Protein AF-G5IE31-F1 (afdb_monomer_lite)

Radius of gyration: 40.7 Å; chains: 1; bounding box: 89×58×139 Å

Sequence (697 aa):
MNGALIGNTTNFKGATKCYFLTGSGNTKYGTAVSEAELKTWSFAYKLNENTLDGGWKYNPDDYPSIGALTKPDWNLIGKETDEVYTGRKPSGDGISSPFKITNAVQLAWFAYAVNQGNTGYNAQIMNVIDLAGGDYAGTADQPLAWTPIGKTASTAYTGSCKSEGAQVIQIDNLSVNTAGEAGLFGFLAGSADISGIGIADASVTGDTAGAIAAQVTGNAVISKCYNRGNVSARGGADSYVGGIAGKVAGGGTIKDCYNMDSTITGSAAGHASYTGGIAGGVTEASAIVQSCYHANRTGGASGSVTSSGTAGSIVGMTASTVQSCYSDSSLAADTGAGVFLLKDSSNDELQKMTDTLNTVNGTEKMKADRVWYTTLSSEGTHGLPGWTAPVTVEVTLDPSAADAGNNVWGNAVVSGVPSGTLLRGIHQENSSSAKFSPTAVNTVKSNFSTYGTINAGKNLALSAGTGNQDISGVTGISLANPSTTVTDFSRLTLYNAAAYMDTAGRTILVDVSSGTTRYEIRAVIKPVTSKTVSLVFSLNPTIDLAPGMNRRSDSDDVSVSNENPYPIVGRISSVTTMDNKEAKLTPIAAALPGIDETKELDQAGVILGITGAKNTLETVIGSREYYYNPDSGGTWITYEMGSKDKFNFRYFMKYSPLYAGEEKTFGYEITYSASISTDDIAPGTVTVASESGGSGG

Secondary structure (DSSP, 8-state):
----SS-S-S------S-EEETTSS--SSSEEE-HHHHTSHHHHHHHTTT-SSSSEEP-TTSS-EESPPPPP-HHHHHHHHHHT-GGGSPBS-SSSS-EEE-SHHHHHHHHHHHHTT-TT--EEE-S-EE-S-GGGT--SSSPPBPPPBT-SGGG-B-SEEEESTT--EEEE--EEE-SSEESSEEEE-TT-EEESEEEES-EEEESEEESSEEEE-TT-EEES-EE-SEEEE-BSS-EEEESSEEEE-TT-EEES-EEES-EEE--BTTS-EEEESSEEEE-STT-EEES-EEE---TT---EEE-SSEEESSEEEESSEEESEEESS--GGGTTTTEEE---SSHHHHHHHHHHHTEETTEE--GGG---B---TTSTTTTS-BS---EEEEEEE-TTS-BTTTTB-EEEE--SPPTTPEEEEEEE-TT-SS--EE--HHHHHHTTTT--HHHHHHEEEEEETTTTEESTT--S--SSS--EE-S--SEEEEE--TT---SS-EEEEEEEEETTEEEEEEEEEPP----PPPEEES--------TTT-SEEE---EEEEE-SSS-EEEEEEEEEE-TTSS----B--SSSS---TTS-HHHH-EEEEEE--TT---TTTTT-EEE--GGGTS--EEEEE-TT-EEEEEEEEEE-S---SS-----EEEEEEEEE-SS---TT-EEEEE-------

pLDDT: mean 89.62, std 11.99, range [24.66, 98.88]

Structure (mmCIF, N/CA/C/O backbone):
data_AF-G5IE31-F1
#
_entry.id   AF-G5IE31-F1
#
loop_
_atom_site.group_PDB
_atom_site.id
_atom_site.type_symbol
_atom_site.label_atom_id
_atom_site.label_alt_id
_atom_site.label_comp_id
_atom_site.label_asym_id
_atom_site.label_entity_id
_atom_site.label_seq_id
_atom_site.pdbx_PDB_ins_code
_atom_site.Cartn_x
_atom_site.Cartn_y
_atom_site.Cartn_z
_atom_site.occupancy
_atom_site.B_iso_or_equiv
_atom_site.auth_seq_id
_atom_site.auth_comp_id
_atom_site.auth_asym_id
_atom_site.auth_atom_id
_atom_site.pdbx_PDB_model_num
ATOM 1 N N . MET A 1 1 ? 18.399 -9.951 -70.676 1.00 31.83 1 MET A N 1
ATOM 2 C CA . MET A 1 1 ? 19.256 -11.057 -70.199 1.00 31.83 1 MET A CA 1
ATOM 3 C C . MET A 1 1 ? 18.865 -11.329 -68.760 1.00 31.83 1 MET A C 1
ATOM 5 O O . MET A 1 1 ? 19.105 -10.470 -67.925 1.00 31.83 1 MET A O 1
ATOM 9 N N . ASN A 1 2 ? 18.213 -12.459 -68.484 1.00 35.28 2 ASN A N 1
ATOM 10 C CA . ASN A 1 2 ? 17.882 -12.865 -67.116 1.00 35.28 2 ASN A CA 1
ATOM 11 C C . ASN A 1 2 ? 19.129 -13.523 -66.521 1.00 35.28 2 ASN A C 1
ATOM 13 O O . ASN A 1 2 ? 19.365 -14.713 -66.722 1.00 35.28 2 ASN A O 1
ATOM 17 N N . GLY A 1 3 ? 19.986 -12.715 -65.898 1.00 39.97 3 GLY A N 1
ATOM 18 C CA . GLY A 1 3 ? 21.172 -13.198 -65.204 1.00 39.97 3 GLY A CA 1
ATOM 19 C C . GLY A 1 3 ? 20.753 -13.863 -63.902 1.00 39.97 3 GLY A C 1
ATOM 20 O O . GLY A 1 3 ? 20.360 -13.183 -62.958 1.00 39.97 3 GLY A O 1
ATOM 21 N N . ALA A 1 4 ? 20.819 -15.191 -63.853 1.00 48.16 4 ALA A N 1
ATOM 22 C CA . ALA A 1 4 ? 20.843 -15.874 -62.574 1.00 48.16 4 ALA A CA 1
ATOM 23 C C . ALA A 1 4 ? 22.135 -15.498 -61.832 1.00 48.16 4 ALA A C 1
ATOM 25 O O . ALA A 1 4 ? 23.180 -15.360 -62.466 1.00 48.16 4 ALA A O 1
ATOM 26 N N . LEU A 1 5 ? 22.068 -15.362 -60.500 1.00 53.31 5 LEU A N 1
ATOM 27 C CA . LEU A 1 5 ? 23.222 -15.108 -59.615 1.00 53.31 5 LEU A CA 1
ATOM 28 C C . LEU A 1 5 ? 24.363 -16.113 -59.841 1.00 53.31 5 LEU A C 1
ATOM 30 O O . LEU A 1 5 ? 25.511 -15.855 -59.500 1.00 53.31 5 LEU A O 1
ATOM 34 N N . ILE A 1 6 ? 24.024 -17.264 -60.419 1.00 52.75 6 ILE A N 1
ATOM 35 C CA . ILE A 1 6 ? 24.928 -18.336 -60.790 1.00 52.75 6 ILE A CA 1
ATOM 36 C C . ILE A 1 6 ? 24.601 -18.693 -62.245 1.00 52.75 6 ILE A C 1
ATOM 38 O O . ILE A 1 6 ? 23.467 -19.054 -62.566 1.00 52.75 6 ILE A O 1
ATOM 42 N N . GLY A 1 7 ? 25.581 -18.538 -63.140 1.00 49.59 7 GLY A N 1
ATOM 43 C CA . GLY A 1 7 ? 25.438 -18.837 -64.566 1.00 49.59 7 GLY A CA 1
ATOM 44 C C . GLY A 1 7 ? 24.967 -20.273 -64.831 1.00 49.59 7 GLY A C 1
ATOM 45 O O . GLY A 1 7 ? 25.153 -21.162 -64.004 1.00 49.59 7 GLY A O 1
ATOM 46 N N . ASN A 1 8 ? 24.357 -20.476 -66.002 1.00 47.50 8 ASN A N 1
ATOM 47 C CA . ASN A 1 8 ? 23.657 -21.676 -66.484 1.00 47.50 8 ASN A CA 1
ATOM 48 C C . ASN A 1 8 ? 24.529 -22.959 -66.513 1.00 47.50 8 ASN A C 1
ATOM 50 O O . ASN A 1 8 ? 24.839 -23.482 -67.580 1.00 47.50 8 ASN A O 1
ATOM 54 N N . THR A 1 9 ? 24.955 -23.462 -65.352 1.00 48.53 9 THR A N 1
ATOM 55 C CA . THR A 1 9 ? 25.746 -24.689 -65.205 1.00 48.53 9 THR A CA 1
ATOM 56 C C . THR A 1 9 ? 25.031 -25.656 -64.266 1.00 48.53 9 THR A C 1
ATOM 58 O O . THR A 1 9 ? 24.597 -25.316 -63.169 1.00 48.53 9 THR A O 1
ATOM 61 N N . THR A 1 10 ? 24.857 -26.885 -64.739 1.00 46.72 10 THR A N 1
ATOM 62 C CA . THR A 1 10 ? 23.965 -27.926 -64.209 1.00 46.72 10 THR A CA 1
ATOM 63 C C . THR A 1 10 ? 24.462 -28.630 -62.938 1.00 46.72 10 THR A C 1
ATOM 65 O O . THR A 1 10 ? 23.894 -29.652 -62.570 1.00 46.72 10 THR A O 1
ATOM 68 N N . ASN A 1 11 ? 25.479 -28.113 -62.235 1.00 50.66 11 ASN A N 1
ATOM 69 C CA . ASN A 1 11 ? 26.187 -28.868 -61.187 1.00 50.66 11 ASN A CA 1
ATOM 70 C C . ASN A 1 11 ? 26.556 -28.069 -59.918 1.00 50.66 11 ASN A C 1
ATOM 72 O O . ASN A 1 11 ? 27.632 -28.260 -59.360 1.00 50.66 11 ASN A O 1
ATOM 76 N N . PHE A 1 12 ? 25.667 -27.216 -59.398 1.00 55.12 12 PHE A N 1
ATOM 77 C CA . PHE A 1 12 ? 25.887 -26.565 -58.094 1.00 55.12 12 PHE A CA 1
ATOM 78 C C . PHE A 1 12 ? 24.883 -27.034 -57.033 1.00 55.12 12 PHE A C 1
ATOM 80 O O . PHE A 1 12 ? 23.851 -26.418 -56.795 1.00 55.12 12 PHE A O 1
ATOM 87 N N . LYS A 1 13 ? 25.212 -28.148 -56.368 1.00 49.91 13 LYS A N 1
ATOM 88 C CA . LYS A 1 13 ? 24.483 -28.687 -55.203 1.00 49.91 13 LYS A CA 1
ATOM 89 C C . LYS A 1 13 ? 24.958 -28.113 -53.849 1.00 49.91 13 LYS A C 1
ATOM 91 O O . LYS A 1 13 ? 24.582 -28.655 -52.818 1.00 49.91 13 LYS A O 1
ATOM 96 N N . GLY A 1 14 ? 25.780 -27.053 -53.836 1.00 56.34 14 GLY A N 1
ATOM 97 C CA . GLY A 1 14 ? 26.496 -26.605 -52.625 1.00 56.34 14 GLY A CA 1
ATOM 98 C C . GLY A 1 14 ? 26.416 -25.119 -52.253 1.00 56.34 14 GLY A C 1
ATOM 99 O O . GLY A 1 14 ? 26.963 -24.752 -51.221 1.00 56.34 14 GLY A O 1
ATOM 100 N N . ALA A 1 15 ? 25.768 -24.259 -53.046 1.00 58.22 15 ALA A N 1
ATOM 101 C CA . ALA A 1 15 ? 25.638 -22.841 -52.702 1.00 58.22 15 ALA A CA 1
ATOM 102 C C . ALA A 1 15 ? 24.462 -22.636 -51.731 1.00 58.22 15 ALA A C 1
ATOM 104 O O . ALA A 1 15 ? 23.305 -22.864 -52.087 1.00 58.22 15 ALA A O 1
ATOM 105 N N . THR A 1 16 ? 24.756 -22.231 -50.498 1.00 65.38 16 THR A N 1
ATOM 106 C CA . THR A 1 16 ? 23.769 -21.849 -49.481 1.00 65.38 16 THR A CA 1
ATOM 107 C C . THR A 1 16 ? 23.808 -20.330 -49.277 1.00 65.38 16 THR A C 1
ATOM 109 O O . THR A 1 16 ? 24.809 -19.686 -49.581 1.00 65.38 16 THR A O 1
ATOM 112 N N . LYS A 1 17 ? 22.706 -19.736 -48.791 1.00 72.69 17 LYS A N 1
ATOM 113 C CA . LYS A 1 17 ? 22.619 -18.299 -48.440 1.00 72.69 17 LYS A CA 1
ATOM 114 C C . LYS A 1 17 ? 22.890 -17.324 -49.607 1.00 72.69 17 LYS A C 1
ATOM 116 O O . LYS A 1 17 ? 23.451 -16.252 -49.413 1.00 72.69 17 LYS A O 1
ATOM 121 N N . CYS A 1 18 ? 22.453 -17.668 -50.820 1.00 78.88 18 CYS A N 1
ATOM 122 C CA . CYS A 1 18 ? 22.455 -16.749 -51.963 1.00 78.88 18 CYS A CA 1
ATOM 123 C C . CYS A 1 18 ? 21.159 -15.926 -52.001 1.00 78.88 18 CYS A C 1
ATOM 125 O O . CYS A 1 18 ? 20.069 -16.495 -51.926 1.00 78.88 18 CYS A O 1
ATOM 127 N N . TYR A 1 19 ? 21.267 -14.608 -52.174 1.00 84.50 19 TYR A N 1
ATOM 128 C CA . TYR A 1 19 ? 20.130 -13.681 -52.208 1.00 84.50 19 TYR A CA 1
ATOM 129 C C . TYR A 1 19 ? 20.127 -12.873 -53.505 1.00 84.50 19 TYR A C 1
ATOM 131 O O . TYR A 1 19 ? 21.194 -12.546 -54.020 1.00 84.50 19 TYR A O 1
ATOM 139 N N . PHE A 1 20 ? 18.949 -12.541 -54.032 1.00 83.12 20 PHE A N 1
ATOM 140 C CA . PHE A 1 20 ? 18.801 -11.678 -55.209 1.00 83.12 20 PHE A CA 1
ATOM 141 C C . PHE A 1 20 ? 17.716 -10.624 -55.003 1.00 83.12 20 PHE A C 1
ATOM 143 O O . PHE A 1 20 ? 16.759 -10.848 -54.267 1.00 83.12 20 PHE A O 1
ATOM 150 N N . LEU A 1 21 ? 17.834 -9.496 -55.705 1.00 85.31 21 LEU A N 1
ATOM 151 C CA . LEU A 1 21 ? 16.848 -8.420 -55.652 1.00 85.31 21 LEU A CA 1
ATOM 152 C C . LEU A 1 21 ? 15.498 -8.869 -56.236 1.00 85.31 21 LEU A C 1
ATOM 154 O O . LEU A 1 21 ? 15.437 -9.352 -57.373 1.00 85.31 21 LEU A O 1
ATOM 158 N N . THR A 1 22 ? 14.410 -8.686 -55.491 1.00 84.88 22 THR A N 1
ATOM 159 C CA . THR A 1 22 ? 13.044 -8.960 -55.961 1.00 84.88 22 THR A CA 1
ATOM 160 C C . THR A 1 22 ? 12.755 -8.207 -57.265 1.00 84.88 22 THR A C 1
ATOM 162 O O . THR A 1 22 ? 13.022 -7.017 -57.377 1.00 84.88 22 THR A O 1
ATOM 165 N N . GLY A 1 23 ? 12.216 -8.904 -58.271 1.00 79.06 23 GLY A N 1
ATOM 166 C CA . GLY A 1 23 ? 11.920 -8.319 -59.588 1.00 79.06 23 GLY A CA 1
ATOM 167 C C . GLY A 1 23 ? 13.073 -8.359 -60.602 1.00 79.06 23 GLY A C 1
ATOM 168 O O . GLY A 1 23 ? 12.860 -8.028 -61.763 1.00 79.06 23 GLY A O 1
ATOM 169 N N . SER A 1 24 ? 14.262 -8.850 -60.229 1.00 76.00 24 SER A N 1
ATOM 170 C CA . SER A 1 24 ? 15.434 -8.964 -61.126 1.00 76.00 24 SER A CA 1
ATOM 171 C C . SER A 1 24 ? 15.332 -10.042 -62.225 1.00 76.00 24 SER A C 1
ATOM 173 O O . SER A 1 24 ? 16.283 -10.261 -62.973 1.00 76.00 24 SER A O 1
ATOM 175 N N . GLY A 1 25 ? 14.204 -10.756 -62.338 1.00 68.75 25 GLY A N 1
ATOM 176 C CA . GLY A 1 25 ? 14.005 -11.831 -63.324 1.00 68.75 25 GLY A CA 1
ATOM 177 C C . GLY A 1 25 ? 14.782 -13.127 -63.039 1.00 68.75 25 GLY A C 1
ATOM 178 O O . GLY A 1 25 ? 14.676 -14.090 -63.804 1.00 68.75 25 GLY A O 1
ATOM 179 N N . ASN A 1 26 ? 15.541 -13.180 -61.941 1.00 64.19 26 ASN A N 1
ATOM 180 C CA . ASN A 1 26 ? 16.225 -14.374 -61.465 1.00 64.19 26 ASN A CA 1
ATOM 181 C C . ASN A 1 26 ? 15.255 -15.254 -60.652 1.00 64.19 26 ASN A C 1
ATOM 183 O O . ASN A 1 26 ? 14.619 -14.780 -59.719 1.00 64.19 26 ASN A O 1
ATOM 187 N N . THR A 1 27 ? 15.104 -16.527 -61.022 1.00 59.53 27 THR A N 1
ATOM 188 C CA . THR A 1 27 ? 14.147 -17.459 -60.382 1.00 59.53 27 THR A CA 1
ATOM 189 C C . THR A 1 27 ? 14.785 -18.770 -59.934 1.00 59.53 27 THR A C 1
ATOM 191 O O . THR A 1 27 ? 14.086 -19.670 -59.472 1.00 59.53 27 THR A O 1
ATOM 194 N N . LYS A 1 28 ? 16.109 -18.913 -60.072 1.00 64.00 28 LYS A N 1
ATOM 195 C CA . LYS A 1 28 ? 16.806 -20.171 -59.793 1.00 64.00 28 LYS A CA 1
ATOM 196 C C . LYS A 1 28 ? 17.952 -19.961 -58.796 1.00 64.00 28 LYS A C 1
ATOM 198 O O . LYS A 1 28 ? 18.834 -19.143 -59.030 1.00 64.00 28 LYS A O 1
ATOM 203 N N . TYR A 1 29 ? 17.939 -20.759 -57.723 1.00 67.25 29 TYR A N 1
ATOM 204 C CA . TYR A 1 29 ? 19.039 -20.964 -56.763 1.00 67.25 29 TYR A CA 1
ATOM 205 C C . TYR A 1 29 ? 19.398 -19.795 -55.816 1.00 67.25 29 TYR A C 1
ATOM 207 O O . TYR A 1 29 ? 20.563 -19.604 -55.482 1.00 67.25 29 TYR A O 1
ATOM 215 N N . GLY A 1 30 ? 18.405 -19.053 -55.317 1.00 73.56 30 GLY A N 1
ATOM 216 C CA . GLY A 1 30 ? 18.589 -18.067 -54.242 1.00 73.56 30 GLY A CA 1
ATOM 217 C C . GLY A 1 30 ? 17.262 -17.619 -53.625 1.00 73.56 30 GLY A C 1
ATOM 218 O O . GLY A 1 30 ? 16.197 -18.030 -54.085 1.00 73.56 30 GLY A O 1
ATOM 219 N N . THR A 1 31 ? 17.322 -16.773 -52.601 1.00 84.00 31 THR A N 1
ATOM 220 C CA . THR A 1 31 ? 16.149 -16.174 -51.946 1.00 84.00 31 THR A CA 1
ATOM 221 C C . THR A 1 31 ? 15.942 -14.747 -52.457 1.00 84.00 31 THR A C 1
ATOM 223 O O . THR A 1 31 ? 16.881 -13.951 -52.445 1.00 84.00 31 THR A O 1
ATOM 226 N N . ALA A 1 32 ? 14.730 -14.415 -52.911 1.00 84.69 32 ALA A N 1
ATOM 227 C CA . ALA A 1 32 ? 14.378 -13.051 -53.311 1.00 84.69 32 ALA A CA 1
ATOM 228 C C . ALA A 1 32 ? 14.293 -12.133 -52.080 1.00 84.69 32 ALA A C 1
ATOM 230 O O . ALA A 1 32 ? 13.682 -12.513 -51.083 1.00 84.69 32 ALA A O 1
ATOM 231 N N . VAL A 1 33 ? 14.888 -10.944 -52.157 1.00 88.38 33 VAL A N 1
ATOM 232 C CA . VAL A 1 33 ? 14.955 -9.954 -51.072 1.00 88.38 33 VAL A CA 1
ATOM 233 C C . VAL A 1 33 ? 14.697 -8.559 -51.645 1.00 88.38 33 VAL A C 1
ATOM 235 O O . VAL A 1 33 ? 15.137 -8.247 -52.753 1.00 88.38 33 VAL A O 1
ATOM 238 N N . SER A 1 34 ? 13.953 -7.716 -50.927 1.00 90.56 34 SER A N 1
ATOM 239 C CA . SER A 1 34 ? 13.707 -6.332 -51.360 1.00 90.56 34 SER A CA 1
ATOM 240 C C . SER A 1 34 ? 14.977 -5.477 -51.271 1.00 90.56 34 SER A C 1
ATOM 242 O O . SER A 1 34 ? 15.867 -5.770 -50.478 1.00 90.56 34 SER A O 1
ATOM 244 N N . GLU A 1 35 ? 15.062 -4.393 -52.046 1.00 91.25 35 GLU A N 1
ATOM 245 C CA . GLU A 1 35 ? 16.204 -3.469 -51.957 1.00 91.25 35 GLU A CA 1
ATOM 246 C C . GLU A 1 35 ? 16.362 -2.888 -50.546 1.00 91.25 35 GLU A C 1
ATOM 248 O O . GLU A 1 35 ? 17.473 -2.828 -50.027 1.00 91.25 35 GLU A O 1
ATOM 253 N N . ALA A 1 36 ? 15.248 -2.512 -49.913 1.00 91.69 36 ALA A N 1
ATOM 254 C CA . ALA A 1 36 ? 15.246 -1.973 -48.559 1.00 91.69 36 ALA A CA 1
ATOM 255 C C . ALA A 1 36 ? 15.790 -2.990 -47.544 1.00 91.69 36 ALA A C 1
ATOM 257 O O . ALA A 1 36 ? 16.628 -2.640 -46.722 1.00 91.69 36 ALA A O 1
ATOM 258 N N . GLU A 1 37 ? 15.385 -4.262 -47.644 1.00 92.75 37 GLU A N 1
ATOM 259 C CA . GLU A 1 37 ? 15.903 -5.332 -46.782 1.00 92.75 37 GLU A CA 1
ATOM 260 C C . GLU A 1 37 ? 17.392 -5.588 -47.021 1.00 92.75 37 GLU A C 1
ATOM 262 O O . GLU A 1 37 ? 18.145 -5.677 -46.052 1.00 92.75 37 GLU A O 1
ATOM 267 N N . LEU A 1 38 ? 17.841 -5.614 -48.282 1.00 91.69 38 LEU A N 1
ATOM 268 C CA . LEU A 1 38 ? 19.255 -5.802 -48.624 1.00 91.69 38 LEU A CA 1
ATOM 269 C C . LEU A 1 38 ? 20.167 -4.737 -47.998 1.00 91.69 38 LEU A C 1
ATOM 271 O O . LEU A 1 38 ? 21.334 -5.027 -47.762 1.00 91.69 38 LEU A O 1
ATOM 275 N N . LYS A 1 39 ? 19.650 -3.534 -47.729 1.00 93.69 39 LYS A N 1
ATOM 276 C CA . LYS A 1 39 ? 20.394 -2.406 -47.152 1.00 93.69 39 LYS A CA 1
ATOM 277 C C . LYS A 1 39 ? 20.361 -2.356 -45.621 1.00 93.69 39 LYS A C 1
ATOM 279 O O . LYS A 1 39 ? 20.948 -1.455 -45.043 1.00 93.69 39 LYS A O 1
ATOM 284 N N . THR A 1 40 ? 19.708 -3.302 -44.944 1.00 95.69 40 THR A N 1
ATOM 285 C CA . THR A 1 40 ? 19.640 -3.315 -43.470 1.00 95.69 40 THR A CA 1
ATOM 286 C C . THR A 1 40 ? 20.905 -3.876 -42.817 1.00 95.69 40 THR A C 1
ATOM 288 O O . THR A 1 40 ? 21.581 -4.754 -43.363 1.00 95.69 40 THR A O 1
ATOM 291 N N . TRP A 1 41 ? 21.190 -3.437 -41.590 1.00 96.81 41 TRP A N 1
ATOM 292 C CA . TRP A 1 41 ? 22.155 -4.079 -40.702 1.00 96.81 41 TRP A CA 1
ATOM 293 C C . TRP A 1 41 ? 21.767 -5.533 -40.446 1.00 96.81 41 TRP A C 1
ATOM 295 O O . TRP A 1 41 ? 22.617 -6.417 -40.553 1.00 96.81 41 TRP A O 1
ATOM 305 N N . SER A 1 42 ? 20.475 -5.799 -40.205 1.00 95.44 42 SER A N 1
ATOM 306 C CA . SER A 1 42 ? 19.967 -7.163 -40.000 1.00 95.44 42 SER A CA 1
ATOM 307 C C . SER A 1 42 ? 20.307 -8.091 -41.173 1.00 95.44 42 SER A C 1
ATOM 309 O O . SER A 1 42 ? 20.608 -9.270 -40.976 1.00 95.44 42 SER A O 1
ATOM 311 N N . PHE A 1 43 ? 20.310 -7.572 -42.405 1.00 94.38 43 PHE A N 1
ATOM 312 C CA . PHE A 1 43 ? 20.703 -8.347 -43.577 1.00 94.38 43 PHE A CA 1
ATOM 313 C C . PHE A 1 43 ? 22.220 -8.556 -43.666 1.00 94.38 43 PHE A C 1
ATOM 315 O O . PHE A 1 43 ? 22.651 -9.674 -43.950 1.00 94.38 43 PHE A O 1
ATOM 322 N N . ALA A 1 44 ? 23.042 -7.547 -43.355 1.00 95.12 44 ALA A N 1
ATOM 323 C CA . ALA A 1 44 ? 24.497 -7.720 -43.257 1.00 95.12 44 ALA A CA 1
ATOM 324 C C . ALA A 1 44 ? 24.881 -8.769 -42.194 1.00 95.12 44 ALA A C 1
ATOM 326 O O . ALA A 1 44 ? 25.716 -9.639 -42.443 1.00 95.12 44 ALA A O 1
ATOM 327 N N . TYR A 1 45 ? 24.209 -8.756 -41.043 1.00 95.75 45 TYR A N 1
ATOM 328 C CA . TYR A 1 45 ? 24.382 -9.758 -39.991 1.00 95.75 45 TYR A CA 1
ATOM 329 C C . TYR A 1 45 ? 23.997 -11.167 -40.462 1.00 95.75 45 TYR A C 1
ATOM 331 O O . TYR A 1 45 ? 24.739 -12.126 -40.253 1.00 95.75 45 TYR A O 1
ATOM 339 N N . LYS A 1 46 ? 22.891 -11.291 -41.204 1.00 93.12 46 LYS A N 1
ATOM 340 C CA . LYS A 1 46 ? 22.464 -12.551 -41.830 1.00 93.12 46 LYS A CA 1
ATOM 341 C C . LYS A 1 46 ? 23.458 -13.060 -42.881 1.00 93.12 46 LYS A C 1
ATOM 343 O O . LYS A 1 46 ? 23.674 -14.271 -42.973 1.00 93.12 46 LYS A O 1
ATOM 348 N N . LEU A 1 47 ? 24.070 -12.167 -43.669 1.00 92.31 47 LEU A N 1
ATOM 349 C CA . LEU A 1 47 ? 25.150 -12.517 -44.605 1.00 92.31 47 LEU A CA 1
ATOM 350 C C . LEU A 1 47 ? 26.385 -13.053 -43.873 1.00 92.31 47 LEU A C 1
ATOM 352 O O . LEU A 1 47 ? 27.053 -13.949 -44.382 1.00 92.31 47 LEU A O 1
ATOM 356 N N . ASN A 1 48 ? 26.637 -12.556 -42.664 1.00 93.00 48 ASN A N 1
ATOM 357 C CA . ASN A 1 48 ? 27.675 -13.042 -41.761 1.00 93.00 48 ASN A CA 1
ATOM 358 C C . ASN A 1 48 ? 27.244 -14.244 -40.918 1.00 93.00 48 ASN A C 1
ATOM 360 O O . ASN A 1 48 ? 27.862 -14.521 -39.903 1.00 93.00 48 ASN A O 1
ATOM 364 N N . GLU A 1 49 ? 26.189 -14.964 -41.295 1.00 91.44 49 GLU A N 1
ATOM 365 C CA . GLU A 1 49 ? 25.733 -16.145 -40.553 1.00 91.44 49 GLU A CA 1
ATOM 366 C C . GLU A 1 49 ? 25.321 -15.857 -39.100 1.00 91.44 49 GLU A C 1
ATOM 368 O O . GLU A 1 49 ? 25.431 -16.729 -38.242 1.00 91.44 49 GLU A O 1
ATOM 373 N N . ASN A 1 50 ? 24.802 -14.654 -38.842 1.00 93.25 50 ASN A N 1
ATOM 374 C CA . ASN A 1 50 ? 24.437 -14.174 -37.511 1.00 93.25 50 ASN A CA 1
ATOM 375 C C . ASN A 1 50 ? 25.645 -14.113 -36.554 1.00 93.25 50 ASN A C 1
ATOM 377 O O . ASN A 1 50 ? 25.534 -14.407 -35.364 1.00 93.25 50 ASN A O 1
ATOM 381 N N . THR A 1 51 ? 26.812 -13.704 -37.058 1.00 93.19 51 THR A N 1
ATOM 382 C CA . THR A 1 51 ? 27.957 -13.292 -36.232 1.00 93.19 51 THR A CA 1
ATOM 383 C C . THR A 1 51 ? 28.483 -11.914 -36.646 1.00 93.19 51 THR A C 1
ATOM 385 O O . THR A 1 51 ? 28.268 -11.449 -37.767 1.00 93.19 51 THR A O 1
ATOM 388 N N . LEU A 1 52 ? 29.163 -11.235 -35.720 1.00 94.44 52 LEU A N 1
ATOM 389 C CA . LEU A 1 52 ? 29.919 -10.014 -36.009 1.00 94.44 52 LEU A CA 1
ATOM 390 C C . LEU A 1 52 ? 31.258 -10.317 -36.707 1.00 94.44 52 LEU A C 1
ATOM 392 O O . LEU A 1 52 ? 31.798 -9.440 -37.375 1.00 94.44 52 LEU A O 1
ATOM 396 N N . ASP A 1 53 ? 31.752 -11.557 -36.613 1.00 93.69 53 ASP A N 1
ATOM 397 C CA . ASP A 1 53 ? 33.067 -11.983 -37.124 1.00 93.69 53 ASP A CA 1
ATOM 398 C C . ASP A 1 53 ? 33.085 -12.290 -38.634 1.00 93.69 53 ASP A C 1
ATOM 400 O O . ASP A 1 53 ? 34.069 -12.807 -39.169 1.00 93.69 53 ASP A O 1
ATOM 404 N N . GLY A 1 54 ? 31.985 -12.019 -39.339 1.00 90.25 54 GLY A N 1
ATOM 405 C CA . GLY A 1 54 ? 31.898 -12.242 -40.778 1.00 90.25 54 GLY A CA 1
ATOM 406 C C . GLY A 1 54 ? 32.545 -11.131 -41.615 1.00 90.25 54 GLY A C 1
ATOM 407 O O . GLY A 1 54 ? 33.027 -10.118 -41.114 1.00 90.25 54 GLY A O 1
ATOM 408 N N . GLY A 1 55 ? 32.567 -11.339 -42.933 1.00 92.69 55 GLY A N 1
ATOM 409 C CA . GLY A 1 55 ? 33.234 -10.441 -43.879 1.00 92.69 55 GLY A CA 1
ATOM 410 C C . GLY A 1 55 ? 32.388 -9.276 -44.399 1.00 92.69 55 GLY A C 1
ATOM 411 O O . GLY A 1 55 ? 32.921 -8.466 -45.155 1.00 92.69 55 GLY A O 1
ATOM 412 N N . TRP A 1 56 ? 31.097 -9.197 -44.066 1.00 94.75 56 TRP A N 1
ATOM 413 C CA . TRP A 1 56 ? 30.170 -8.175 -44.560 1.00 94.75 56 TRP A CA 1
ATOM 414 C C . TRP A 1 56 ? 29.916 -7.085 -43.519 1.00 94.75 56 TRP A C 1
ATOM 416 O O . TRP A 1 56 ? 29.526 -7.369 -42.392 1.00 94.75 56 TRP A O 1
ATOM 426 N N . LYS A 1 57 ? 30.041 -5.820 -43.915 1.00 95.62 57 LYS A N 1
ATOM 427 C CA . LYS A 1 57 ? 29.699 -4.661 -43.087 1.00 95.62 57 LYS A CA 1
ATOM 428 C C . LYS A 1 57 ? 28.364 -4.056 -43.510 1.00 95.62 57 LYS A C 1
ATOM 430 O O . LYS A 1 57 ? 28.011 -4.077 -44.690 1.00 95.62 57 LYS A O 1
ATOM 435 N N . TYR A 1 58 ? 27.665 -3.462 -42.551 1.00 95.94 58 TYR A N 1
ATOM 436 C CA . TYR A 1 58 ? 26.493 -2.630 -42.800 1.00 95.94 58 TYR A CA 1
ATOM 437 C C . TYR A 1 58 ? 26.909 -1.280 -43.401 1.00 95.94 58 TYR A C 1
ATOM 439 O O . TYR A 1 58 ? 27.805 -0.618 -42.878 1.00 95.94 58 TYR A O 1
ATOM 447 N N . ASN A 1 59 ? 26.239 -0.878 -44.483 1.00 92.62 59 ASN A N 1
ATOM 448 C CA . ASN A 1 59 ? 26.360 0.439 -45.099 1.00 92.62 59 ASN A CA 1
ATOM 449 C C . ASN A 1 59 ? 24.966 1.088 -45.114 1.00 92.62 59 ASN A C 1
ATOM 451 O O . ASN A 1 59 ? 24.101 0.597 -45.826 1.00 92.62 59 ASN A O 1
ATOM 455 N N . PRO A 1 60 ? 24.718 2.171 -44.362 1.00 83.06 60 PRO A N 1
ATOM 456 C CA . PRO A 1 60 ? 23.383 2.774 -44.275 1.00 83.06 60 PRO A CA 1
ATOM 457 C C . PRO A 1 60 ? 22.807 3.267 -45.611 1.00 83.06 60 PRO A C 1
ATOM 459 O O . PRO A 1 60 ? 21.595 3.238 -45.804 1.00 83.06 60 PRO A O 1
ATOM 462 N N . ASP A 1 61 ? 23.676 3.707 -46.525 1.00 86.50 61 ASP A N 1
ATOM 463 C CA . ASP A 1 61 ? 23.282 4.347 -47.786 1.00 86.50 61 ASP A CA 1
ATOM 464 C C . ASP A 1 61 ? 23.460 3.436 -49.020 1.00 86.50 61 ASP A C 1
ATOM 466 O O . ASP A 1 61 ? 23.134 3.836 -50.138 1.00 86.50 61 ASP A O 1
ATOM 470 N N . ASP A 1 62 ? 23.972 2.211 -48.847 1.00 91.94 62 ASP A N 1
ATOM 471 C CA . ASP A 1 62 ? 24.292 1.293 -49.950 1.00 91.94 62 ASP A CA 1
ATOM 472 C C . ASP A 1 62 ? 24.161 -0.183 -49.528 1.00 91.94 62 ASP A C 1
ATOM 474 O O . ASP A 1 62 ? 23.898 -0.506 -48.375 1.00 91.94 62 ASP A O 1
ATOM 478 N N . TYR A 1 63 ? 24.337 -1.115 -50.459 1.00 91.00 63 TYR A N 1
ATOM 479 C CA . TYR A 1 63 ? 24.400 -2.538 -50.141 1.00 91.00 63 TYR A CA 1
ATOM 480 C C . TYR A 1 63 ? 25.567 -2.857 -49.184 1.00 91.00 63 TYR A C 1
ATOM 482 O O . TYR A 1 63 ? 26.595 -2.165 -49.194 1.00 91.00 63 TYR A O 1
ATOM 490 N N . PRO A 1 64 ? 25.463 -3.936 -48.384 1.00 93.75 64 PRO A N 1
ATOM 491 C CA . PRO A 1 64 ? 26.568 -4.434 -47.584 1.00 93.75 64 PRO A CA 1
ATOM 492 C C . PRO A 1 64 ? 27.827 -4.607 -48.432 1.00 93.75 64 PRO A C 1
ATOM 494 O O . PRO A 1 64 ? 27.787 -5.135 -49.543 1.00 93.75 64 PRO A O 1
ATOM 497 N N . SER A 1 65 ? 28.962 -4.172 -47.898 1.00 93.88 65 SER A N 1
ATOM 498 C CA . SER A 1 65 ? 30.266 -4.310 -48.553 1.00 93.88 65 SER A CA 1
ATOM 499 C C . SER A 1 65 ? 31.221 -5.098 -47.670 1.00 93.88 65 SER A C 1
ATOM 501 O O . SER A 1 65 ? 30.924 -5.353 -46.509 1.00 93.88 65 SER A O 1
ATOM 503 N N . ILE A 1 66 ? 32.412 -5.415 -48.165 1.00 94.56 66 ILE A N 1
ATOM 504 C CA . ILE A 1 66 ? 33.403 -6.132 -47.361 1.00 94.56 66 ILE A CA 1
ATOM 505 C C . ILE A 1 66 ? 33.933 -5.256 -46.212 1.00 94.56 66 ILE A C 1
ATOM 507 O O . ILE A 1 66 ? 34.290 -4.091 -46.421 1.00 94.56 66 ILE A O 1
ATOM 511 N N . GLY A 1 67 ? 33.971 -5.811 -45.001 1.00 94.19 67 GLY A N 1
ATOM 512 C CA . GLY A 1 67 ? 34.494 -5.179 -43.790 1.00 94.19 67 GLY A CA 1
ATOM 513 C C . GLY A 1 67 ? 33.907 -5.767 -42.504 1.00 94.19 67 GLY A C 1
ATOM 514 O O . GLY A 1 67 ? 33.066 -6.658 -42.551 1.00 94.19 67 GLY A O 1
ATOM 515 N N . ALA A 1 68 ? 34.343 -5.235 -41.360 1.00 94.19 68 ALA A N 1
ATOM 516 C CA . ALA A 1 68 ? 33.851 -5.645 -40.047 1.00 94.19 68 ALA A CA 1
ATOM 517 C C . ALA A 1 68 ? 32.452 -5.078 -39.763 1.00 94.19 68 ALA A C 1
ATOM 519 O O . ALA A 1 68 ? 32.187 -3.900 -40.025 1.00 94.19 68 ALA A O 1
ATOM 520 N N . LEU A 1 69 ? 31.578 -5.905 -39.189 1.00 95.88 69 LEU A N 1
ATOM 521 C CA . LEU A 1 69 ? 30.249 -5.494 -38.754 1.00 95.88 69 LEU A CA 1
ATOM 522 C C . LEU A 1 69 ? 30.298 -4.971 -37.316 1.00 95.88 69 LEU A C 1
ATOM 524 O O . LEU A 1 69 ? 30.728 -5.669 -36.402 1.00 95.88 69 LEU A O 1
ATOM 528 N N . THR A 1 70 ? 29.828 -3.746 -37.099 1.00 94.19 70 THR A N 1
ATOM 529 C CA . THR A 1 70 ? 29.677 -3.190 -35.751 1.00 94.19 70 THR A CA 1
ATOM 530 C C . THR A 1 70 ? 28.370 -3.654 -35.129 1.00 94.19 70 THR A C 1
ATOM 532 O O . THR A 1 70 ? 27.358 -3.749 -35.820 1.00 94.19 70 THR A O 1
ATOM 535 N N . LYS A 1 71 ? 28.373 -3.890 -33.819 1.00 94.88 71 LYS A N 1
ATOM 536 C CA . LYS A 1 71 ? 27.165 -4.199 -33.047 1.00 94.88 71 LYS A CA 1
ATOM 537 C C . LYS A 1 71 ? 26.116 -3.073 -33.185 1.00 94.88 71 LYS A C 1
ATOM 539 O O . LYS A 1 71 ? 26.519 -1.906 -33.178 1.00 94.88 71 LYS A O 1
ATOM 544 N N . PRO A 1 72 ? 24.814 -3.383 -33.328 1.00 97.00 72 PRO A N 1
ATOM 545 C CA . PRO A 1 72 ? 23.779 -2.373 -33.485 1.00 97.00 72 PRO A CA 1
ATOM 546 C C . PRO A 1 72 ? 23.327 -1.847 -32.115 1.00 97.00 72 PRO A C 1
ATOM 548 O O . PRO A 1 72 ? 23.669 -2.398 -31.066 1.00 97.00 72 PRO A O 1
ATOM 551 N N . ASP A 1 73 ? 22.516 -0.795 -32.134 1.00 97.69 73 ASP A N 1
ATOM 552 C CA . ASP A 1 73 ? 21.726 -0.352 -30.988 1.00 97.69 73 ASP A CA 1
ATOM 553 C C . ASP A 1 73 ? 20.233 -0.620 -31.229 1.00 97.69 73 ASP A C 1
ATOM 555 O O . ASP A 1 73 ? 19.799 -0.918 -32.348 1.00 97.69 73 ASP A O 1
ATOM 559 N N . TRP A 1 74 ? 19.421 -0.508 -30.177 1.00 98.25 74 TRP A N 1
ATOM 560 C CA . TRP A 1 74 ? 17.977 -0.703 -30.299 1.00 98.25 74 TRP A CA 1
ATOM 561 C C . TRP A 1 74 ? 17.306 0.348 -31.195 1.00 98.25 74 TRP A C 1
ATOM 563 O O . TRP A 1 74 ? 16.277 0.061 -31.802 1.00 98.25 74 TRP A O 1
ATOM 573 N N . ASN A 1 75 ? 17.883 1.543 -31.348 1.00 97.94 75 ASN A N 1
ATOM 574 C CA . ASN A 1 75 ? 17.322 2.577 -32.216 1.00 97.94 75 ASN A CA 1
ATOM 575 C C . ASN A 1 75 ? 17.408 2.187 -33.703 1.00 97.94 75 ASN A C 1
ATOM 577 O O . ASN A 1 75 ? 16.445 2.397 -34.441 1.00 97.94 75 ASN A O 1
ATOM 581 N N . LEU A 1 76 ? 18.509 1.569 -34.138 1.00 97.88 76 LEU A N 1
ATOM 582 C CA . LEU A 1 76 ? 18.654 1.021 -35.485 1.00 97.88 76 LEU A CA 1
ATOM 583 C C . LEU A 1 76 ? 17.664 -0.126 -35.729 1.00 97.88 76 LEU A C 1
ATOM 585 O O . LEU A 1 76 ? 17.000 -0.142 -36.762 1.00 97.88 76 LEU A O 1
ATOM 589 N N . ILE A 1 77 ? 17.494 -1.035 -34.763 1.00 98.31 77 ILE A N 1
ATOM 590 C CA . ILE A 1 77 ? 16.513 -2.129 -34.871 1.00 98.31 77 ILE A CA 1
ATOM 591 C C . ILE A 1 77 ? 15.075 -1.590 -34.943 1.00 98.31 77 ILE A C 1
ATOM 593 O O . ILE A 1 77 ? 14.259 -2.078 -35.732 1.00 98.31 77 ILE A O 1
ATOM 597 N N . GLY A 1 78 ? 14.766 -0.551 -34.163 1.00 98.31 78 GLY A N 1
ATOM 598 C CA . GLY A 1 78 ? 13.486 0.151 -34.218 1.00 98.31 78 GLY A CA 1
ATOM 599 C C . GLY A 1 78 ? 13.233 0.801 -35.580 1.00 98.31 78 GLY A C 1
ATOM 600 O O . GLY A 1 78 ? 12.161 0.607 -36.153 1.00 98.31 78 GLY A O 1
ATOM 601 N N . LYS A 1 79 ? 14.241 1.487 -36.139 1.00 97.94 79 LYS A N 1
ATOM 602 C CA . LYS A 1 79 ? 14.194 2.081 -37.484 1.00 97.94 79 LYS A CA 1
ATOM 603 C C . LYS A 1 79 ? 13.929 1.032 -38.564 1.00 97.94 79 LYS A C 1
ATOM 605 O O . LYS A 1 79 ? 13.014 1.189 -39.365 1.00 97.94 79 LYS A O 1
ATOM 610 N N . GLU A 1 80 ? 14.687 -0.064 -38.572 1.00 97.19 80 GLU A N 1
ATOM 611 C CA . GLU A 1 80 ? 14.503 -1.145 -39.550 1.00 97.19 80 GLU A CA 1
ATOM 612 C C . GLU A 1 80 ? 13.120 -1.789 -39.440 1.00 97.19 80 GLU A C 1
ATOM 614 O O . GLU A 1 80 ? 12.518 -2.159 -40.447 1.00 97.19 80 GLU A O 1
ATOM 619 N N . THR A 1 81 ? 12.587 -1.904 -38.223 1.00 97.94 81 THR A N 1
ATOM 620 C CA . THR A 1 81 ? 11.218 -2.379 -37.994 1.00 97.94 81 THR A CA 1
ATOM 621 C C . THR A 1 81 ? 10.177 -1.400 -38.533 1.00 97.94 81 THR A C 1
ATOM 623 O O . THR A 1 81 ? 9.143 -1.822 -39.057 1.00 97.94 81 THR A O 1
ATOM 626 N N . ASP A 1 82 ? 10.444 -0.096 -38.439 1.00 97.56 82 ASP A N 1
ATOM 627 C CA . ASP A 1 82 ? 9.533 0.927 -38.935 1.00 97.56 82 ASP A CA 1
ATOM 628 C C . ASP A 1 82 ? 9.485 0.986 -40.466 1.00 97.56 82 ASP A C 1
ATOM 630 O O . ASP A 1 82 ? 8.395 1.009 -41.045 1.00 97.56 82 ASP A O 1
ATOM 634 N N . GLU A 1 83 ? 10.659 0.970 -41.096 1.00 95.44 83 GLU A N 1
ATOM 635 C CA . GLU A 1 83 ? 10.840 1.248 -42.522 1.00 95.44 83 GLU A CA 1
ATOM 636 C C . GLU A 1 83 ? 10.799 -0.015 -43.398 1.00 95.44 83 GLU A C 1
ATOM 638 O O . GLU A 1 83 ? 10.355 0.045 -44.545 1.00 95.44 83 GLU A O 1
ATOM 643 N N . VAL A 1 84 ? 11.249 -1.166 -42.880 1.00 95.31 84 VAL A N 1
ATOM 644 C CA . VAL A 1 84 ? 11.499 -2.377 -43.685 1.00 95.31 84 VAL A CA 1
ATOM 645 C C . VAL A 1 84 ? 10.690 -3.572 -43.187 1.00 95.31 84 VAL A C 1
ATOM 647 O O . VAL A 1 84 ? 9.918 -4.167 -43.939 1.00 95.31 84 VAL A O 1
ATOM 650 N N . TYR A 1 85 ? 10.823 -3.924 -41.909 1.00 94.94 85 TYR A N 1
ATOM 651 C CA . TYR A 1 85 ? 10.191 -5.106 -41.316 1.00 94.94 85 TYR A CA 1
ATOM 652 C C . TYR A 1 85 ? 8.832 -4.777 -40.687 1.00 94.94 85 TYR A C 1
ATOM 654 O O . TYR A 1 85 ? 8.556 -5.146 -39.546 1.00 94.94 85 TYR A O 1
ATOM 662 N N . THR A 1 86 ? 7.956 -4.114 -41.444 1.00 93.50 86 THR A N 1
ATOM 663 C CA . THR A 1 86 ? 6.684 -3.559 -40.944 1.00 93.50 86 THR A CA 1
ATOM 664 C C . THR A 1 86 ? 5.739 -4.598 -40.333 1.00 93.50 86 THR A C 1
ATOM 666 O O . THR A 1 86 ? 4.968 -4.273 -39.434 1.00 93.50 86 THR A O 1
ATOM 669 N N . GLY A 1 87 ? 5.840 -5.866 -40.745 1.00 94.56 87 GLY A N 1
ATOM 670 C CA . GLY A 1 87 ? 5.104 -6.983 -40.140 1.00 94.56 87 GLY A CA 1
ATOM 671 C C . GLY A 1 87 ? 5.523 -7.333 -38.704 1.00 94.56 87 GLY A C 1
ATOM 672 O O . GLY A 1 87 ? 4.861 -8.147 -38.070 1.00 94.56 87 GLY A O 1
ATOM 673 N N . ARG A 1 88 ? 6.609 -6.743 -38.183 1.00 96.50 88 ARG A N 1
ATOM 674 C CA . ARG A 1 88 ? 7.065 -6.901 -36.789 1.00 96.50 88 ARG A CA 1
ATOM 675 C C . ARG A 1 88 ? 6.558 -5.795 -35.860 1.00 96.50 88 ARG A C 1
ATOM 677 O O . ARG A 1 88 ? 6.792 -5.880 -34.654 1.00 96.50 88 ARG A O 1
ATOM 684 N N . LYS A 1 89 ? 5.867 -4.775 -36.391 1.00 97.31 89 LYS A N 1
ATOM 685 C CA . LYS A 1 89 ? 5.255 -3.715 -35.580 1.00 97.31 89 LYS A CA 1
ATOM 686 C C . LYS A 1 89 ? 4.222 -4.310 -34.609 1.00 97.31 89 LYS A C 1
ATOM 688 O O . LYS A 1 89 ? 3.578 -5.311 -34.935 1.00 97.31 89 LYS A O 1
ATOM 693 N N . PRO A 1 90 ? 4.060 -3.727 -33.413 1.00 97.50 90 PRO A N 1
ATOM 694 C CA . PRO A 1 90 ? 3.012 -4.137 -32.490 1.00 97.50 90 PRO A CA 1
ATOM 695 C C . PRO A 1 90 ? 1.624 -3.849 -33.073 1.00 97.50 90 PRO A C 1
ATOM 697 O O . PRO A 1 90 ? 1.435 -2.916 -33.853 1.00 97.50 90 PRO A O 1
ATOM 700 N N . SER A 1 91 ? 0.629 -4.631 -32.659 1.00 96.94 91 SER A N 1
ATOM 701 C CA . SER A 1 91 ? -0.774 -4.340 -32.965 1.00 96.94 91 SER A CA 1
ATOM 702 C C . SER A 1 91 ? -1.264 -3.118 -32.187 1.00 96.94 91 SER A C 1
ATOM 704 O O . SER A 1 91 ? -0.831 -2.909 -31.055 1.00 96.94 91 SER A O 1
ATOM 706 N N . GLY A 1 92 ? -2.235 -2.391 -32.736 1.00 96.69 92 GLY A N 1
ATOM 707 C CA . GLY A 1 92 ? -2.746 -1.131 -32.186 1.00 96.69 92 GLY A CA 1
ATOM 708 C C . GLY A 1 92 ? -2.410 0.038 -33.110 1.00 96.69 92 GLY A C 1
ATOM 709 O O . GLY A 1 92 ? -1.732 -0.149 -34.117 1.00 96.69 92 GLY A O 1
ATOM 710 N N . ASP A 1 93 ? -2.908 1.227 -32.786 1.00 96.62 93 ASP A N 1
ATOM 711 C CA . ASP A 1 93 ? -2.604 2.467 -33.518 1.00 96.62 93 ASP A CA 1
ATOM 712 C C . ASP A 1 93 ? -1.929 3.527 -32.629 1.00 96.62 93 ASP A C 1
ATOM 714 O O . ASP A 1 93 ? -1.560 4.596 -33.110 1.00 96.62 93 ASP A O 1
ATOM 718 N N . GLY A 1 94 ? -1.772 3.241 -31.331 1.00 96.50 94 GLY A N 1
ATOM 719 C CA . GLY A 1 94 ? -1.198 4.146 -30.340 1.00 96.50 94 GLY A CA 1
ATOM 720 C C . GLY A 1 94 ? -2.108 5.314 -29.961 1.00 96.50 94 GLY A C 1
ATOM 721 O O . GLY A 1 94 ? -1.744 6.094 -29.088 1.00 96.50 94 GLY A O 1
ATOM 722 N N . ILE A 1 95 ? -3.287 5.446 -30.565 1.00 95.44 95 ILE A N 1
ATOM 723 C CA . ILE A 1 95 ? -4.190 6.584 -30.372 1.00 95.44 95 ILE A CA 1
ATOM 724 C C . ILE A 1 95 ? -5.502 6.093 -29.769 1.00 95.44 95 ILE A C 1
ATOM 726 O O . ILE A 1 95 ? -5.793 6.385 -28.612 1.00 95.44 95 ILE A O 1
ATOM 730 N N . SER A 1 96 ? -6.280 5.334 -30.542 1.00 95.38 96 SER A N 1
ATOM 731 C CA . SER A 1 96 ? -7.554 4.759 -30.105 1.00 95.38 96 SER A CA 1
ATOM 732 C C . SER A 1 96 ? -7.358 3.421 -29.390 1.00 95.38 96 SER A C 1
ATOM 734 O O . SER A 1 96 ? -8.093 3.093 -28.460 1.00 95.38 96 SER A O 1
ATOM 736 N N . SER A 1 97 ? -6.324 2.674 -29.783 1.00 96.88 97 SER A N 1
ATOM 737 C CA . SER A 1 97 ? -5.887 1.439 -29.149 1.00 96.88 97 SER A CA 1
ATOM 738 C C . SER A 1 97 ? -4.383 1.507 -28.890 1.00 96.88 97 SER A C 1
ATOM 740 O O . SER A 1 97 ? -3.615 1.641 -29.847 1.00 96.88 97 SER A O 1
ATOM 742 N N . PRO A 1 98 ? -3.922 1.332 -27.638 1.00 97.69 98 PRO A N 1
ATOM 743 C CA . PRO A 1 98 ? -2.496 1.336 -27.340 1.00 97.69 98 PRO A CA 1
ATOM 744 C C . PRO A 1 98 ? -1.774 0.223 -28.107 1.00 97.69 98 PRO A C 1
ATOM 746 O O . PRO A 1 98 ? -2.339 -0.855 -28.329 1.00 97.69 98 PRO A O 1
ATOM 749 N N . PHE A 1 99 ? -0.519 0.474 -28.474 1.00 98.56 99 PHE A N 1
ATOM 750 C CA . PHE A 1 99 ? 0.348 -0.544 -29.052 1.00 98.56 99 PHE A CA 1
ATOM 751 C C . PHE A 1 99 ? 0.603 -1.660 -28.041 1.00 98.56 99 PHE A C 1
ATOM 753 O O . PHE A 1 99 ? 1.050 -1.399 -26.927 1.00 98.56 99 PHE A O 1
ATOM 760 N N . LYS A 1 100 ? 0.324 -2.909 -28.419 1.00 97.94 100 LYS A N 1
ATOM 761 C CA . LYS A 1 100 ? 0.555 -4.087 -27.572 1.00 97.94 100 LYS A CA 1
ATOM 762 C C . LYS A 1 100 ? 1.994 -4.559 -27.742 1.00 97.94 100 LYS A C 1
ATOM 764 O O . LYS A 1 100 ? 2.333 -5.156 -28.761 1.00 97.94 100 LYS A O 1
ATOM 769 N N . ILE A 1 101 ? 2.835 -4.266 -26.758 1.00 98.19 101 ILE A N 1
ATOM 770 C CA . ILE A 1 101 ? 4.261 -4.579 -26.778 1.00 98.19 101 ILE A CA 1
ATOM 771 C C . ILE A 1 101 ? 4.488 -5.922 -26.085 1.00 98.19 101 ILE A C 1
ATOM 773 O O . ILE A 1 101 ? 4.236 -6.076 -24.892 1.00 98.19 101 ILE A O 1
ATOM 777 N N . THR A 1 102 ? 4.966 -6.901 -26.846 1.00 97.31 102 THR A N 1
ATOM 778 C CA . THR A 1 102 ? 5.158 -8.289 -26.387 1.00 97.31 102 THR A CA 1
ATOM 779 C C . THR A 1 102 ? 6.619 -8.732 -26.382 1.00 97.31 102 THR A C 1
ATOM 781 O O . THR A 1 102 ? 6.912 -9.812 -25.879 1.00 97.31 102 THR A O 1
ATOM 784 N N . ASN A 1 103 ? 7.523 -7.940 -26.970 1.00 97.88 103 ASN A N 1
ATOM 785 C CA . ASN A 1 103 ? 8.946 -8.253 -27.103 1.00 97.88 103 ASN A CA 1
ATOM 786 C C . ASN A 1 103 ? 9.801 -6.986 -27.309 1.00 97.88 103 ASN A C 1
ATOM 788 O O . ASN A 1 103 ? 9.281 -5.893 -27.550 1.00 97.88 103 ASN A O 1
ATOM 792 N N . ALA A 1 104 ? 11.124 -7.159 -27.259 1.00 98.44 104 ALA A N 1
ATOM 793 C CA . ALA A 1 104 ? 12.105 -6.079 -27.350 1.00 98.44 104 ALA A CA 1
ATOM 794 C C . ALA A 1 104 ? 12.102 -5.329 -28.691 1.00 98.44 104 ALA A C 1
ATOM 796 O O . ALA A 1 104 ? 12.219 -4.108 -28.703 1.00 98.44 104 ALA A O 1
ATOM 797 N N . VAL A 1 105 ? 11.901 -6.023 -29.817 1.00 98.50 105 VAL A N 1
ATOM 798 C CA . VAL A 1 105 ? 11.860 -5.399 -31.155 1.00 98.50 105 VAL A CA 1
ATOM 799 C C . VAL A 1 105 ? 10.677 -4.435 -31.271 1.00 98.50 105 VAL A C 1
ATOM 801 O O . VAL A 1 105 ? 10.819 -3.330 -31.791 1.00 98.50 105 VAL A O 1
ATOM 804 N N . GLN A 1 106 ? 9.515 -4.817 -30.735 1.00 98.69 106 GLN A N 1
ATOM 805 C CA . GLN A 1 106 ? 8.336 -3.950 -30.692 1.00 98.69 106 GLN A CA 1
ATOM 806 C C . GLN A 1 106 ? 8.542 -2.740 -29.776 1.00 98.69 106 GLN A C 1
ATOM 808 O O . GLN A 1 106 ? 8.126 -1.637 -30.132 1.00 98.69 106 GLN A O 1
ATOM 813 N N . LEU A 1 107 ? 9.203 -2.922 -28.627 1.00 98.69 107 LEU A N 1
ATOM 814 C CA . LEU A 1 107 ? 9.529 -1.817 -27.722 1.00 98.69 107 LEU A CA 1
ATOM 815 C C . LEU A 1 107 ? 10.533 -0.848 -28.365 1.00 98.69 107 LEU A C 1
ATOM 817 O O . LEU A 1 107 ? 10.359 0.365 -28.285 1.00 98.69 107 LEU A O 1
ATOM 821 N N . ALA A 1 108 ? 11.543 -1.375 -29.058 1.00 98.75 108 ALA A N 1
ATOM 822 C CA . ALA A 1 108 ? 12.527 -0.597 -29.803 1.00 98.75 108 ALA A CA 1
ATOM 823 C C . ALA A 1 108 ? 11.889 0.207 -30.946 1.00 98.75 108 ALA A C 1
ATOM 825 O O . ALA A 1 108 ? 12.188 1.389 -31.121 1.00 98.75 108 ALA A O 1
ATOM 826 N N . TRP A 1 109 ? 10.960 -0.401 -31.691 1.00 98.75 109 TRP A N 1
ATOM 827 C CA . TRP A 1 109 ? 10.154 0.307 -32.687 1.00 98.75 109 TRP A CA 1
ATOM 828 C C . TRP A 1 109 ? 9.334 1.438 -32.057 1.00 98.75 109 TRP A C 1
ATOM 830 O O . TRP A 1 109 ? 9.332 2.553 -32.574 1.00 98.75 109 TRP A O 1
ATOM 840 N N . PHE A 1 110 ? 8.678 1.178 -30.923 1.00 98.81 110 PHE A N 1
ATOM 841 C CA . PHE A 1 110 ? 7.887 2.188 -30.223 1.00 98.81 110 PHE A CA 1
ATOM 842 C C . PHE A 1 110 ? 8.757 3.374 -29.782 1.00 98.81 110 PHE A C 1
ATOM 844 O O . PHE A 1 110 ? 8.404 4.528 -30.027 1.00 98.81 110 PHE A O 1
ATOM 851 N N . ALA A 1 111 ? 9.932 3.094 -29.211 1.00 98.75 111 ALA A N 1
ATOM 852 C CA . ALA A 1 111 ? 10.908 4.113 -28.839 1.00 98.75 111 ALA A CA 1
ATOM 853 C C . ALA A 1 111 ? 11.352 4.954 -30.041 1.00 98.75 111 ALA A C 1
ATOM 855 O O . ALA A 1 111 ? 11.369 6.185 -29.965 1.00 98.75 111 ALA A O 1
ATOM 856 N N . TYR A 1 112 ? 11.656 4.304 -31.168 1.00 98.75 112 TYR A N 1
ATOM 857 C CA . TYR A 1 112 ? 11.991 4.987 -32.414 1.00 98.75 112 TYR A CA 1
ATOM 858 C C . TYR A 1 112 ? 10.841 5.891 -32.883 1.00 98.75 112 TYR A C 1
ATOM 860 O O . TYR A 1 112 ? 11.062 7.081 -33.102 1.00 98.75 112 TYR A O 1
ATOM 868 N N . ALA A 1 113 ? 9.611 5.374 -32.965 1.00 98.56 113 ALA A N 1
ATOM 869 C CA . ALA A 1 113 ? 8.444 6.115 -33.444 1.00 98.56 113 ALA A CA 1
ATOM 870 C C . ALA A 1 113 ? 8.140 7.363 -32.595 1.00 98.56 113 ALA A C 1
ATOM 872 O O . ALA A 1 113 ? 7.877 8.435 -33.149 1.00 98.56 113 ALA A O 1
ATOM 873 N N . VAL A 1 114 ? 8.225 7.251 -31.264 1.00 98.56 114 VAL A N 1
ATOM 874 C CA . VAL A 1 114 ? 8.101 8.391 -30.338 1.00 98.56 114 VAL A CA 1
ATOM 875 C C . VAL A 1 114 ? 9.185 9.431 -30.613 1.00 98.56 114 VAL A C 1
ATOM 877 O O . VAL A 1 114 ? 8.894 10.621 -30.739 1.00 98.56 114 VAL A O 1
ATOM 880 N N . ASN A 1 115 ? 10.431 8.984 -30.778 1.00 98.44 115 ASN A N 1
ATOM 881 C CA . ASN A 1 115 ? 11.574 9.856 -31.035 1.00 98.44 115 ASN A CA 1
ATOM 882 C C . ASN A 1 115 ? 11.546 10.520 -32.428 1.00 98.44 115 ASN A C 1
ATOM 884 O O . ASN A 1 115 ? 12.302 11.468 -32.643 1.00 98.44 115 ASN A O 1
ATOM 888 N N . GLN A 1 116 ? 10.669 10.078 -33.341 1.00 98.00 116 GLN A N 1
ATOM 889 C CA . GLN A 1 116 ? 10.357 10.759 -34.609 1.00 98.00 116 GLN A CA 1
ATOM 890 C C . GLN A 1 116 ? 9.221 11.793 -34.499 1.00 98.00 116 GLN A C 1
ATOM 892 O O . GLN A 1 116 ? 8.819 12.379 -35.502 1.00 98.00 116 GLN A O 1
ATOM 897 N N . GLY A 1 117 ? 8.705 12.044 -33.293 1.00 97.06 117 GLY A N 1
ATOM 898 C CA . GLY A 1 117 ? 7.690 13.068 -33.033 1.00 97.06 117 GLY A CA 1
ATOM 899 C C . GLY A 1 117 ? 6.303 12.525 -32.694 1.00 97.06 117 GLY A C 1
ATOM 900 O O . GLY A 1 117 ? 5.410 13.315 -32.395 1.00 97.06 117 GLY A O 1
ATOM 901 N N . ASN A 1 118 ? 6.106 11.203 -32.659 1.00 97.81 118 ASN A N 1
ATOM 902 C CA . ASN A 1 118 ? 4.839 10.600 -32.228 1.00 97.81 118 ASN A CA 1
ATOM 903 C C . ASN A 1 118 ? 4.743 10.505 -30.695 1.00 97.81 118 ASN A C 1
ATOM 905 O O . ASN A 1 118 ? 4.510 9.441 -30.125 1.00 97.81 118 ASN A O 1
ATOM 909 N N . THR A 1 119 ? 4.959 11.626 -30.009 1.00 98.00 119 THR A N 1
ATOM 910 C CA . THR A 1 119 ? 5.169 11.674 -28.553 1.00 98.00 119 THR A CA 1
ATOM 911 C C . THR A 1 119 ? 3.955 11.281 -27.714 1.00 98.00 119 THR A C 1
ATOM 913 O O . THR A 1 119 ? 4.116 10.895 -26.558 1.00 98.00 119 THR A O 1
ATOM 916 N N . GLY A 1 120 ? 2.756 11.350 -28.296 1.00 97.94 120 GLY A N 1
ATOM 917 C CA . GLY A 1 120 ? 1.493 10.989 -27.650 1.00 97.94 120 GLY A CA 1
ATOM 918 C C . GLY A 1 120 ? 1.032 9.550 -27.889 1.00 97.94 120 GLY A C 1
ATOM 919 O O . GLY A 1 120 ? -0.074 9.209 -27.471 1.00 97.94 120 GLY A O 1
ATOM 920 N N . TYR A 1 121 ? 1.814 8.711 -28.580 1.00 98.44 121 TYR A N 1
ATOM 921 C CA . TYR A 1 121 ? 1.442 7.308 -28.765 1.00 98.44 121 TYR A CA 1
ATOM 922 C C . TYR A 1 121 ? 1.365 6.572 -27.434 1.00 98.44 121 TYR A C 1
ATOM 924 O O . TYR A 1 121 ? 2.224 6.725 -26.582 1.00 98.44 121 TYR A O 1
ATOM 932 N N . ASN A 1 122 ? 0.339 5.745 -27.281 1.00 98.44 122 ASN A N 1
ATOM 933 C CA . ASN A 1 122 ? 0.105 4.926 -26.105 1.00 98.44 122 ASN A CA 1
ATOM 934 C C . ASN A 1 122 ? 0.623 3.502 -26.327 1.00 98.44 122 ASN A C 1
ATOM 936 O O . ASN A 1 122 ? 0.453 2.935 -27.410 1.00 98.44 122 ASN A O 1
ATOM 940 N N . ALA A 1 123 ? 1.177 2.895 -25.282 1.00 98.12 123 ALA A N 1
ATOM 941 C CA . ALA A 1 123 ? 1.650 1.518 -25.270 1.00 98.12 123 ALA A CA 1
ATOM 942 C C . ALA A 1 123 ? 1.103 0.740 -24.068 1.00 98.12 123 ALA A C 1
ATOM 944 O O . ALA A 1 123 ? 0.886 1.282 -22.982 1.00 98.12 123 ALA A O 1
ATOM 945 N N . GLN A 1 124 ? 0.917 -0.560 -24.273 1.00 97.75 124 GLN A N 1
ATOM 946 C CA . GLN A 1 124 ? 0.669 -1.521 -23.215 1.00 97.75 124 GLN A CA 1
ATOM 947 C C . GLN A 1 124 ? 1.708 -2.638 -23.288 1.00 97.75 124 GLN A C 1
ATOM 949 O O . GLN A 1 124 ? 1.804 -3.329 -24.303 1.00 97.75 124 GLN A O 1
ATOM 954 N N . ILE A 1 125 ? 2.486 -2.800 -22.223 1.00 97.62 125 ILE A N 1
ATOM 955 C CA . ILE A 1 125 ? 3.436 -3.896 -22.062 1.00 97.62 125 ILE A CA 1
ATOM 956 C C . ILE A 1 125 ? 2.645 -5.138 -21.655 1.00 97.62 125 ILE A C 1
ATOM 958 O O . ILE A 1 125 ? 1.847 -5.081 -20.724 1.00 97.62 125 ILE A O 1
ATOM 962 N N . MET A 1 126 ? 2.841 -6.239 -22.375 1.00 96.31 126 MET A N 1
ATOM 963 C CA . MET A 1 126 ? 2.026 -7.452 -22.229 1.00 96.31 126 MET A CA 1
ATOM 964 C C . MET A 1 126 ? 2.789 -8.603 -21.572 1.00 96.31 126 MET A C 1
ATOM 966 O O . MET A 1 126 ? 2.192 -9.428 -20.898 1.00 96.31 126 MET A O 1
ATOM 970 N N . ASN A 1 127 ? 4.111 -8.652 -21.753 1.00 95.00 127 ASN A N 1
ATOM 971 C CA . ASN A 1 127 ? 4.979 -9.724 -21.269 1.00 95.00 127 ASN A CA 1
ATOM 972 C C . ASN A 1 127 ? 6.301 -9.147 -20.774 1.00 95.00 127 ASN A C 1
ATOM 974 O O . ASN A 1 127 ? 6.650 -8.026 -21.141 1.00 95.00 127 ASN A O 1
ATOM 978 N N . VAL A 1 128 ? 7.056 -9.945 -20.015 1.00 96.50 128 VAL A N 1
ATOM 979 C CA . VAL A 1 128 ? 8.455 -9.638 -19.689 1.00 96.50 128 VAL A CA 1
ATOM 980 C C . VAL A 1 128 ? 9.244 -9.366 -20.975 1.00 96.50 128 VAL A C 1
ATOM 982 O O . VAL A 1 128 ? 9.097 -10.097 -21.958 1.00 96.50 128 VAL A O 1
ATOM 985 N N . ILE A 1 129 ? 10.059 -8.307 -20.975 1.00 97.94 129 ILE A N 1
ATOM 986 C CA . ILE A 1 129 ? 10.864 -7.890 -22.132 1.00 97.94 129 ILE A CA 1
ATOM 987 C C . ILE A 1 129 ? 12.343 -7.960 -21.775 1.00 97.94 129 ILE A C 1
ATOM 989 O O . ILE A 1 129 ? 12.795 -7.234 -20.901 1.00 97.94 129 ILE A O 1
ATOM 993 N N . ASP A 1 130 ? 13.106 -8.756 -22.518 1.00 98.19 130 ASP A N 1
ATOM 994 C CA . ASP A 1 130 ? 14.563 -8.815 -22.398 1.00 98.19 130 ASP A CA 1
ATOM 995 C C . ASP A 1 130 ? 15.246 -7.921 -23.449 1.00 98.19 130 ASP A C 1
ATOM 997 O O . ASP A 1 130 ? 15.145 -8.173 -24.653 1.00 98.19 130 ASP A O 1
ATOM 1001 N N . LEU A 1 131 ? 15.956 -6.880 -22.999 1.00 98.62 131 LEU A N 1
ATOM 1002 C CA . LEU A 1 131 ? 16.701 -5.946 -23.848 1.00 98.62 131 LEU A CA 1
ATOM 1003 C C . LEU A 1 131 ? 18.166 -6.350 -24.100 1.00 98.62 131 LEU A C 1
ATOM 1005 O O . LEU A 1 131 ? 18.903 -5.576 -24.721 1.00 98.62 131 LEU A O 1
ATOM 1009 N N . ALA A 1 132 ? 18.587 -7.564 -23.723 1.00 98.06 132 ALA A N 1
ATOM 1010 C CA . ALA A 1 132 ? 19.925 -8.082 -24.018 1.00 98.06 132 ALA A CA 1
ATOM 1011 C C . ALA A 1 132 ? 20.215 -8.094 -25.526 1.00 98.06 132 ALA A C 1
ATOM 1013 O O . ALA A 1 132 ? 21.310 -7.729 -25.947 1.00 98.06 132 ALA A O 1
ATOM 1014 N N . GLY A 1 133 ? 19.222 -8.462 -26.346 1.00 97.25 133 GLY A N 1
ATOM 1015 C CA . GLY A 1 133 ? 19.306 -8.456 -27.810 1.00 97.25 133 GLY A CA 1
ATOM 1016 C C . GLY A 1 133 ? 20.089 -9.629 -28.403 1.00 97.25 133 GLY A C 1
ATOM 1017 O O . GLY A 1 133 ? 20.871 -9.437 -29.333 1.00 97.25 133 GLY A O 1
ATOM 1018 N N . GLY A 1 134 ? 19.864 -10.842 -27.886 1.00 96.06 134 GLY A N 1
ATOM 1019 C CA . GLY A 1 134 ? 20.523 -12.077 -28.341 1.00 96.06 134 GLY A CA 1
ATOM 1020 C C . GLY A 1 134 ? 20.457 -12.317 -29.854 1.00 96.06 134 GLY A C 1
ATOM 1021 O O . GLY A 1 134 ? 21.461 -12.682 -30.461 1.00 96.06 134 GLY A O 1
ATOM 1022 N N . ASP A 1 135 ? 19.323 -12.004 -30.489 1.00 95.06 135 ASP A N 1
ATOM 1023 C CA . ASP A 1 135 ? 19.136 -12.121 -31.948 1.00 95.06 135 ASP A CA 1
ATOM 1024 C C . ASP A 1 135 ? 19.949 -11.098 -32.771 1.00 95.06 135 ASP A C 1
ATOM 1026 O O . ASP A 1 135 ? 19.955 -11.142 -34.001 1.00 95.06 135 ASP A O 1
ATOM 1030 N N . TYR A 1 136 ? 20.629 -10.168 -32.100 1.00 96.25 136 TYR A N 1
ATOM 1031 C CA . TYR A 1 136 ? 21.307 -9.008 -32.680 1.00 96.25 136 TYR A CA 1
ATOM 1032 C C . TYR A 1 136 ? 22.733 -8.840 -32.118 1.00 96.25 136 TYR A C 1
ATOM 1034 O O . TYR A 1 136 ? 23.248 -7.725 -32.028 1.00 96.25 136 TYR A O 1
ATOM 1042 N N . ALA A 1 137 ? 23.376 -9.951 -31.737 1.00 95.44 137 ALA A N 1
ATOM 1043 C CA . ALA A 1 137 ? 24.724 -10.008 -31.156 1.00 95.44 137 ALA A CA 1
ATOM 1044 C C . ALA A 1 137 ? 24.893 -9.310 -29.788 1.00 95.44 137 ALA A C 1
ATOM 1046 O O . ALA A 1 137 ? 26.005 -8.941 -29.398 1.00 95.44 137 ALA A O 1
ATOM 1047 N N . GLY A 1 138 ? 23.801 -9.108 -29.051 1.00 96.38 138 GLY A N 1
ATOM 1048 C CA . GLY A 1 138 ? 23.836 -8.712 -27.648 1.00 96.38 138 GLY A CA 1
ATOM 1049 C C . GLY A 1 138 ? 23.833 -9.907 -26.690 1.00 96.38 138 GLY A C 1
ATOM 1050 O O . GLY A 1 138 ? 23.508 -11.030 -27.070 1.00 96.38 138 GLY A O 1
ATOM 1051 N N . THR A 1 139 ? 24.228 -9.672 -25.442 1.00 95.69 139 THR A N 1
ATOM 1052 C CA . THR A 1 139 ? 24.240 -10.662 -24.352 1.00 95.69 139 THR A CA 1
ATOM 1053 C C . THR A 1 139 ? 23.821 -9.984 -23.047 1.00 95.69 139 THR A C 1
ATOM 1055 O O . THR A 1 139 ? 23.753 -8.762 -22.998 1.00 95.69 139 THR A O 1
ATOM 1058 N N . ALA A 1 140 ? 23.564 -10.738 -21.976 1.00 93.88 140 ALA A N 1
ATOM 1059 C CA . ALA A 1 140 ? 23.271 -10.139 -20.667 1.00 93.88 140 ALA A CA 1
ATOM 1060 C C . ALA A 1 140 ? 24.445 -9.283 -20.135 1.00 93.88 140 ALA A C 1
ATOM 1062 O O . ALA A 1 140 ? 24.235 -8.185 -19.635 1.00 93.88 140 ALA A O 1
ATOM 1063 N N . ASP A 1 141 ? 25.693 -9.732 -20.326 1.00 94.75 141 ASP A N 1
ATOM 1064 C CA . ASP A 1 141 ? 26.892 -8.988 -19.895 1.00 94.75 141 ASP A CA 1
ATOM 1065 C C . ASP A 1 141 ? 27.196 -7.764 -20.768 1.00 94.75 141 ASP A C 1
ATOM 1067 O O . ASP A 1 141 ? 27.897 -6.838 -20.355 1.00 94.75 141 ASP A O 1
ATOM 1071 N N . GLN A 1 142 ? 26.733 -7.786 -22.017 1.00 94.88 142 GLN A N 1
ATOM 1072 C CA . GLN A 1 142 ? 26.875 -6.705 -22.982 1.00 94.88 142 GLN A CA 1
ATOM 1073 C C . GLN A 1 142 ? 25.549 -6.559 -23.739 1.00 94.88 142 GLN A C 1
ATOM 1075 O O . GLN A 1 142 ? 25.453 -7.020 -24.885 1.00 94.88 142 GLN A O 1
ATOM 1080 N N . PRO A 1 143 ? 24.520 -5.928 -23.150 1.00 97.81 143 PRO A N 1
ATOM 1081 C CA . PRO A 1 143 ? 23.251 -5.708 -23.840 1.00 97.81 143 PRO A CA 1
ATOM 1082 C C . PRO A 1 143 ? 23.427 -4.787 -25.054 1.00 97.81 143 PRO A C 1
ATOM 1084 O O . PRO A 1 143 ? 24.488 -4.176 -25.249 1.00 97.81 143 PRO A O 1
ATOM 1087 N N . LEU A 1 144 ? 22.416 -4.683 -25.919 1.00 98.38 144 LEU A N 1
ATOM 1088 C CA . LEU A 1 144 ? 22.416 -3.604 -26.913 1.00 98.38 144 LEU A CA 1
ATOM 1089 C C . LEU A 1 144 ? 22.172 -2.261 -26.222 1.00 98.38 144 LEU A C 1
ATOM 1091 O O . LEU A 1 144 ? 21.395 -2.167 -25.272 1.00 98.38 144 LEU A O 1
ATOM 1095 N N . ALA A 1 145 ? 22.787 -1.201 -26.744 1.00 98.31 145 ALA A N 1
ATOM 1096 C CA . ALA A 1 145 ? 22.536 0.143 -26.247 1.00 98.31 145 ALA A CA 1
ATOM 1097 C C . ALA A 1 145 ? 21.074 0.551 -26.497 1.00 98.31 145 ALA A C 1
ATOM 1099 O O . ALA A 1 145 ? 20.543 0.403 -27.603 1.00 98.31 145 ALA A O 1
ATOM 1100 N N . TRP A 1 146 ? 20.428 1.084 -25.465 1.00 98.62 146 TRP A N 1
ATOM 1101 C CA . TRP A 1 146 ? 19.080 1.628 -25.523 1.00 98.62 146 TRP A CA 1
ATOM 1102 C C . TRP A 1 146 ? 19.115 3.133 -25.785 1.00 98.62 146 TRP A C 1
ATOM 1104 O O . TRP A 1 146 ? 19.869 3.873 -25.151 1.00 98.62 146 TRP A O 1
ATOM 1114 N N . THR A 1 147 ? 18.264 3.597 -26.702 1.00 97.75 147 THR A N 1
ATOM 1115 C CA . THR A 1 147 ? 17.965 5.026 -26.847 1.00 97.75 147 THR A CA 1
ATOM 1116 C C . THR A 1 147 ? 16.670 5.323 -26.095 1.00 97.75 147 THR A C 1
ATOM 1118 O O . THR A 1 147 ? 15.643 4.742 -26.450 1.00 97.75 147 THR A O 1
ATOM 1121 N N . PRO A 1 148 ? 16.686 6.224 -25.098 1.00 98.62 148 PRO A N 1
ATOM 1122 C CA . PRO A 1 148 ? 15.513 6.516 -24.284 1.00 98.62 148 PRO A CA 1
ATOM 1123 C C . PRO A 1 148 ? 14.285 6.927 -25.105 1.00 98.62 148 PRO A C 1
ATOM 1125 O O . PRO A 1 148 ? 14.393 7.618 -26.123 1.00 98.62 148 PRO A O 1
ATOM 1128 N N . ILE A 1 149 ? 13.102 6.533 -24.634 1.00 98.75 149 ILE A N 1
ATOM 1129 C CA . ILE A 1 149 ? 11.818 6.971 -25.190 1.00 98.75 149 ILE A CA 1
ATOM 1130 C C . ILE A 1 149 ? 11.604 8.436 -24.808 1.00 98.75 149 ILE A C 1
ATOM 1132 O O . ILE A 1 149 ? 11.682 8.794 -23.633 1.00 98.75 149 ILE A O 1
ATOM 1136 N N . GLY A 1 150 ? 11.349 9.291 -25.795 1.00 97.88 150 GLY A N 1
ATOM 1137 C CA . GLY A 1 150 ? 11.298 10.734 -25.589 1.00 97.88 150 GLY A CA 1
ATOM 1138 C C . GLY A 1 150 ? 12.655 11.280 -25.160 1.00 97.88 150 GLY A C 1
ATOM 1139 O O . GLY A 1 150 ? 12.800 11.869 -24.092 1.00 97.88 150 GLY A O 1
ATOM 1140 N N . LYS A 1 151 ? 13.676 11.011 -25.978 1.00 95.19 151 LYS A N 1
ATOM 1141 C CA . LYS A 1 151 ? 15.101 11.217 -25.668 1.00 95.19 151 LYS A CA 1
ATOM 1142 C C . LYS A 1 151 ? 15.508 12.649 -25.300 1.00 95.19 151 LYS A C 1
ATOM 1144 O O . LYS A 1 151 ? 16.579 12.834 -24.741 1.00 95.19 151 LYS A O 1
ATOM 1149 N N . THR A 1 152 ? 14.718 13.656 -25.662 1.00 94.06 152 THR A N 1
ATOM 1150 C CA . THR A 1 152 ? 15.009 15.078 -25.418 1.00 94.06 152 THR A CA 1
ATOM 1151 C C . THR A 1 152 ? 13.728 15.832 -25.084 1.00 94.06 152 THR A C 1
ATOM 1153 O O . THR A 1 152 ? 12.637 15.390 -25.433 1.00 94.06 152 THR A O 1
ATOM 1156 N N . ALA A 1 153 ? 13.846 17.042 -24.530 1.00 93.75 153 ALA A N 1
ATOM 1157 C CA . ALA A 1 153 ? 12.695 17.916 -24.278 1.00 93.75 153 ALA A CA 1
ATOM 1158 C C . ALA A 1 153 ? 11.820 18.181 -25.529 1.00 93.75 153 ALA A C 1
ATOM 1160 O O . ALA A 1 153 ? 10.602 18.277 -25.419 1.00 93.75 153 ALA A O 1
ATOM 1161 N N . SER A 1 154 ? 12.411 18.254 -26.731 1.00 94.31 154 SER A N 1
ATOM 1162 C CA . SER A 1 154 ? 11.671 18.440 -27.995 1.00 94.31 154 SER A CA 1
ATOM 1163 C C . SER A 1 154 ? 10.881 17.209 -28.448 1.00 94.31 154 SER A C 1
ATOM 1165 O O . SER A 1 154 ? 10.007 17.325 -29.303 1.00 94.31 154 SER A O 1
ATOM 1167 N N . THR A 1 155 ? 11.194 16.039 -27.894 1.00 96.31 155 THR A N 1
ATOM 1168 C CA . THR A 1 155 ? 10.517 14.765 -28.164 1.00 96.31 155 THR A CA 1
ATOM 1169 C C . THR A 1 155 ? 9.921 14.175 -26.889 1.00 96.31 155 THR A C 1
ATOM 1171 O O . THR A 1 155 ? 9.655 12.980 -26.841 1.00 96.31 155 THR A O 1
ATOM 1174 N N . ALA A 1 156 ? 9.704 15.001 -25.857 1.00 98.06 156 ALA A N 1
ATOM 1175 C CA . ALA A 1 156 ? 9.226 14.544 -24.561 1.00 98.06 156 ALA A CA 1
ATOM 1176 C C . ALA A 1 156 ? 7.952 13.710 -24.712 1.00 98.06 156 ALA A C 1
ATOM 1178 O O . ALA A 1 156 ? 7.002 14.131 -25.373 1.00 98.06 156 ALA A O 1
ATOM 1179 N N . TYR A 1 157 ? 7.954 12.524 -24.112 1.00 98.75 157 TYR A N 1
ATOM 1180 C CA . TYR A 1 157 ? 6.846 11.589 -24.189 1.00 98.75 157 TYR A CA 1
ATOM 1181 C C . TYR A 1 157 ? 5.665 12.110 -23.366 1.00 98.75 157 TYR A C 1
ATOM 1183 O O . TYR A 1 157 ? 5.845 12.536 -22.225 1.00 98.75 157 TYR A O 1
ATOM 1191 N N . THR A 1 158 ? 4.470 12.086 -23.956 1.00 98.50 158 THR A N 1
ATOM 1192 C CA . THR A 1 158 ? 3.221 12.615 -23.377 1.00 98.50 158 THR A CA 1
ATOM 1193 C C . THR A 1 158 ? 2.091 11.584 -23.337 1.00 98.50 158 THR A C 1
ATOM 1195 O O . THR A 1 158 ? 1.029 11.862 -22.777 1.00 98.50 158 THR A O 1
ATOM 1198 N N . GLY A 1 159 ? 2.307 10.404 -23.932 1.00 98.31 159 GLY A N 1
ATOM 1199 C CA . GLY A 1 159 ? 1.361 9.290 -23.948 1.00 98.31 159 GLY A CA 1
ATOM 1200 C C . GLY A 1 159 ? 1.372 8.446 -22.669 1.00 98.31 159 GLY A C 1
ATOM 1201 O O . GLY A 1 159 ? 2.052 8.739 -21.685 1.00 98.31 159 GLY A O 1
ATOM 1202 N N . SER A 1 160 ? 0.624 7.344 -22.688 1.00 98.06 160 SER A N 1
ATOM 1203 C CA . SER A 1 160 ? 0.580 6.364 -21.597 1.00 98.06 160 SER A CA 1
ATOM 1204 C C . SER A 1 160 ? 1.376 5.106 -21.930 1.00 98.06 160 SER A C 1
ATOM 1206 O O . SER A 1 160 ? 1.303 4.599 -23.045 1.00 98.06 160 SER A O 1
ATOM 1208 N N . CYS A 1 161 ? 2.164 4.602 -20.984 1.00 98.25 161 CYS A N 1
ATOM 1209 C CA . CYS A 1 161 ? 2.846 3.314 -21.111 1.00 98.25 161 CYS A CA 1
ATOM 1210 C C . CYS A 1 161 ? 2.591 2.498 -19.848 1.00 98.25 161 CYS A C 1
ATOM 1212 O O . CYS A 1 161 ? 3.083 2.839 -18.771 1.00 98.25 161 CYS A O 1
ATOM 1214 N N . LYS A 1 162 ? 1.764 1.459 -19.970 1.00 96.62 162 LYS A N 1
ATOM 1215 C CA . LYS A 1 162 ? 1.253 0.703 -18.820 1.00 96.62 162 LYS A CA 1
ATOM 1216 C C . LYS A 1 162 ? 1.436 -0.793 -19.004 1.00 96.62 162 LYS A C 1
ATOM 1218 O O . LYS A 1 162 ? 1.459 -1.260 -20.136 1.00 96.62 162 LYS A O 1
ATOM 1223 N N . SER A 1 163 ? 1.508 -1.559 -17.928 1.00 94.06 163 SER A N 1
ATOM 1224 C CA . SER A 1 163 ? 1.352 -3.013 -18.010 1.00 94.06 163 SER A CA 1
ATOM 1225 C C . SER A 1 163 ? -0.098 -3.435 -18.286 1.00 94.06 163 SER A C 1
ATOM 1227 O O . SER A 1 163 ? -1.045 -2.639 -18.235 1.00 94.06 163 SER A O 1
ATOM 1229 N N . GLU A 1 164 ? -0.290 -4.712 -18.610 1.00 84.38 164 GLU A N 1
ATOM 1230 C CA . GLU A 1 164 ? -1.616 -5.314 -18.686 1.00 84.38 164 GLU A CA 1
ATOM 1231 C C . GLU A 1 164 ? -2.238 -5.549 -17.297 1.00 84.38 164 GLU A C 1
ATOM 1233 O O . GLU A 1 164 ? -1.672 -6.206 -16.421 1.00 84.38 164 GLU A O 1
ATOM 1238 N N . GLY A 1 165 ? -3.460 -5.040 -17.107 1.00 76.00 165 GLY A N 1
ATOM 1239 C CA . GLY A 1 165 ? -4.246 -5.268 -15.897 1.00 76.00 165 GLY A CA 1
ATOM 1240 C C . GLY A 1 165 ? -3.610 -4.673 -14.636 1.00 76.00 165 GLY A C 1
ATOM 1241 O O . GLY A 1 165 ? -3.110 -3.553 -14.643 1.00 76.00 165 GLY A O 1
ATOM 1242 N N . ALA A 1 166 ? -3.690 -5.411 -13.527 1.00 72.19 166 ALA A N 1
ATOM 1243 C CA . ALA A 1 166 ? -3.128 -5.008 -12.234 1.00 72.19 166 ALA A CA 1
ATOM 1244 C C . ALA A 1 166 ? -1.705 -5.549 -11.987 1.00 72.19 166 ALA A C 1
ATOM 1246 O O . ALA A 1 166 ? -1.153 -5.328 -10.910 1.00 72.19 166 ALA A O 1
ATOM 1247 N N . GLN A 1 167 ? -1.129 -6.290 -12.940 1.00 82.56 167 GLN A N 1
ATOM 1248 C CA . GLN A 1 167 ? 0.187 -6.912 -12.788 1.00 82.56 167 GLN A CA 1
ATOM 1249 C C . GLN A 1 167 ? 1.297 -5.925 -13.135 1.00 82.56 167 GLN A C 1
ATOM 1251 O O . GLN A 1 167 ? 1.113 -5.056 -13.979 1.00 82.56 167 GLN A O 1
ATOM 1256 N N . VAL A 1 168 ? 2.460 -6.070 -12.507 1.00 91.44 168 VAL A N 1
ATOM 1257 C CA . VAL A 1 168 ? 3.671 -5.344 -12.905 1.00 91.44 168 VAL A CA 1
ATOM 1258 C C . VAL A 1 168 ? 4.494 -6.233 -13.817 1.00 91.44 168 VAL A C 1
ATOM 1260 O O . VAL A 1 168 ? 4.674 -7.413 -13.523 1.00 91.44 168 VAL A O 1
ATOM 1263 N N . ILE A 1 169 ? 4.978 -5.670 -14.921 1.00 95.88 169 ILE A N 1
ATOM 1264 C CA . ILE A 1 169 ? 5.751 -6.403 -15.918 1.00 95.88 169 ILE A CA 1
ATOM 1265 C C . ILE A 1 169 ? 7.188 -5.896 -15.930 1.00 95.88 169 ILE A C 1
ATOM 1267 O O . ILE A 1 169 ? 7.434 -4.689 -15.979 1.00 95.88 169 ILE A O 1
ATOM 1271 N N . GLN A 1 170 ? 8.126 -6.840 -15.867 1.00 96.50 170 GLN A N 1
ATOM 1272 C CA . GLN A 1 170 ? 9.556 -6.569 -15.820 1.00 96.50 170 GLN A CA 1
ATOM 1273 C C . GLN A 1 170 ? 10.144 -6.347 -17.221 1.00 96.50 170 GLN A C 1
ATOM 1275 O O . GLN A 1 170 ? 9.768 -7.019 -18.183 1.00 96.50 170 GLN A O 1
ATOM 1280 N N . ILE A 1 171 ? 11.083 -5.412 -17.316 1.00 98.38 171 ILE A N 1
ATOM 1281 C CA . ILE A 1 171 ? 11.971 -5.197 -18.453 1.00 98.38 171 ILE A CA 1
ATOM 1282 C C . ILE A 1 171 ? 13.402 -5.411 -17.953 1.00 98.38 171 ILE A C 1
ATOM 1284 O O . ILE A 1 171 ? 13.849 -4.732 -17.025 1.00 98.38 171 ILE A O 1
ATOM 1288 N N . ASP A 1 172 ? 14.091 -6.359 -18.574 1.00 98.19 172 ASP A N 1
ATOM 1289 C CA . ASP A 1 172 ? 15.420 -6.833 -18.198 1.00 98.19 172 ASP A CA 1
ATOM 1290 C C . ASP A 1 172 ? 16.503 -6.261 -19.110 1.00 98.19 172 ASP A C 1
ATOM 1292 O O . ASP A 1 172 ? 16.242 -5.910 -20.265 1.00 98.19 172 ASP A O 1
ATOM 1296 N N . ASN A 1 173 ? 17.739 -6.216 -18.606 1.00 98.38 173 ASN A N 1
ATOM 1297 C CA . ASN A 1 173 ? 18.941 -5.912 -19.390 1.00 98.38 173 ASN A CA 1
ATOM 1298 C C . ASN A 1 173 ? 18.915 -4.536 -20.083 1.00 98.38 173 ASN A C 1
ATOM 1300 O O . ASN A 1 173 ? 19.532 -4.333 -21.132 1.00 98.38 173 ASN A O 1
ATOM 1304 N N . LEU A 1 174 ? 18.202 -3.562 -19.506 1.00 98.69 174 LEU A N 1
ATOM 1305 C CA . LEU A 1 174 ? 18.207 -2.182 -19.992 1.00 98.69 174 LEU A CA 1
ATOM 1306 C C . LEU A 1 174 ? 19.617 -1.586 -19.843 1.00 98.69 174 LEU A C 1
ATOM 1308 O O . LEU A 1 174 ? 20.104 -1.409 -18.729 1.00 98.69 174 LEU A O 1
ATOM 1312 N N . SER A 1 175 ? 20.253 -1.222 -20.958 1.00 98.50 175 SER A N 1
ATOM 1313 C CA . SER A 1 175 ? 21.595 -0.626 -20.971 1.00 98.50 175 SER A CA 1
ATOM 1314 C C . SER A 1 175 ? 21.578 0.759 -21.613 1.00 98.50 175 SER A C 1
ATOM 1316 O O . SER A 1 175 ? 21.442 0.882 -22.831 1.00 98.50 175 SER A O 1
ATOM 1318 N N . VAL A 1 176 ? 21.759 1.809 -20.810 1.00 98.44 176 VAL A N 1
ATOM 1319 C CA . VAL A 1 176 ? 21.828 3.205 -21.272 1.00 98.44 176 VAL A CA 1
ATOM 1320 C C . VAL A 1 176 ? 23.151 3.823 -20.841 1.00 98.44 176 VAL A C 1
ATOM 1322 O O . VAL A 1 176 ? 23.505 3.766 -19.670 1.00 98.44 176 VAL A O 1
ATOM 1325 N N . ASN A 1 177 ? 23.865 4.464 -21.764 1.00 96.44 177 ASN A N 1
ATOM 1326 C CA . ASN A 1 177 ? 25.046 5.267 -21.447 1.00 96.44 177 ASN A CA 1
ATOM 1327 C C . ASN A 1 177 ? 25.061 6.511 -22.339 1.00 96.44 177 ASN A C 1
ATOM 1329 O O . ASN A 1 177 ? 25.383 6.433 -23.525 1.00 96.44 177 ASN A O 1
ATOM 1333 N N . THR A 1 178 ? 24.658 7.652 -21.785 1.00 93.81 178 THR A N 1
ATOM 1334 C CA . THR A 1 178 ? 24.552 8.923 -22.512 1.00 93.81 178 THR A CA 1
ATOM 1335 C C . THR A 1 178 ? 25.045 10.083 -21.653 1.00 93.81 178 THR A C 1
ATOM 1337 O O . THR A 1 178 ? 25.189 9.951 -20.445 1.00 93.81 178 THR A O 1
ATOM 1340 N N . ALA A 1 179 ? 25.344 11.228 -22.269 1.00 88.75 179 ALA A N 1
ATOM 1341 C CA . ALA A 1 179 ? 25.593 12.455 -21.516 1.00 88.75 179 ALA A CA 1
ATOM 1342 C C . ALA A 1 179 ? 24.289 12.962 -20.886 1.00 88.75 179 ALA A C 1
ATOM 1344 O O . ALA A 1 179 ? 24.241 13.196 -19.701 1.00 88.75 179 ALA A O 1
ATOM 1345 N N . GLY A 1 180 ? 23.204 13.067 -21.650 1.00 90.56 180 GLY A N 1
ATOM 1346 C CA . GLY A 1 180 ? 21.972 13.697 -21.172 1.00 90.56 180 GLY A CA 1
ATOM 1347 C C . GLY A 1 180 ? 21.078 12.785 -20.330 1.00 90.56 180 GLY A C 1
ATOM 1348 O O . GLY A 1 180 ? 21.453 12.251 -19.288 1.00 90.56 180 GLY A O 1
ATOM 1349 N N . GLU A 1 181 ? 19.847 12.655 -20.798 1.00 95.44 181 GLU A N 1
ATOM 1350 C CA . GLU A 1 181 ? 18.747 11.975 -20.140 1.00 95.44 181 GLU A CA 1
ATOM 1351 C C . GLU A 1 181 ? 18.861 10.455 -20.293 1.00 95.44 181 GLU A C 1
ATOM 1353 O O . GLU A 1 181 ? 18.694 9.932 -21.392 1.00 95.44 181 GLU A O 1
ATOM 1358 N N . ALA A 1 182 ? 19.119 9.735 -19.199 1.00 97.88 182 ALA A N 1
ATOM 1359 C CA . ALA A 1 182 ? 19.235 8.280 -19.185 1.00 97.88 182 ALA A CA 1
ATOM 1360 C C . ALA A 1 182 ? 18.079 7.596 -18.436 1.00 97.88 182 ALA A C 1
ATOM 1362 O O . ALA A 1 182 ? 17.733 7.972 -17.316 1.00 97.88 182 ALA A O 1
ATOM 1363 N N . GLY A 1 183 ? 17.524 6.554 -19.056 1.00 98.44 183 GLY A N 1
ATOM 1364 C CA . GLY A 1 183 ? 16.445 5.724 -18.521 1.00 98.44 183 GLY A CA 1
ATOM 1365 C C . GLY A 1 183 ? 15.727 4.957 -19.627 1.00 98.44 183 GLY A C 1
ATOM 1366 O O . GLY A 1 183 ? 16.063 5.107 -20.807 1.00 98.44 183 GLY A O 1
ATOM 1367 N N . LEU A 1 184 ? 14.707 4.169 -19.270 1.00 98.81 184 LEU A N 1
ATOM 1368 C CA . LEU A 1 184 ? 13.767 3.644 -20.267 1.00 98.81 184 LEU A CA 1
ATOM 1369 C C . LEU A 1 184 ? 13.139 4.811 -21.049 1.00 98.81 184 LEU A C 1
ATOM 1371 O O . LEU A 1 184 ? 13.111 4.796 -22.283 1.00 98.81 184 LEU A O 1
ATOM 1375 N N . PHE A 1 185 ? 12.728 5.848 -20.317 1.00 98.88 185 PHE A N 1
ATOM 1376 C CA . PHE A 1 185 ? 12.305 7.144 -20.832 1.00 98.88 185 PHE A CA 1
ATOM 1377 C C . PHE A 1 185 ? 13.376 8.212 -20.577 1.00 98.88 185 PHE A C 1
ATOM 1379 O O . PHE A 1 185 ? 13.999 8.258 -19.517 1.00 98.88 185 PHE A O 1
ATOM 1386 N N . GLY A 1 186 ? 13.580 9.107 -21.541 1.00 98.50 186 GLY A N 1
ATOM 1387 C CA . GLY A 1 186 ? 14.427 10.282 -21.351 1.00 98.50 186 GLY A CA 1
ATOM 1388 C C . GLY A 1 186 ? 13.637 11.365 -20.628 1.00 98.50 186 GLY A C 1
ATOM 1389 O O . GLY A 1 186 ? 13.909 11.710 -19.481 1.00 98.50 186 GLY A O 1
ATOM 1390 N N . PHE A 1 187 ? 12.597 11.861 -21.286 1.00 97.94 187 PHE A N 1
ATOM 1391 C CA . PHE A 1 187 ? 11.821 13.005 -20.838 1.00 97.94 187 PHE A CA 1
ATOM 1392 C C . PHE A 1 187 ? 10.326 12.676 -20.858 1.00 97.94 187 PHE A C 1
ATOM 1394 O O . PHE A 1 187 ? 9.759 12.400 -21.916 1.00 97.94 187 PHE A O 1
ATOM 1401 N N . LEU A 1 188 ? 9.682 12.730 -19.692 1.00 98.75 188 LEU A N 1
ATOM 1402 C CA . LEU A 1 188 ? 8.231 12.647 -19.539 1.00 98.75 188 LEU A CA 1
ATOM 1403 C C . LEU A 1 188 ? 7.662 14.051 -19.321 1.00 98.75 188 LEU A C 1
ATOM 1405 O O . LEU A 1 188 ? 8.153 14.791 -18.465 1.00 98.75 188 LEU A O 1
ATOM 1409 N N . ALA A 1 189 ? 6.624 14.413 -20.071 1.00 97.69 189 ALA A N 1
ATOM 1410 C CA . ALA A 1 189 ? 5.979 15.718 -19.978 1.00 97.69 189 ALA A CA 1
ATOM 1411 C C . ALA A 1 189 ? 4.454 15.624 -20.125 1.00 97.69 189 ALA A C 1
ATOM 1413 O O . ALA A 1 189 ? 3.909 14.613 -20.567 1.00 97.69 189 ALA A O 1
ATOM 1414 N N . GLY A 1 190 ? 3.760 16.716 -19.802 1.00 94.88 190 GLY A N 1
ATOM 1415 C CA . GLY A 1 190 ? 2.312 16.810 -19.974 1.00 94.88 190 GLY A CA 1
ATOM 1416 C C . GLY A 1 190 ? 1.577 15.712 -19.205 1.00 94.88 190 GLY A C 1
ATOM 1417 O O . GLY A 1 190 ? 1.902 15.396 -18.068 1.00 94.88 190 GLY A O 1
ATOM 1418 N N . SER A 1 191 ? 0.598 15.087 -19.849 1.00 92.06 191 SER A N 1
ATOM 1419 C CA . SER A 1 191 ? -0.216 14.022 -19.260 1.00 92.06 191 SER A CA 1
ATOM 1420 C C . SER A 1 191 ? 0.411 12.624 -19.355 1.00 92.06 191 SER A C 1
ATOM 1422 O O . SER A 1 191 ? -0.335 11.646 -19.379 1.00 92.06 191 SER A O 1
ATOM 1424 N N . ALA A 1 192 ? 1.741 12.508 -19.460 1.00 98.56 192 ALA A N 1
ATOM 1425 C CA . ALA A 1 192 ? 2.377 11.196 -19.538 1.00 98.56 192 ALA A CA 1
ATOM 1426 C C . ALA A 1 192 ? 2.029 10.342 -18.311 1.00 98.56 192 ALA A C 1
ATOM 1428 O O . ALA A 1 192 ? 2.108 10.814 -17.176 1.00 98.56 192 ALA A O 1
ATOM 1429 N N . ASP A 1 193 ? 1.660 9.085 -18.543 1.00 98.31 193 ASP A N 1
ATOM 1430 C CA . ASP A 1 193 ? 1.185 8.172 -17.498 1.00 98.31 193 ASP A CA 1
ATOM 1431 C C . ASP A 1 193 ? 1.882 6.818 -17.628 1.00 98.31 193 ASP A C 1
ATOM 1433 O O . ASP A 1 193 ? 1.542 5.992 -18.485 1.00 98.31 193 ASP A O 1
ATOM 1437 N N . ILE A 1 194 ? 2.897 6.624 -16.788 1.00 98.75 194 ILE A N 1
ATOM 1438 C CA . ILE A 1 194 ? 3.731 5.429 -16.752 1.00 98.75 194 ILE A CA 1
ATOM 1439 C C . ILE A 1 194 ? 3.337 4.600 -15.538 1.00 98.75 194 ILE A C 1
ATOM 1441 O O . ILE A 1 194 ? 3.419 5.083 -14.404 1.00 98.75 194 ILE A O 1
ATOM 1445 N N . SER A 1 195 ? 2.919 3.350 -15.748 1.00 97.81 195 SER A N 1
ATOM 1446 C CA . SER A 1 195 ? 2.589 2.489 -14.612 1.00 97.81 195 SER A CA 1
ATOM 1447 C C . SER A 1 195 ? 2.794 0.998 -14.806 1.00 97.81 195 SER A C 1
ATOM 1449 O O . SER A 1 195 ? 2.687 0.474 -15.910 1.00 97.81 195 SER A O 1
ATOM 1451 N N . GLY A 1 196 ? 3.077 0.302 -13.703 1.00 96.94 196 GLY A N 1
ATOM 1452 C CA . GLY A 1 196 ? 3.186 -1.154 -13.700 1.00 96.94 196 GLY A CA 1
ATOM 1453 C C . GLY A 1 196 ? 4.428 -1.688 -14.414 1.00 96.94 196 GLY A C 1
ATOM 1454 O O . GLY A 1 196 ? 4.402 -2.798 -14.941 1.00 96.94 196 GLY A O 1
ATOM 1455 N N . ILE A 1 197 ? 5.519 -0.920 -14.436 1.00 98.12 197 ILE A N 1
ATOM 1456 C CA . ILE A 1 197 ? 6.777 -1.310 -15.085 1.00 98.12 197 ILE A CA 1
ATOM 1457 C C . ILE A 1 197 ? 7.846 -1.578 -14.025 1.00 98.12 197 ILE A C 1
ATOM 1459 O O . ILE A 1 197 ? 8.124 -0.732 -13.175 1.00 98.12 197 ILE A O 1
ATOM 1463 N N . GLY A 1 198 ? 8.459 -2.753 -14.091 1.00 97.81 198 GLY A N 1
ATOM 1464 C CA . GLY A 1 198 ? 9.639 -3.110 -13.313 1.00 97.81 198 GLY A CA 1
ATOM 1465 C C . GLY A 1 198 ? 10.894 -3.086 -14.171 1.00 97.81 198 GLY A C 1
ATOM 1466 O O . GLY A 1 198 ? 10.854 -3.558 -15.299 1.00 97.81 198 GLY A O 1
ATOM 1467 N N . ILE A 1 199 ? 12.007 -2.584 -13.647 1.00 98.38 199 ILE A N 1
ATOM 1468 C CA . ILE A 1 199 ? 13.324 -2.691 -14.286 1.00 98.38 199 ILE A CA 1
ATOM 1469 C C . ILE A 1 199 ? 14.207 -3.613 -13.451 1.00 98.38 199 ILE A C 1
ATOM 1471 O O . ILE A 1 199 ? 14.311 -3.420 -12.237 1.00 98.38 199 ILE A O 1
ATOM 1475 N N . ALA A 1 200 ? 14.859 -4.584 -14.085 1.00 96.06 200 ALA A N 1
ATOM 1476 C CA . ALA A 1 200 ? 15.864 -5.440 -13.458 1.00 96.06 200 ALA A CA 1
ATOM 1477 C C . ALA A 1 200 ? 17.072 -5.636 -14.384 1.00 96.06 200 ALA A C 1
ATOM 1479 O O . ALA A 1 200 ? 17.015 -5.310 -15.571 1.00 96.06 200 ALA A O 1
ATOM 1480 N N . ASP A 1 201 ? 18.192 -6.078 -13.805 1.00 94.56 201 ASP A N 1
ATOM 1481 C CA . ASP A 1 201 ? 19.456 -6.334 -14.511 1.00 94.56 201 ASP A CA 1
ATOM 1482 C C . ASP A 1 201 ? 19.904 -5.176 -15.425 1.00 94.56 201 ASP A C 1
ATOM 1484 O O . ASP A 1 201 ? 20.490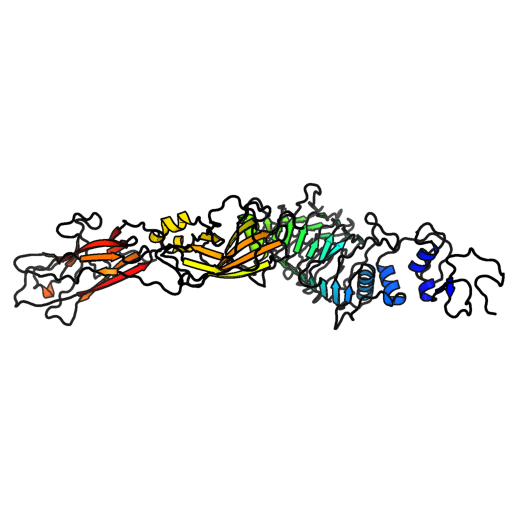 -5.366 -16.486 1.00 94.56 201 ASP A O 1
ATOM 1488 N N . ALA A 1 202 ? 19.601 -3.938 -15.022 1.00 96.56 202 ALA A N 1
ATOM 1489 C CA . ALA A 1 202 ? 19.866 -2.750 -15.821 1.00 96.56 202 ALA A CA 1
ATOM 1490 C C . ALA A 1 202 ? 21.172 -2.048 -15.432 1.00 96.56 202 ALA A C 1
ATOM 1492 O O . ALA A 1 202 ? 21.606 -2.074 -14.277 1.00 96.56 202 ALA A O 1
ATOM 1493 N N . SER A 1 203 ? 21.753 -1.348 -16.404 1.00 97.44 203 SER A N 1
ATOM 1494 C CA . SER A 1 203 ? 22.856 -0.408 -16.228 1.00 97.44 203 SER A CA 1
ATOM 1495 C C . SER A 1 203 ? 22.488 0.908 -16.906 1.00 97.44 203 SER A C 1
ATOM 1497 O O . SER A 1 203 ? 22.453 1.007 -18.133 1.00 97.44 203 SER A O 1
ATOM 1499 N N . VAL A 1 204 ? 22.152 1.916 -16.103 1.00 98.50 204 VAL A N 1
ATOM 1500 C CA . VAL A 1 204 ? 21.701 3.223 -16.592 1.00 98.50 204 VAL A CA 1
ATOM 1501 C C . VAL A 1 204 ? 22.687 4.296 -16.156 1.00 98.50 204 VAL A C 1
ATOM 1503 O O . VAL A 1 204 ? 22.790 4.598 -14.972 1.00 98.50 204 VAL A O 1
ATOM 1506 N N . THR A 1 205 ? 23.389 4.898 -17.114 1.00 98.00 205 THR A N 1
ATOM 1507 C CA . THR A 1 205 ? 24.371 5.961 -16.877 1.00 98.00 205 THR A CA 1
ATOM 1508 C C . THR A 1 205 ? 24.027 7.224 -17.666 1.00 98.00 205 THR A C 1
ATOM 1510 O O . THR A 1 205 ? 23.910 7.185 -18.894 1.00 98.00 205 THR A O 1
ATOM 1513 N N . GLY A 1 206 ? 23.887 8.350 -16.960 1.00 96.00 206 GLY A N 1
ATOM 1514 C CA . GLY A 1 206 ? 23.561 9.666 -17.527 1.00 96.00 206 GLY A CA 1
ATOM 1515 C C . GLY A 1 206 ? 23.989 10.824 -16.629 1.00 96.00 206 GLY A C 1
ATOM 1516 O O . GLY A 1 206 ? 24.338 10.598 -15.473 1.00 96.00 206 GLY A O 1
ATOM 1517 N N . ASP A 1 207 ? 23.951 12.064 -17.121 1.00 93.94 207 ASP A N 1
ATOM 1518 C CA . ASP A 1 207 ? 24.055 13.243 -16.249 1.00 93.94 207 ASP A CA 1
ATOM 1519 C C . ASP A 1 207 ? 22.756 13.360 -15.431 1.00 93.94 207 ASP A C 1
ATOM 1521 O O . ASP A 1 207 ? 22.777 13.489 -14.212 1.00 93.94 207 ASP A O 1
ATOM 1525 N N . THR A 1 208 ? 21.597 13.187 -16.071 1.00 96.50 208 THR A N 1
ATOM 1526 C CA . THR A 1 208 ? 20.324 12.962 -15.371 1.00 96.50 208 THR A CA 1
ATOM 1527 C C . THR A 1 208 ? 19.863 11.538 -15.639 1.00 96.50 208 THR A C 1
ATOM 1529 O O . THR A 1 208 ? 19.667 11.173 -16.795 1.00 96.50 208 THR A O 1
ATOM 1532 N N . ALA A 1 209 ? 19.703 10.726 -14.596 1.00 98.19 209 ALA A N 1
ATOM 1533 C CA . ALA A 1 209 ? 19.494 9.291 -14.742 1.00 98.19 209 ALA A CA 1
ATOM 1534 C C . ALA A 1 209 ? 18.449 8.740 -13.769 1.00 98.19 209 ALA A C 1
ATOM 1536 O O . ALA A 1 209 ? 18.505 8.986 -12.563 1.00 98.19 209 ALA A O 1
ATOM 1537 N N . GLY A 1 210 ? 17.535 7.933 -14.300 1.00 98.44 210 GLY A N 1
ATOM 1538 C CA . GLY A 1 210 ? 16.693 7.046 -13.512 1.00 98.44 210 GLY A CA 1
ATOM 1539 C C . GLY A 1 210 ? 16.225 5.860 -14.332 1.00 98.44 210 GLY A C 1
ATOM 1540 O O . GLY A 1 210 ? 16.045 5.979 -15.540 1.00 98.44 210 GLY A O 1
ATOM 1541 N N . ALA A 1 211 ? 16.058 4.698 -13.700 1.00 98.69 211 ALA A N 1
ATOM 1542 C CA . ALA A 1 211 ? 15.795 3.468 -14.444 1.00 98.69 211 ALA A CA 1
ATOM 1543 C C . ALA A 1 211 ? 14.503 3.549 -15.272 1.00 98.69 211 ALA A C 1
ATOM 1545 O O . ALA A 1 211 ? 14.475 3.122 -16.427 1.00 98.69 211 ALA A O 1
ATOM 1546 N N . ILE A 1 212 ? 13.453 4.164 -14.712 1.00 98.81 212 ILE A N 1
ATOM 1547 C CA . ILE A 1 212 ? 12.200 4.409 -15.431 1.00 98.81 212 ILE A CA 1
ATOM 1548 C C . ILE A 1 212 ? 12.323 5.659 -16.300 1.00 98.81 212 ILE A C 1
ATOM 1550 O O . ILE A 1 212 ? 12.061 5.583 -17.498 1.00 98.81 212 ILE A O 1
ATOM 1554 N N . ALA A 1 213 ? 12.715 6.803 -15.733 1.00 98.75 213 ALA A N 1
ATOM 1555 C CA . ALA A 1 213 ? 12.796 8.054 -16.484 1.00 98.75 213 ALA A CA 1
ATOM 1556 C C . ALA A 1 213 ? 13.947 8.954 -16.035 1.00 98.75 213 ALA A C 1
ATOM 1558 O O . ALA A 1 213 ? 14.205 9.084 -14.844 1.00 98.75 213 ALA A O 1
ATOM 1559 N N . ALA A 1 214 ? 14.576 9.686 -16.950 1.00 98.50 214 ALA A N 1
ATOM 1560 C CA . ALA A 1 214 ? 15.521 10.718 -16.534 1.00 98.50 214 ALA A CA 1
ATOM 1561 C C . ALA A 1 214 ? 14.794 11.932 -15.930 1.00 98.50 214 ALA A C 1
ATOM 1563 O O . ALA A 1 214 ? 15.107 12.346 -14.815 1.00 98.50 214 ALA A O 1
ATOM 1564 N N . GLN A 1 215 ? 13.806 12.491 -16.640 1.00 98.19 215 GLN A N 1
ATOM 1565 C CA . GLN A 1 215 ? 13.056 13.676 -16.207 1.00 98.19 215 GLN A CA 1
ATOM 1566 C C . GLN A 1 215 ? 11.543 13.443 -16.201 1.00 98.19 215 GLN A C 1
ATOM 1568 O O . GLN A 1 215 ? 10.987 12.896 -17.152 1.00 98.19 215 GLN A O 1
ATOM 1573 N N . VAL A 1 216 ? 10.877 13.917 -15.145 1.00 98.56 216 VAL A N 1
ATOM 1574 C CA . VAL A 1 216 ? 9.418 13.879 -14.973 1.00 98.56 216 VAL A CA 1
ATOM 1575 C C . VAL A 1 216 ? 8.908 15.298 -14.749 1.00 98.56 216 VAL A C 1
ATOM 1577 O O . VAL A 1 216 ? 9.220 15.915 -13.729 1.00 98.56 216 VAL A O 1
ATOM 1580 N N . THR A 1 217 ? 8.142 15.833 -15.700 1.00 96.69 217 THR A N 1
ATOM 1581 C CA . THR A 1 217 ? 7.618 17.204 -15.622 1.00 96.69 217 THR A CA 1
ATOM 1582 C C . THR A 1 217 ? 6.233 17.363 -16.242 1.00 96.69 217 THR A C 1
ATOM 1584 O O . THR A 1 217 ? 5.646 16.413 -16.750 1.00 96.69 217 THR A O 1
ATOM 1587 N N . GLY A 1 218 ? 5.675 18.569 -16.186 1.00 94.62 218 GLY A N 1
ATOM 1588 C CA . GLY A 1 218 ? 4.423 18.941 -16.843 1.00 94.62 218 GLY A CA 1
ATOM 1589 C C . GLY A 1 218 ? 3.188 18.187 -16.350 1.00 94.62 218 GLY A C 1
ATOM 1590 O O . GLY A 1 218 ? 2.248 18.048 -17.123 1.00 94.62 218 GLY A O 1
ATOM 1591 N N . ASN A 1 219 ? 3.175 17.749 -15.087 1.00 96.19 219 ASN A N 1
ATOM 1592 C CA . ASN A 1 219 ? 2.179 16.848 -14.479 1.00 96.19 219 ASN A CA 1
ATOM 1593 C C . ASN A 1 219 ? 2.248 15.373 -14.913 1.00 96.19 219 ASN A C 1
ATOM 1595 O O . ASN A 1 219 ? 1.306 14.622 -14.658 1.00 96.19 219 ASN A O 1
ATOM 1599 N N . ALA A 1 220 ? 3.360 14.936 -15.513 1.00 98.50 220 ALA A N 1
ATOM 1600 C CA . ALA A 1 220 ? 3.588 13.527 -15.808 1.00 98.50 220 ALA A CA 1
ATOM 1601 C C . ALA A 1 220 ? 3.614 12.683 -14.524 1.00 9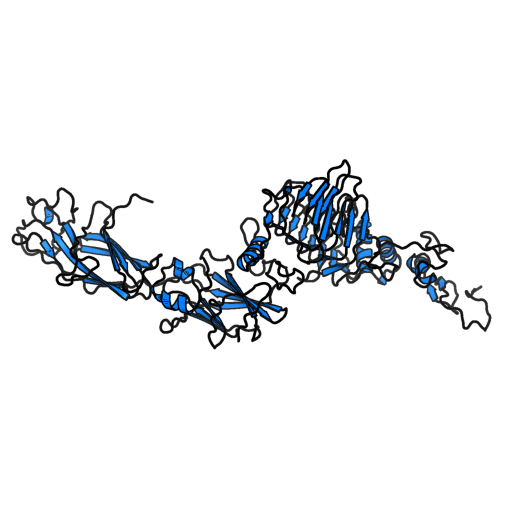8.50 220 ALA A C 1
ATOM 1603 O O . ALA A 1 220 ? 4.087 13.132 -13.475 1.00 98.50 220 ALA A O 1
ATOM 1604 N N . VAL A 1 221 ? 3.144 11.440 -14.616 1.00 98.69 221 VAL A N 1
ATOM 1605 C CA . VAL A 1 221 ? 3.009 10.523 -13.483 1.00 98.69 221 VAL A CA 1
ATOM 1606 C C . VAL A 1 221 ? 3.772 9.230 -13.746 1.00 98.69 221 VAL A C 1
ATOM 1608 O O . VAL A 1 221 ? 3.580 8.580 -14.771 1.00 98.69 221 VAL A O 1
ATOM 1611 N N . ILE A 1 222 ? 4.588 8.824 -12.774 1.00 98.88 222 ILE A N 1
ATOM 1612 C CA . ILE A 1 222 ? 5.109 7.460 -12.650 1.00 98.88 222 ILE A CA 1
ATOM 1613 C C . ILE A 1 222 ? 4.433 6.814 -11.443 1.00 98.88 222 ILE A C 1
ATOM 1615 O O . ILE A 1 222 ? 4.476 7.372 -10.342 1.00 98.88 222 ILE A O 1
ATOM 1619 N N . SER A 1 223 ? 3.810 5.646 -11.627 1.00 97.94 223 SER A N 1
ATOM 1620 C CA . SER A 1 223 ? 3.184 4.929 -10.514 1.00 97.94 223 SER A CA 1
ATOM 1621 C C . SER A 1 223 ? 3.240 3.410 -10.581 1.00 97.94 223 SER A C 1
ATOM 1623 O O . SER A 1 223 ? 3.186 2.840 -11.660 1.00 97.94 223 SER A O 1
ATOM 1625 N N . LYS A 1 224 ? 3.306 2.725 -9.430 1.00 97.25 224 LYS A N 1
ATOM 1626 C CA . LYS A 1 224 ? 3.390 1.248 -9.377 1.00 97.25 224 LYS A CA 1
ATOM 1627 C C . LYS A 1 224 ? 4.553 0.695 -10.211 1.00 97.25 224 LYS A C 1
ATOM 1629 O O . LYS A 1 224 ? 4.403 -0.302 -10.912 1.00 97.25 224 LYS A O 1
ATOM 1634 N N . CYS A 1 225 ? 5.690 1.385 -10.181 1.00 98.56 225 CYS A N 1
ATOM 1635 C CA . CYS A 1 225 ? 6.901 0.989 -10.895 1.00 98.56 225 CYS A CA 1
ATOM 1636 C C . CYS A 1 225 ? 8.017 0.642 -9.914 1.00 98.56 225 CYS A C 1
ATOM 1638 O O . CYS A 1 225 ? 8.061 1.181 -8.802 1.00 98.56 225 CYS A O 1
ATOM 1640 N N . TYR A 1 226 ? 8.934 -0.230 -10.333 1.00 98.19 226 TYR A N 1
ATOM 1641 C CA . TYR A 1 226 ? 10.128 -0.518 -9.549 1.00 98.19 226 TYR A CA 1
ATOM 1642 C C . TYR A 1 226 ? 11.423 -0.520 -10.336 1.00 98.19 226 TYR A C 1
ATOM 1644 O O . TYR A 1 226 ? 11.435 -0.705 -11.550 1.00 98.19 226 TYR A O 1
ATOM 1652 N N . ASN A 1 227 ? 12.519 -0.386 -9.595 1.00 98.19 227 ASN A N 1
ATOM 1653 C CA . ASN A 1 227 ? 13.864 -0.626 -10.085 1.00 98.19 227 ASN A CA 1
ATOM 1654 C C . ASN A 1 227 ? 14.612 -1.623 -9.188 1.00 98.19 227 ASN A C 1
ATOM 1656 O O . ASN A 1 227 ? 14.502 -1.554 -7.964 1.00 98.19 227 ASN A O 1
ATOM 1660 N N . ARG A 1 228 ? 15.364 -2.525 -9.826 1.00 95.81 228 ARG A N 1
ATOM 1661 C CA . ARG A 1 228 ? 16.407 -3.390 -9.248 1.00 95.81 228 ARG A CA 1
ATOM 1662 C C . ARG A 1 228 ? 17.717 -3.368 -10.035 1.00 95.81 228 ARG A C 1
ATOM 1664 O O . ARG A 1 228 ? 18.631 -4.127 -9.745 1.00 95.81 228 ARG A O 1
ATOM 1671 N N . GLY A 1 229 ? 17.801 -2.529 -11.062 1.00 94.50 229 GLY A N 1
ATOM 1672 C CA . GLY A 1 229 ? 19.027 -2.297 -11.810 1.00 94.50 229 GLY A CA 1
ATOM 1673 C C . GLY A 1 229 ? 19.869 -1.178 -11.207 1.00 94.50 229 GLY A C 1
ATOM 1674 O O . GLY A 1 229 ? 19.418 -0.409 -10.356 1.00 94.50 229 GLY A O 1
ATOM 1675 N N . ASN A 1 230 ? 21.104 -1.061 -11.676 1.00 96.38 230 ASN A N 1
ATOM 1676 C CA . ASN A 1 230 ? 22.033 -0.036 -11.224 1.00 96.38 230 ASN A CA 1
ATOM 1677 C C . ASN A 1 230 ? 21.845 1.263 -12.014 1.00 96.38 230 ASN A C 1
ATOM 1679 O O . ASN A 1 230 ? 21.692 1.246 -13.239 1.00 96.38 230 ASN A O 1
ATOM 1683 N N . VAL A 1 231 ? 21.917 2.395 -11.312 1.00 98.25 231 VAL A N 1
ATOM 1684 C CA . VAL A 1 231 ? 21.807 3.734 -11.907 1.00 98.25 231 VAL A CA 1
ATOM 1685 C C . VAL A 1 231 ? 22.991 4.581 -11.452 1.00 98.25 231 VAL A C 1
ATOM 1687 O O . VAL A 1 231 ? 23.270 4.681 -10.259 1.00 98.25 231 VAL A O 1
ATOM 1690 N N . SER A 1 232 ? 23.703 5.204 -12.384 1.00 97.00 232 SER A N 1
ATOM 1691 C CA . SER A 1 232 ? 24.906 5.976 -12.084 1.00 97.00 232 SER A CA 1
ATOM 1692 C C . SER A 1 232 ? 24.991 7.297 -12.843 1.00 97.00 232 SER A C 1
ATOM 1694 O O . SER A 1 232 ? 24.470 7.456 -13.946 1.00 97.00 232 SER A O 1
ATOM 1696 N N . ALA A 1 233 ? 25.681 8.264 -12.246 1.00 95.50 233 ALA A N 1
ATOM 1697 C CA . ALA A 1 233 ? 26.096 9.475 -12.929 1.00 95.50 233 ALA A CA 1
ATOM 1698 C C . ALA A 1 233 ? 27.266 9.183 -13.869 1.00 95.50 233 ALA A C 1
ATOM 1700 O O . ALA A 1 233 ? 28.130 8.351 -13.578 1.00 95.50 233 ALA A O 1
ATOM 1701 N N . ARG A 1 234 ? 27.362 9.955 -14.951 1.00 91.19 234 ARG A N 1
ATOM 1702 C CA . ARG A 1 234 ? 28.512 9.896 -15.859 1.00 91.19 234 ARG A CA 1
ATOM 1703 C C . ARG A 1 234 ? 29.775 10.572 -15.305 1.00 91.19 234 ARG A C 1
ATOM 1705 O O . ARG A 1 234 ? 30.878 10.178 -15.677 1.00 91.19 234 ARG A O 1
ATOM 1712 N N . GLY A 1 235 ? 29.640 11.578 -14.435 1.00 84.06 235 GLY A N 1
ATOM 1713 C CA . GLY A 1 235 ? 30.777 12.254 -13.787 1.00 84.06 235 GLY A CA 1
ATOM 1714 C C . GLY A 1 235 ? 31.238 13.578 -14.402 1.00 84.06 235 GLY A C 1
ATOM 1715 O O . GLY A 1 235 ? 32.101 14.225 -13.810 1.00 84.06 235 GLY A O 1
ATOM 1716 N N . GLY A 1 236 ? 30.701 13.979 -15.563 1.00 85.38 236 GLY A N 1
ATOM 1717 C CA . GLY A 1 236 ? 31.213 15.105 -16.363 1.00 85.38 236 GLY A CA 1
ATOM 1718 C C . GLY A 1 236 ? 30.411 16.411 -16.312 1.00 85.38 236 GLY A C 1
ATOM 1719 O O . GLY A 1 236 ? 30.818 17.371 -16.960 1.00 85.38 236 GLY A O 1
ATOM 1720 N N . ALA A 1 237 ? 29.286 16.446 -15.596 1.00 90.19 237 ALA A N 1
ATOM 1721 C CA . ALA A 1 237 ? 28.406 17.606 -15.463 1.00 90.19 237 ALA A CA 1
ATOM 1722 C C . ALA A 1 237 ? 27.597 17.523 -14.158 1.00 90.19 237 ALA A C 1
ATOM 1724 O O . ALA A 1 237 ? 27.732 16.557 -13.400 1.00 90.19 237 ALA A O 1
ATOM 1725 N N . ASP A 1 238 ? 26.747 18.524 -13.908 1.00 92.56 238 ASP A N 1
ATOM 1726 C CA . ASP A 1 238 ? 25.774 18.463 -12.816 1.00 92.56 238 ASP A CA 1
ATOM 1727 C C . ASP A 1 238 ? 24.864 17.245 -12.994 1.00 92.56 238 ASP A C 1
ATOM 1729 O O . ASP A 1 238 ? 24.353 17.009 -14.092 1.00 92.56 238 ASP A O 1
ATOM 1733 N N . SER A 1 239 ? 24.649 16.486 -11.918 1.00 94.88 239 SER A N 1
ATOM 1734 C CA . SER A 1 239 ? 23.932 15.218 -11.997 1.00 94.88 239 SER A CA 1
ATOM 1735 C C . SER A 1 239 ? 22.761 15.073 -11.037 1.00 94.88 239 SER A C 1
ATOM 1737 O O . SER A 1 239 ? 22.794 15.510 -9.884 1.00 94.88 239 SER A O 1
ATOM 1739 N N . TYR A 1 240 ? 21.721 14.412 -11.543 1.00 96.81 240 TYR A N 1
ATOM 1740 C CA . TYR A 1 240 ? 20.526 14.012 -10.807 1.00 96.81 240 TYR A CA 1
ATOM 1741 C C . TYR A 1 240 ? 20.296 12.525 -11.044 1.00 96.81 240 TYR A C 1
ATOM 1743 O O . TYR A 1 240 ? 19.897 12.124 -12.137 1.00 96.81 240 TYR A O 1
ATOM 1751 N N . VAL A 1 241 ? 20.550 11.706 -10.030 1.00 98.12 241 VAL A N 1
ATOM 1752 C CA . VAL A 1 241 ? 20.526 10.246 -10.152 1.00 98.12 241 VAL A CA 1
ATOM 1753 C C . VAL A 1 241 ? 19.538 9.660 -9.155 1.00 98.12 241 VAL A C 1
ATOM 1755 O O . VAL A 1 241 ? 19.720 9.803 -7.949 1.00 98.12 241 VAL A O 1
ATOM 1758 N N . GLY A 1 242 ? 18.496 8.986 -9.630 1.00 97.88 242 GLY A N 1
ATOM 1759 C CA . GLY A 1 242 ? 17.561 8.288 -8.753 1.00 97.88 242 GLY A CA 1
ATOM 1760 C C . GLY A 1 242 ? 17.220 6.891 -9.233 1.00 97.88 242 GLY A C 1
ATOM 1761 O O . GLY A 1 242 ? 17.269 6.617 -10.425 1.00 97.88 242 GLY A O 1
ATOM 1762 N N . GLY A 1 243 ? 16.852 5.997 -8.314 1.00 98.31 243 GLY A N 1
ATOM 1763 C CA . GLY A 1 243 ? 16.479 4.627 -8.683 1.00 98.31 243 GLY A CA 1
ATOM 1764 C C . GLY A 1 243 ? 15.292 4.567 -9.649 1.00 98.31 243 GLY A C 1
ATOM 1765 O O . GLY A 1 243 ? 15.312 3.801 -10.607 1.00 98.31 243 GLY A O 1
ATOM 1766 N N . ILE A 1 244 ? 14.285 5.425 -9.457 1.00 98.81 244 ILE A N 1
ATOM 1767 C CA . ILE A 1 244 ? 13.120 5.523 -10.349 1.00 98.81 244 ILE A CA 1
ATOM 1768 C C . ILE A 1 244 ? 13.299 6.649 -11.360 1.00 98.81 244 ILE A C 1
ATOM 1770 O O . ILE A 1 244 ? 13.148 6.410 -12.562 1.00 98.81 244 ILE A O 1
ATOM 1774 N N . ALA A 1 245 ? 13.617 7.858 -10.884 1.00 98.69 245 ALA A N 1
ATOM 1775 C CA . ALA A 1 245 ? 13.806 9.011 -11.753 1.00 98.69 245 ALA A CA 1
ATOM 1776 C C . ALA A 1 245 ? 15.005 9.887 -11.388 1.00 98.69 245 ALA A C 1
ATOM 1778 O O . ALA A 1 245 ? 15.325 10.057 -10.218 1.00 98.69 245 ALA A O 1
ATOM 1779 N N . GLY A 1 246 ? 15.620 10.528 -12.378 1.00 98.25 246 GLY A N 1
ATOM 1780 C CA . GLY A 1 246 ? 16.672 11.512 -12.122 1.00 98.25 246 GLY A CA 1
ATOM 1781 C C . GLY A 1 246 ? 16.112 12.786 -11.489 1.00 98.25 246 GLY A C 1
ATOM 1782 O O . GLY A 1 246 ? 16.391 13.100 -10.331 1.00 98.25 246 GLY A O 1
ATOM 1783 N N . LYS A 1 247 ? 15.279 13.516 -12.233 1.00 97.19 247 LYS A N 1
ATOM 1784 C CA . LYS A 1 247 ? 14.747 14.829 -11.848 1.00 97.19 247 LYS A CA 1
ATOM 1785 C C . LYS A 1 247 ? 13.222 14.882 -11.948 1.00 97.19 247 LYS A C 1
ATOM 1787 O O . LYS A 1 247 ? 12.651 14.493 -12.963 1.00 97.19 247 LYS A O 1
ATOM 1792 N N . VAL A 1 248 ? 12.570 15.437 -10.927 1.00 97.69 248 VAL A N 1
ATOM 1793 C CA . VAL A 1 248 ? 11.118 15.672 -10.876 1.00 97.69 248 VAL A CA 1
ATOM 1794 C C . VAL A 1 248 ? 10.853 17.171 -10.709 1.00 97.69 248 VAL A C 1
ATOM 1796 O O . VAL A 1 248 ? 11.381 17.799 -9.791 1.00 97.69 248 VAL A O 1
ATOM 1799 N N . ALA A 1 249 ? 10.061 17.759 -11.605 1.00 95.69 249 ALA A N 1
ATOM 1800 C CA . ALA A 1 249 ? 9.788 19.200 -11.669 1.00 95.69 249 ALA A CA 1
ATOM 1801 C C . ALA A 1 249 ? 8.382 19.475 -12.237 1.00 95.69 249 ALA A C 1
ATOM 1803 O O . ALA A 1 249 ? 7.699 18.536 -12.629 1.00 95.69 249 ALA A O 1
ATOM 1804 N N . GLY A 1 250 ? 7.924 20.730 -12.297 1.00 93.56 250 GLY A N 1
ATOM 1805 C CA . GLY A 1 250 ? 6.755 21.141 -13.087 1.00 93.56 250 GLY A CA 1
ATOM 1806 C C . GLY A 1 250 ? 5.469 20.339 -12.855 1.00 93.56 250 GLY A C 1
ATOM 1807 O O . GLY A 1 250 ? 4.791 19.997 -13.821 1.00 93.56 250 GLY A O 1
ATOM 1808 N N . GLY A 1 251 ? 5.149 19.979 -11.608 1.00 93.69 251 GLY A N 1
ATOM 1809 C CA . GLY A 1 251 ? 3.977 19.151 -11.276 1.00 93.69 251 GLY A CA 1
ATOM 1810 C C . GLY A 1 251 ? 4.165 17.639 -11.461 1.00 93.69 251 GLY A C 1
ATOM 1811 O O . GLY A 1 251 ? 3.244 16.865 -11.209 1.00 93.69 251 GLY A O 1
ATOM 1812 N N . GLY A 1 252 ? 5.342 17.195 -11.908 1.00 97.31 252 GLY A N 1
ATOM 1813 C CA . GLY A 1 252 ? 5.678 15.781 -12.053 1.00 97.31 252 GLY A CA 1
ATOM 1814 C C . GLY A 1 252 ? 5.497 15.009 -10.743 1.00 97.31 252 GLY A C 1
ATOM 1815 O O . GLY A 1 252 ? 5.806 15.511 -9.661 1.00 97.31 252 GLY A O 1
ATOM 1816 N N . THR A 1 253 ? 4.986 13.784 -10.839 1.00 97.62 253 THR A N 1
ATOM 1817 C CA . THR A 1 253 ? 4.631 12.963 -9.678 1.00 97.62 253 THR A CA 1
ATOM 1818 C C . THR A 1 253 ? 5.232 11.568 -9.780 1.00 97.62 253 THR A C 1
ATOM 1820 O O . THR A 1 253 ? 5.048 10.873 -10.779 1.00 97.62 253 THR A O 1
ATOM 1823 N N . ILE A 1 254 ? 5.877 11.121 -8.704 1.00 98.50 254 ILE A N 1
ATOM 1824 C CA . ILE A 1 254 ? 6.228 9.716 -8.480 1.00 98.50 254 ILE A CA 1
ATOM 1825 C C . ILE A 1 254 ? 5.408 9.222 -7.295 1.00 98.50 254 ILE A C 1
ATOM 1827 O O . ILE A 1 254 ? 5.468 9.803 -6.209 1.00 98.50 254 ILE A O 1
ATOM 1831 N N . LYS A 1 255 ? 4.626 8.159 -7.489 1.00 97.50 255 LYS A N 1
ATOM 1832 C CA . LYS A 1 255 ? 3.790 7.609 -6.418 1.00 97.50 255 LYS A CA 1
ATOM 1833 C C . LYS A 1 255 ? 3.716 6.097 -6.433 1.00 97.50 255 LYS A C 1
ATOM 1835 O O . LYS A 1 255 ? 3.685 5.498 -7.495 1.00 97.50 255 LYS A O 1
ATOM 1840 N N . ASP A 1 256 ? 3.579 5.483 -5.265 1.00 97.75 256 ASP A N 1
ATOM 1841 C CA . ASP A 1 256 ? 3.365 4.037 -5.169 1.00 97.75 256 ASP A CA 1
ATOM 1842 C C . ASP A 1 256 ? 4.486 3.227 -5.870 1.00 97.75 256 ASP A C 1
ATOM 1844 O O . ASP A 1 256 ? 4.204 2.223 -6.511 1.00 97.75 256 ASP A O 1
ATOM 1848 N N . CYS A 1 257 ? 5.747 3.672 -5.790 1.00 98.62 257 CYS A N 1
ATOM 1849 C CA . CYS A 1 257 ? 6.909 3.048 -6.446 1.00 98.62 257 CYS A CA 1
ATOM 1850 C C . CYS A 1 257 ? 7.915 2.494 -5.427 1.00 98.62 257 CYS A C 1
ATOM 1852 O O . CYS A 1 257 ? 7.958 2.949 -4.285 1.00 98.62 257 CYS A O 1
ATOM 1854 N N . TYR A 1 258 ? 8.782 1.565 -5.835 1.00 97.88 258 TYR A N 1
ATOM 1855 C CA . TYR A 1 258 ? 9.901 1.147 -4.985 1.00 97.88 258 TYR A CA 1
ATOM 1856 C C . TYR A 1 258 ? 11.215 0.954 -5.735 1.00 97.88 258 TYR A C 1
ATOM 1858 O O . TYR A 1 258 ? 11.241 0.496 -6.869 1.00 97.88 258 TYR A O 1
ATOM 1866 N N . ASN A 1 259 ? 12.329 1.257 -5.081 1.00 97.38 259 ASN A N 1
ATOM 1867 C CA . ASN A 1 259 ? 13.664 0.939 -5.576 1.00 97.38 259 ASN A CA 1
ATOM 1868 C C . ASN A 1 259 ? 14.317 -0.067 -4.636 1.00 97.38 259 ASN A C 1
ATOM 1870 O O . ASN A 1 259 ? 14.427 0.206 -3.440 1.00 97.38 259 ASN A O 1
ATOM 1874 N N . MET A 1 260 ? 14.738 -1.216 -5.148 1.00 93.75 260 MET A N 1
ATOM 1875 C CA . MET A 1 260 ? 15.162 -2.316 -4.298 1.00 93.75 260 MET A CA 1
ATOM 1876 C C . MET A 1 260 ? 16.397 -3.036 -4.823 1.00 93.75 260 MET A C 1
ATOM 1878 O O . MET A 1 260 ? 16.503 -3.229 -6.022 1.00 93.75 260 MET A O 1
ATOM 1882 N N . ASP A 1 261 ? 17.299 -3.460 -3.936 1.00 91.94 261 ASP A N 1
ATOM 1883 C CA . ASP A 1 261 ? 18.465 -4.291 -4.289 1.00 91.94 261 ASP A CA 1
ATOM 1884 C C . ASP A 1 261 ? 19.330 -3.692 -5.422 1.00 91.94 261 ASP A C 1
ATOM 1886 O O . ASP A 1 261 ? 19.820 -4.395 -6.302 1.00 91.94 261 ASP A O 1
ATOM 1890 N N . SER A 1 262 ? 19.511 -2.369 -5.406 1.00 92.12 262 SER A N 1
ATOM 1891 C CA . SER A 1 262 ? 20.154 -1.603 -6.483 1.00 92.12 262 SER A CA 1
ATOM 1892 C C . SER A 1 262 ? 21.320 -0.755 -5.974 1.00 92.12 262 SER A C 1
ATOM 1894 O O . SER A 1 262 ? 21.231 -0.183 -4.884 1.00 92.12 262 SER A O 1
ATOM 1896 N N . THR A 1 263 ? 22.352 -0.547 -6.793 1.00 94.25 263 THR A N 1
ATOM 1897 C CA . THR A 1 263 ? 23.379 0.478 -6.538 1.00 94.25 263 THR A CA 1
ATOM 1898 C C . THR A 1 263 ? 23.060 1.764 -7.296 1.00 94.25 263 THR A C 1
ATOM 1900 O O . THR A 1 263 ? 23.000 1.767 -8.527 1.00 94.25 263 THR A O 1
ATOM 1903 N N . ILE A 1 264 ? 22.873 2.857 -6.552 1.00 96.06 264 ILE A N 1
ATOM 1904 C CA . ILE A 1 264 ? 22.607 4.199 -7.070 1.00 96.06 264 ILE A CA 1
ATOM 1905 C C . ILE A 1 264 ? 23.796 5.109 -6.734 1.00 96.06 264 ILE A C 1
ATOM 1907 O O . ILE A 1 264 ? 24.085 5.376 -5.563 1.00 96.06 264 ILE A O 1
ATOM 1911 N N . THR A 1 265 ? 24.495 5.598 -7.759 1.00 95.44 265 THR A N 1
ATOM 1912 C CA . THR A 1 265 ? 25.761 6.328 -7.582 1.00 95.44 265 THR A CA 1
ATOM 1913 C C . THR A 1 265 ? 25.761 7.664 -8.312 1.00 95.44 265 THR A C 1
ATOM 1915 O O . THR A 1 265 ? 25.864 7.716 -9.532 1.00 95.44 265 THR A O 1
ATOM 1918 N N . GLY A 1 266 ? 25.729 8.763 -7.569 1.00 92.06 266 GLY A N 1
ATOM 1919 C CA . GLY A 1 266 ? 26.081 10.091 -8.054 1.00 92.06 266 GLY A CA 1
ATOM 1920 C C . GLY A 1 266 ? 27.585 10.329 -8.025 1.00 92.06 266 GLY A C 1
ATOM 1921 O O . GLY A 1 266 ? 28.285 9.965 -7.081 1.00 92.06 266 GLY A O 1
ATOM 1922 N N . SER A 1 267 ? 28.086 10.983 -9.058 1.00 87.56 267 SER A N 1
ATOM 1923 C CA . SER A 1 267 ? 29.470 11.415 -9.177 1.00 87.56 267 SER A CA 1
ATOM 1924 C C . SER A 1 267 ? 29.489 12.612 -10.106 1.00 87.56 267 SER A C 1
ATOM 1926 O O . SER A 1 267 ? 28.904 12.562 -11.186 1.00 87.56 267 SER A O 1
ATOM 1928 N N . ALA A 1 268 ? 30.134 13.691 -9.681 1.00 78.69 268 ALA A N 1
ATOM 1929 C CA . ALA A 1 268 ? 30.268 14.904 -10.471 1.00 78.69 268 ALA A CA 1
ATOM 1930 C C . ALA A 1 268 ? 31.523 15.658 -10.003 1.00 78.69 268 ALA A C 1
ATOM 1932 O O . ALA A 1 268 ? 31.496 16.419 -9.033 1.00 78.69 268 ALA A O 1
ATOM 1933 N N . ALA A 1 269 ? 32.671 15.394 -10.633 1.00 80.56 269 ALA A N 1
ATOM 1934 C CA . ALA A 1 269 ? 33.924 16.028 -10.231 1.00 80.56 269 ALA A CA 1
ATOM 1935 C C . ALA A 1 269 ? 33.879 17.532 -10.558 1.00 80.56 269 ALA A C 1
ATOM 1937 O O . ALA A 1 269 ? 33.901 17.911 -11.724 1.00 80.56 269 ALA A O 1
ATOM 1938 N N . GLY A 1 270 ? 33.815 18.389 -9.531 1.00 81.00 270 GLY A N 1
ATOM 1939 C CA . GLY A 1 270 ? 33.711 19.847 -9.704 1.00 81.00 270 GLY A CA 1
ATOM 1940 C C . GLY A 1 270 ? 32.308 20.360 -10.061 1.00 81.00 270 GLY A C 1
ATOM 1941 O O . GLY A 1 270 ? 32.177 21.519 -10.444 1.00 81.00 270 GLY A O 1
ATOM 1942 N N . HIS A 1 271 ? 31.280 19.521 -9.914 1.00 87.31 271 HIS A N 1
ATOM 1943 C CA . HIS A 1 271 ? 29.893 19.782 -10.306 1.00 87.31 271 HIS A CA 1
ATOM 1944 C C . HIS A 1 271 ? 28.916 19.379 -9.190 1.00 87.31 271 HIS A C 1
ATOM 1946 O O . HIS A 1 271 ? 29.285 18.666 -8.253 1.00 87.31 271 HIS A O 1
ATOM 1952 N N . ALA A 1 272 ? 27.664 19.833 -9.269 1.00 91.44 272 ALA A N 1
ATOM 1953 C CA . ALA A 1 272 ? 26.633 19.413 -8.325 1.00 91.44 272 ALA A CA 1
ATOM 1954 C C . ALA A 1 272 ? 26.219 17.954 -8.590 1.00 91.44 272 ALA A C 1
ATOM 1956 O O . ALA A 1 272 ? 26.088 17.532 -9.733 1.00 91.44 272 ALA A O 1
ATOM 1957 N N . SER A 1 273 ? 25.994 17.167 -7.539 1.00 94.25 273 SER A N 1
ATOM 1958 C CA . SER A 1 273 ? 25.532 15.777 -7.658 1.00 94.25 273 SER A CA 1
ATOM 1959 C C . SER A 1 273 ? 24.459 15.511 -6.620 1.00 94.25 273 SER A C 1
ATOM 1961 O O . SER A 1 273 ? 24.720 15.625 -5.421 1.00 94.25 273 SER A O 1
ATOM 1963 N N . TYR A 1 274 ? 23.268 15.135 -7.072 1.00 95.38 274 TYR A N 1
ATOM 1964 C CA . TYR A 1 274 ? 22.128 14.819 -6.220 1.00 95.38 274 TYR A CA 1
ATOM 1965 C C . TYR A 1 274 ? 21.677 13.391 -6.478 1.00 95.38 274 TYR A C 1
ATOM 1967 O O . TYR A 1 274 ? 21.363 13.022 -7.611 1.00 95.38 274 TYR A O 1
ATOM 1975 N N . THR A 1 275 ? 21.652 12.580 -5.423 1.00 96.31 275 THR A N 1
ATOM 1976 C CA . THR A 1 275 ? 21.348 11.154 -5.541 1.00 96.31 275 THR A CA 1
ATOM 1977 C C . THR A 1 275 ? 20.299 10.725 -4.537 1.00 96.31 275 THR A C 1
ATOM 1979 O O . THR A 1 275 ? 20.437 11.019 -3.351 1.00 96.31 275 THR A O 1
ATOM 1982 N N . GLY A 1 276 ? 19.267 10.020 -5.000 1.00 95.62 276 GLY A N 1
ATOM 1983 C CA . GLY A 1 276 ? 18.226 9.481 -4.131 1.00 95.62 276 GLY A CA 1
ATOM 1984 C C . GLY A 1 276 ? 17.835 8.049 -4.457 1.00 95.62 276 GLY A C 1
ATOM 1985 O O . GLY A 1 276 ? 17.891 7.632 -5.609 1.00 95.62 276 GLY A O 1
ATOM 1986 N N . GLY A 1 277 ? 17.388 7.287 -3.458 1.00 96.38 277 GLY A N 1
ATOM 1987 C CA . GLY A 1 277 ? 16.891 5.928 -3.695 1.00 96.38 277 GLY A CA 1
ATOM 1988 C C . GLY A 1 277 ? 15.702 5.891 -4.661 1.00 96.38 277 GLY A C 1
ATOM 1989 O O . GLY A 1 277 ? 15.599 4.973 -5.464 1.00 96.38 277 GLY A O 1
ATOM 1990 N N . ILE A 1 278 ? 14.842 6.915 -4.663 1.00 97.94 278 ILE A N 1
ATOM 1991 C CA . ILE A 1 278 ? 13.717 7.050 -5.602 1.00 97.94 278 ILE A CA 1
ATOM 1992 C C . ILE A 1 278 ? 14.000 8.123 -6.655 1.00 97.94 278 ILE A C 1
ATOM 1994 O O . ILE A 1 278 ? 13.901 7.836 -7.850 1.00 97.94 278 ILE A O 1
ATOM 1998 N N . ALA A 1 279 ? 14.348 9.339 -6.225 1.00 97.62 279 ALA A N 1
ATOM 1999 C CA . ALA A 1 279 ? 14.563 10.480 -7.111 1.00 97.62 279 ALA A CA 1
ATOM 2000 C C . ALA A 1 279 ? 15.895 11.189 -6.835 1.00 97.62 279 ALA A C 1
ATOM 2002 O O . ALA A 1 279 ? 16.212 11.479 -5.686 1.00 97.62 279 ALA A O 1
ATOM 2003 N N . GLY A 1 280 ? 16.650 11.549 -7.873 1.00 96.56 280 GLY A N 1
ATOM 2004 C CA . GLY A 1 280 ? 17.860 12.363 -7.707 1.00 96.56 280 GLY A CA 1
ATOM 2005 C C . GLY A 1 280 ? 17.550 13.745 -7.132 1.00 96.56 280 GLY A C 1
ATOM 2006 O O . GLY A 1 280 ? 18.137 14.155 -6.132 1.00 96.56 280 GLY A O 1
ATOM 2007 N N . GLY A 1 281 ? 16.562 14.437 -7.702 1.00 94.31 281 GLY A N 1
ATOM 2008 C CA . GLY A 1 281 ? 16.089 15.718 -7.183 1.00 94.31 281 GLY A CA 1
ATOM 2009 C C . GLY A 1 281 ? 14.628 16.016 -7.502 1.00 94.31 281 GLY A C 1
ATOM 2010 O O . GLY A 1 281 ? 14.160 15.788 -8.614 1.00 94.31 281 GLY A O 1
ATOM 2011 N N . VAL A 1 282 ? 13.929 16.584 -6.524 1.00 94.31 282 VAL A N 1
ATOM 2012 C CA . VAL A 1 282 ? 12.600 17.186 -6.650 1.00 94.31 282 VAL A CA 1
ATOM 2013 C C . VAL A 1 282 ? 12.797 18.696 -6.609 1.00 94.31 282 VAL A C 1
ATOM 2015 O O . VAL A 1 282 ? 13.042 19.265 -5.548 1.00 94.31 282 VAL A O 1
ATOM 2018 N N . THR A 1 283 ? 12.784 19.345 -7.772 1.00 92.88 283 THR A N 1
ATOM 2019 C CA . THR A 1 283 ? 13.396 20.678 -7.930 1.00 92.88 283 THR A CA 1
ATOM 2020 C C . THR A 1 283 ? 12.411 21.840 -7.892 1.00 92.88 283 THR A C 1
ATOM 2022 O O . THR A 1 283 ? 12.832 22.991 -7.934 1.00 92.88 283 THR A O 1
ATOM 2025 N N . GLU A 1 284 ? 11.109 21.565 -7.819 1.00 92.38 284 GLU A N 1
ATOM 2026 C CA . GLU A 1 284 ? 10.049 22.577 -7.782 1.00 92.38 284 GLU A CA 1
ATOM 2027 C C . GLU A 1 284 ? 8.953 22.182 -6.788 1.00 92.38 284 GLU A C 1
ATOM 2029 O O . GLU A 1 284 ? 8.627 21.004 -6.669 1.00 92.38 284 GLU A O 1
ATOM 2034 N N . ALA A 1 285 ? 8.337 23.168 -6.129 1.00 88.94 285 ALA A N 1
ATOM 2035 C CA . ALA A 1 285 ? 7.334 22.966 -5.074 1.00 88.94 285 ALA A CA 1
ATOM 2036 C C . ALA A 1 285 ? 6.029 22.279 -5.534 1.00 88.94 285 ALA A C 1
ATOM 2038 O O . ALA A 1 285 ? 5.219 21.866 -4.710 1.00 88.94 285 ALA A O 1
ATOM 2039 N N . SER A 1 286 ? 5.792 22.191 -6.844 1.00 91.81 286 SER A N 1
ATOM 2040 C CA . SER A 1 286 ? 4.640 21.490 -7.425 1.00 91.81 286 SER A CA 1
ATOM 2041 C C . SER A 1 286 ? 4.895 19.997 -7.648 1.00 91.81 286 SER A C 1
ATOM 2043 O O . SER A 1 286 ? 3.944 19.254 -7.866 1.00 91.81 286 SER A O 1
ATOM 2045 N N . ALA A 1 287 ? 6.155 19.551 -7.622 1.00 94.75 287 ALA A N 1
ATOM 2046 C CA . ALA A 1 287 ? 6.518 18.155 -7.840 1.00 94.75 287 ALA A CA 1
ATOM 2047 C C . ALA A 1 287 ? 6.316 17.314 -6.571 1.00 94.75 287 ALA A C 1
ATOM 2049 O O . ALA A 1 287 ? 6.503 17.811 -5.460 1.00 94.75 287 ALA A O 1
ATOM 2050 N N . ILE A 1 288 ? 5.943 16.043 -6.727 1.00 94.50 288 ILE A N 1
ATOM 2051 C CA . ILE A 1 288 ? 5.520 15.183 -5.611 1.00 94.50 288 ILE A CA 1
ATOM 2052 C C . ILE A 1 288 ? 6.240 13.834 -5.670 1.00 94.50 288 ILE A C 1
ATOM 2054 O O . ILE A 1 288 ? 6.280 13.184 -6.716 1.00 94.50 288 ILE A O 1
ATOM 2058 N N . VAL A 1 289 ? 6.749 13.380 -4.521 1.00 96.56 289 VAL A N 1
ATOM 2059 C CA . VAL A 1 289 ? 7.162 11.985 -4.308 1.00 96.56 289 VAL A CA 1
ATOM 2060 C C . VAL A 1 289 ? 6.408 11.440 -3.103 1.00 96.56 289 VAL A C 1
ATOM 2062 O O . VAL A 1 289 ? 6.553 11.954 -1.996 1.00 96.56 289 VAL A O 1
ATOM 2065 N N . GLN A 1 290 ? 5.593 10.406 -3.297 1.00 96.00 290 GLN A N 1
ATOM 2066 C CA . GLN A 1 290 ? 4.740 9.899 -2.222 1.00 96.00 290 GLN A CA 1
ATOM 2067 C C . GLN A 1 290 ? 4.577 8.384 -2.224 1.00 96.00 290 GLN A C 1
ATOM 2069 O O . GLN A 1 290 ? 4.600 7.760 -3.282 1.00 96.00 290 GLN A O 1
ATOM 2074 N N . SER A 1 291 ? 4.326 7.790 -1.058 1.00 97.00 291 SER A N 1
ATOM 2075 C CA . SER A 1 291 ? 3.985 6.362 -0.957 1.00 97.00 291 SER A CA 1
ATOM 2076 C C . SER A 1 291 ? 5.041 5.461 -1.612 1.00 97.00 291 SER A C 1
ATOM 2078 O O . SER A 1 291 ? 4.694 4.529 -2.331 1.00 97.00 291 SER A O 1
ATOM 2080 N N . CYS A 1 292 ? 6.328 5.779 -1.446 1.00 97.69 292 CYS A N 1
ATOM 2081 C CA . CYS A 1 292 ? 7.430 5.050 -2.080 1.00 97.69 292 CYS A CA 1
ATOM 2082 C C . CYS A 1 292 ? 8.386 4.451 -1.047 1.00 97.69 292 CYS A C 1
ATOM 2084 O O . CYS A 1 292 ? 8.464 4.939 0.078 1.00 97.69 292 CYS A O 1
ATOM 2086 N N . TYR A 1 293 ? 9.177 3.446 -1.421 1.00 96.69 293 TYR A N 1
ATOM 2087 C CA . TYR A 1 293 ? 10.271 3.007 -0.552 1.00 96.69 293 TYR A CA 1
ATOM 2088 C C . TYR A 1 293 ? 11.562 2.651 -1.283 1.00 96.69 293 TYR A C 1
ATOM 2090 O O . TYR A 1 293 ? 11.545 2.205 -2.430 1.00 96.69 293 TYR A O 1
ATOM 2098 N N . HIS A 1 294 ? 12.684 2.825 -0.588 1.00 95.31 294 HIS A N 1
ATOM 2099 C CA . HIS A 1 294 ? 13.976 2.277 -0.977 1.00 95.31 294 HIS A CA 1
ATOM 2100 C C . HIS A 1 294 ? 14.423 1.212 0.032 1.00 95.31 294 HIS A C 1
ATOM 2102 O O . HIS A 1 294 ? 14.308 1.423 1.236 1.00 95.31 294 HIS A O 1
ATOM 2108 N N . ALA A 1 295 ? 14.887 0.053 -0.436 1.00 93.12 295 ALA A N 1
ATOM 2109 C CA . ALA A 1 295 ? 15.381 -0.992 0.458 1.00 93.12 295 ALA A CA 1
ATOM 2110 C C . ALA A 1 295 ? 16.383 -1.934 -0.213 1.00 93.12 295 ALA A C 1
ATOM 2112 O O . ALA A 1 295 ? 16.271 -2.233 -1.392 1.00 93.12 295 ALA A O 1
ATOM 2113 N N . ASN A 1 296 ? 17.302 -2.503 0.549 1.00 86.62 296 ASN A N 1
ATOM 2114 C CA . ASN A 1 296 ? 18.265 -3.494 0.088 1.00 86.62 296 ASN A CA 1
ATOM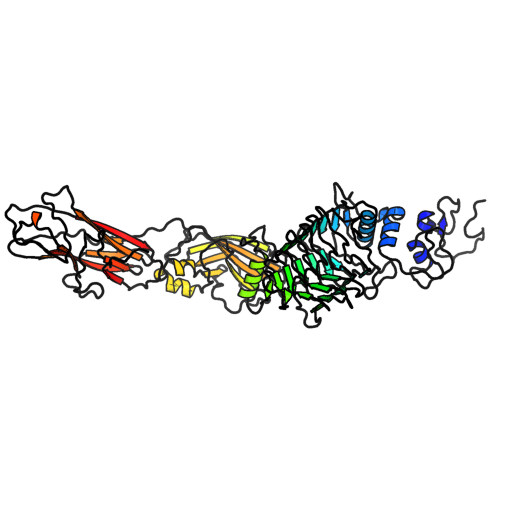 2115 C C . ASN A 1 296 ? 18.132 -4.715 1.004 1.00 86.62 296 ASN A C 1
ATOM 2117 O O . ASN A 1 296 ? 18.458 -4.654 2.188 1.00 86.62 296 ASN A O 1
ATOM 2121 N N . ARG A 1 297 ? 17.564 -5.813 0.491 1.00 77.38 297 ARG A N 1
ATOM 2122 C CA . ARG A 1 297 ? 17.212 -6.999 1.299 1.00 77.38 297 ARG A CA 1
ATOM 2123 C C . ARG A 1 297 ? 17.949 -8.266 0.902 1.00 77.38 297 ARG A C 1
ATOM 2125 O O . ARG A 1 297 ? 18.011 -9.197 1.704 1.00 77.38 297 ARG A O 1
ATOM 2132 N N . THR A 1 298 ? 18.507 -8.339 -0.298 1.00 67.75 298 THR A N 1
ATOM 2133 C CA . THR A 1 298 ? 19.305 -9.499 -0.696 1.00 67.75 298 THR A CA 1
ATOM 2134 C C . THR A 1 298 ? 20.669 -9.453 -0.008 1.00 67.75 298 THR A C 1
ATOM 2136 O O . THR A 1 298 ? 21.495 -8.588 -0.277 1.00 67.75 298 THR A O 1
ATOM 2139 N N . GLY A 1 299 ? 20.929 -10.417 0.886 1.00 47.62 299 GLY A N 1
ATOM 2140 C CA . GLY A 1 299 ? 22.165 -10.555 1.679 1.00 47.62 299 GLY A CA 1
ATOM 2141 C C . GLY A 1 299 ? 23.445 -10.874 0.886 1.00 47.62 299 GLY A C 1
ATOM 2142 O O . GLY A 1 299 ? 24.326 -11.557 1.400 1.00 47.62 299 GLY A O 1
ATOM 2143 N N . GLY A 1 300 ? 23.538 -10.412 -0.362 1.00 43.88 300 GLY A N 1
ATOM 2144 C CA . GLY A 1 300 ? 24.685 -10.567 -1.256 1.00 43.88 300 GLY A CA 1
ATOM 2145 C C . GLY A 1 300 ? 24.919 -9.384 -2.206 1.00 43.88 300 GLY A C 1
ATOM 2146 O O . GLY A 1 300 ? 26.018 -9.279 -2.744 1.00 43.88 300 GLY A O 1
ATOM 2147 N N . ALA A 1 301 ? 23.956 -8.470 -2.377 1.00 47.38 301 ALA A N 1
ATOM 2148 C CA . ALA A 1 301 ? 24.158 -7.207 -3.079 1.00 47.38 301 ALA A CA 1
ATOM 2149 C C . ALA A 1 301 ? 24.129 -6.067 -2.056 1.00 47.38 301 ALA A C 1
ATOM 2151 O O . ALA A 1 301 ? 23.102 -5.797 -1.439 1.00 47.38 301 ALA A O 1
ATOM 2152 N N . SER A 1 302 ? 25.257 -5.381 -1.874 1.00 55.53 302 SER A N 1
ATOM 2153 C CA . SER A 1 302 ? 25.291 -4.124 -1.122 1.00 55.53 302 SER A CA 1
ATOM 2154 C C . SER A 1 302 ? 24.678 -3.024 -1.986 1.00 55.53 302 SER A C 1
ATOM 2156 O O . SER A 1 302 ? 25.394 -2.186 -2.535 1.00 55.53 302 SER A O 1
ATOM 2158 N N . GLY A 1 303 ? 23.355 -3.056 -2.160 1.00 67.75 303 GLY A N 1
ATOM 2159 C CA . GLY A 1 303 ? 22.646 -1.910 -2.705 1.00 67.75 303 GLY A CA 1
ATOM 2160 C C . GLY A 1 303 ? 22.937 -0.684 -1.837 1.00 67.75 303 GLY A C 1
ATOM 2161 O O . GLY A 1 303 ? 23.141 -0.788 -0.625 1.00 67.75 303 GLY A O 1
ATOM 2162 N N . SER A 1 304 ? 23.103 0.468 -2.473 1.00 87.38 304 SER A N 1
ATOM 2163 C CA . SER A 1 304 ? 23.560 1.677 -1.792 1.00 87.38 304 SER A CA 1
ATOM 2164 C C . SER A 1 304 ? 23.114 2.924 -2.533 1.00 87.38 304 SER A C 1
ATOM 2166 O O . SER A 1 304 ? 22.921 2.902 -3.748 1.00 87.38 304 SER A O 1
ATOM 2168 N N . VAL A 1 305 ? 22.985 4.024 -1.793 1.00 91.38 305 VAL A N 1
ATOM 2169 C CA . VAL A 1 305 ? 22.799 5.362 -2.353 1.00 91.38 305 VAL A CA 1
ATOM 2170 C C . VAL A 1 305 ? 24.014 6.190 -1.970 1.00 91.38 305 VAL A C 1
ATOM 2172 O O . VAL A 1 305 ? 24.255 6.458 -0.794 1.00 91.38 305 VAL A O 1
ATOM 2175 N N . THR A 1 306 ? 24.810 6.572 -2.964 1.00 92.50 306 THR A N 1
ATOM 2176 C CA . THR A 1 306 ? 26.064 7.312 -2.768 1.00 92.50 306 THR A CA 1
ATOM 2177 C C . THR A 1 306 ? 26.129 8.497 -3.715 1.00 92.50 306 THR A C 1
ATOM 2179 O O . THR A 1 306 ? 25.626 8.425 -4.827 1.00 92.50 306 THR A O 1
ATOM 2182 N N . SER A 1 307 ? 26.730 9.602 -3.280 1.00 91.50 307 SER A N 1
ATOM 2183 C CA . SER A 1 307 ? 26.904 10.805 -4.099 1.00 91.50 307 SER A CA 1
ATOM 2184 C C . SER A 1 307 ? 28.210 11.496 -3.731 1.00 91.50 307 SER A C 1
ATOM 2186 O O . SER A 1 307 ? 28.564 11.537 -2.552 1.00 91.50 307 SER A O 1
ATOM 2188 N N . SER A 1 308 ? 28.897 12.094 -4.708 1.00 90.50 308 SER A N 1
ATOM 2189 C CA . SER A 1 308 ? 29.968 13.065 -4.429 1.00 90.50 308 SER A CA 1
ATOM 2190 C C . SER A 1 308 ? 29.434 14.412 -3.917 1.00 90.50 308 SER A C 1
ATOM 2192 O O . SER A 1 308 ? 30.213 15.228 -3.431 1.00 90.50 308 SER A O 1
ATOM 2194 N N . GLY A 1 309 ? 28.126 14.654 -4.054 1.00 89.94 309 GLY A N 1
ATOM 2195 C CA . GLY A 1 309 ? 27.413 15.819 -3.536 1.00 89.94 309 GLY A CA 1
ATOM 2196 C C . GLY A 1 309 ? 26.440 15.422 -2.426 1.00 89.94 309 GLY A C 1
ATOM 2197 O O . GLY A 1 309 ? 26.848 14.934 -1.375 1.00 89.94 309 GLY A O 1
ATOM 2198 N N . THR A 1 310 ? 25.143 15.634 -2.639 1.00 92.12 310 THR A N 1
ATOM 2199 C CA . THR A 1 310 ? 24.098 15.270 -1.673 1.00 92.12 310 THR A CA 1
ATOM 2200 C C . THR A 1 310 ? 23.516 13.898 -1.994 1.00 92.12 310 THR A C 1
ATOM 2202 O O . THR A 1 310 ? 23.164 13.613 -3.141 1.00 92.12 310 THR A O 1
ATOM 2205 N N . ALA A 1 311 ? 23.398 13.058 -0.967 1.00 92.62 311 ALA A N 1
ATOM 2206 C CA . ALA A 1 311 ? 22.686 11.789 -1.019 1.00 92.62 311 ALA A CA 1
ATOM 2207 C C . ALA A 1 311 ? 21.527 11.808 -0.013 1.00 92.62 311 ALA A C 1
ATOM 2209 O O . ALA A 1 311 ? 21.719 12.153 1.157 1.00 92.62 311 ALA A O 1
ATOM 2210 N N . GLY A 1 312 ? 20.339 11.433 -0.476 1.00 93.12 312 GLY A N 1
ATOM 2211 C CA . GLY A 1 312 ? 19.166 11.180 0.354 1.00 93.12 312 GLY A CA 1
ATOM 2212 C C . GLY A 1 312 ? 18.676 9.764 0.134 1.00 93.12 312 GLY A C 1
ATOM 2213 O O . GLY A 1 312 ? 18.857 9.195 -0.936 1.00 93.12 312 GLY A O 1
ATOM 2214 N N . SER A 1 313 ? 18.085 9.146 1.143 1.00 93.19 313 SER A N 1
ATOM 2215 C CA . SER A 1 313 ? 17.709 7.741 1.028 1.00 93.19 313 SER A CA 1
ATOM 2216 C C . SER A 1 313 ? 16.488 7.547 0.120 1.00 93.19 313 SER A C 1
ATOM 2218 O O . SER A 1 313 ? 16.354 6.518 -0.538 1.00 93.19 313 SER A O 1
ATOM 2220 N N . ILE A 1 314 ? 15.668 8.594 -0.034 1.00 95.25 314 ILE A N 1
ATOM 2221 C CA . ILE A 1 314 ? 14.566 8.667 -1.007 1.00 95.25 314 ILE A CA 1
ATOM 2222 C C . ILE A 1 314 ? 14.824 9.730 -2.069 1.00 95.25 314 ILE A C 1
ATOM 2224 O O . ILE A 1 314 ? 14.768 9.420 -3.261 1.00 95.25 314 ILE A O 1
ATOM 2228 N N . VAL A 1 315 ? 15.118 10.966 -1.658 1.00 94.81 315 VAL A N 1
ATOM 2229 C CA . VAL A 1 315 ? 15.346 12.096 -2.567 1.00 94.81 315 VAL A CA 1
ATOM 2230 C C . VAL A 1 315 ? 16.661 12.792 -2.236 1.00 94.81 315 VAL A C 1
ATOM 2232 O O . VAL A 1 315 ? 16.853 13.208 -1.100 1.00 94.81 315 VAL A O 1
ATOM 2235 N N . GLY A 1 316 ? 17.544 12.963 -3.224 1.00 92.88 316 GLY A N 1
ATOM 2236 C CA . GLY A 1 316 ? 18.844 13.619 -3.024 1.00 92.88 316 GLY A CA 1
ATOM 2237 C C . GLY A 1 316 ? 18.759 15.121 -2.748 1.00 92.88 316 GLY A C 1
ATOM 2238 O O . GLY A 1 316 ? 19.487 15.641 -1.908 1.00 92.88 316 GLY A O 1
ATOM 2239 N N . MET A 1 317 ? 17.851 15.822 -3.424 1.00 92.06 317 MET A N 1
ATOM 2240 C CA . MET A 1 317 ? 17.549 17.237 -3.190 1.00 92.06 317 MET A CA 1
ATOM 2241 C C . MET A 1 317 ? 16.045 17.460 -3.230 1.00 92.06 317 MET A C 1
ATOM 2243 O O . MET A 1 317 ? 15.408 17.092 -4.214 1.00 92.06 317 MET A O 1
ATOM 2247 N N . THR A 1 318 ? 15.480 18.104 -2.209 1.00 87.88 318 THR A N 1
ATOM 2248 C CA . THR A 1 318 ? 14.046 18.404 -2.172 1.00 87.88 318 THR A CA 1
ATOM 2249 C C . THR A 1 318 ? 13.765 19.899 -2.053 1.00 87.88 318 THR A C 1
ATOM 2251 O O . THR A 1 318 ? 14.260 20.574 -1.154 1.00 87.88 318 THR A O 1
ATOM 2254 N N . ALA A 1 319 ? 12.942 20.407 -2.966 1.00 80.44 319 ALA A N 1
ATOM 2255 C CA . ALA A 1 319 ? 12.291 21.712 -2.899 1.00 80.44 319 ALA A CA 1
ATOM 2256 C C . ALA A 1 319 ? 10.778 21.583 -2.614 1.00 80.44 319 ALA A C 1
ATOM 2258 O O . ALA A 1 319 ? 10.046 22.563 -2.749 1.00 80.44 319 ALA A O 1
ATOM 2259 N N . SER A 1 320 ? 10.292 20.375 -2.291 1.00 79.06 320 SER A N 1
ATOM 2260 C CA . SER A 1 320 ? 8.860 20.049 -2.258 1.00 79.06 320 SER A CA 1
ATOM 2261 C C . SER A 1 320 ? 8.503 18.927 -1.270 1.00 79.06 320 SER A C 1
ATOM 2263 O O . SER A 1 320 ? 9.310 18.504 -0.440 1.00 79.06 320 SER A O 1
ATOM 2265 N N . THR A 1 321 ? 7.260 18.455 -1.364 1.00 80.62 321 THR A N 1
ATOM 2266 C CA . THR A 1 321 ? 6.659 17.427 -0.521 1.00 80.62 321 THR A CA 1
ATOM 2267 C C . THR A 1 321 ? 7.159 16.042 -0.909 1.00 80.62 321 THR A C 1
ATOM 2269 O O . THR A 1 321 ? 6.883 15.526 -1.995 1.00 80.62 321 THR A O 1
ATOM 2272 N N . VAL A 1 322 ? 7.853 15.427 0.040 1.00 90.81 322 VAL A N 1
ATOM 2273 C CA . VAL A 1 322 ? 8.053 13.985 0.107 1.00 90.81 322 VAL A CA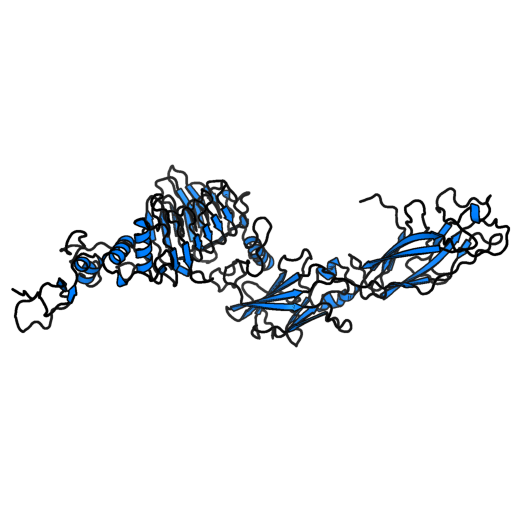 1
ATOM 2274 C C . VAL A 1 322 ? 7.182 13.491 1.268 1.00 90.81 322 VAL A C 1
ATOM 2276 O O . VAL A 1 322 ? 7.172 14.103 2.337 1.00 90.81 322 VAL A O 1
ATOM 2279 N N . GLN A 1 323 ? 6.360 12.462 1.050 1.00 92.25 323 GLN A N 1
ATOM 2280 C CA . GLN A 1 323 ? 5.432 11.981 2.081 1.00 92.25 323 GLN A CA 1
ATOM 2281 C C . GLN A 1 323 ? 5.233 10.474 2.045 1.00 92.25 323 GLN A C 1
ATOM 2283 O O . GLN A 1 323 ? 5.202 9.861 0.979 1.00 92.25 323 GLN A O 1
ATOM 2288 N N . SER A 1 324 ? 4.991 9.885 3.215 1.00 93.31 324 SER A N 1
ATOM 2289 C CA . SER A 1 324 ? 4.653 8.463 3.329 1.00 93.31 324 SER A CA 1
ATOM 2290 C C . SER A 1 324 ? 5.696 7.559 2.669 1.00 93.31 324 SER A C 1
ATOM 2292 O O . SER A 1 324 ? 5.349 6.545 2.068 1.00 93.31 324 SER A O 1
ATOM 2294 N N . CYS A 1 325 ? 6.970 7.956 2.734 1.00 94.75 325 CYS A N 1
ATOM 2295 C CA . CYS A 1 325 ? 8.067 7.235 2.105 1.00 94.75 325 CYS A CA 1
ATOM 2296 C C . CYS A 1 325 ? 8.917 6.504 3.144 1.00 94.75 325 CYS A C 1
ATOM 2298 O O . CYS A 1 325 ? 9.071 6.994 4.258 1.00 94.75 325 CYS A O 1
ATOM 2300 N N . TYR A 1 326 ? 9.499 5.362 2.778 1.00 94.75 326 TYR A N 1
ATOM 2301 C CA . TYR A 1 326 ? 10.315 4.546 3.683 1.00 94.75 326 TYR A CA 1
ATOM 2302 C C . TYR A 1 326 ? 11.684 4.218 3.116 1.00 94.75 326 TYR A C 1
ATOM 2304 O O . TYR A 1 326 ? 11.792 3.888 1.942 1.00 94.75 326 TYR A O 1
ATOM 2312 N N . SER A 1 327 ? 12.710 4.211 3.959 1.00 93.81 327 SER A N 1
ATOM 2313 C CA . SER A 1 327 ? 14.036 3.730 3.577 1.00 93.81 327 SER A CA 1
ATOM 2314 C C . SER A 1 327 ? 14.649 2.822 4.637 1.00 93.81 327 SER A C 1
ATOM 2316 O O . SER A 1 327 ? 14.476 3.065 5.827 1.00 93.81 327 SER A O 1
ATOM 2318 N N . ASP A 1 328 ? 15.388 1.796 4.218 1.00 89.62 328 ASP A N 1
ATOM 2319 C CA . ASP A 1 328 ? 16.215 0.936 5.085 1.00 89.62 328 ASP A CA 1
ATOM 2320 C C . ASP A 1 328 ? 17.438 1.648 5.695 1.00 89.62 328 ASP A C 1
ATOM 2322 O O . ASP A 1 328 ? 18.082 1.142 6.614 1.00 89.62 328 ASP A O 1
ATOM 2326 N N . SER A 1 329 ? 17.738 2.842 5.197 1.00 87.25 329 SER A N 1
ATOM 2327 C CA . SER A 1 329 ? 18.847 3.694 5.598 1.00 87.25 329 SER A CA 1
ATOM 2328 C C . SER A 1 329 ? 18.350 5.110 5.876 1.00 87.25 329 SER A C 1
ATOM 2330 O O . SER A 1 329 ? 17.356 5.558 5.309 1.00 87.25 329 SER A O 1
ATOM 2332 N N . SER A 1 330 ? 19.053 5.831 6.750 1.00 85.94 330 SER A N 1
ATOM 2333 C CA . SER A 1 330 ? 18.806 7.251 7.006 1.00 85.94 330 SER A CA 1
ATOM 2334 C C . SER A 1 330 ? 20.034 8.051 6.588 1.00 85.94 330 SER A C 1
ATOM 2336 O O . SER A 1 330 ? 21.142 7.796 7.061 1.00 85.94 330 SER A O 1
ATOM 2338 N N . LEU A 1 331 ? 19.831 9.000 5.679 1.00 85.94 331 LEU A N 1
ATOM 2339 C CA . LEU A 1 331 ? 20.840 9.904 5.142 1.00 85.94 331 LEU A CA 1
ATOM 2340 C C . LEU A 1 331 ? 20.484 11.354 5.495 1.00 85.94 331 LEU A C 1
ATOM 2342 O O . LEU A 1 331 ? 19.341 11.685 5.805 1.00 85.94 331 LEU A O 1
ATOM 2346 N N . ALA A 1 332 ? 21.475 12.247 5.450 1.00 80.62 332 ALA A N 1
ATOM 2347 C CA . ALA A 1 332 ? 21.328 13.619 5.942 1.00 80.62 332 ALA A CA 1
ATOM 2348 C C . ALA A 1 332 ? 20.174 14.397 5.275 1.00 80.62 332 ALA A C 1
ATOM 2350 O O . ALA A 1 332 ? 19.486 15.167 5.948 1.00 80.62 332 ALA A O 1
ATOM 2351 N N . ALA A 1 333 ? 19.934 14.162 3.980 1.00 80.69 333 ALA A N 1
ATOM 2352 C CA . ALA A 1 333 ? 18.886 14.834 3.210 1.00 80.69 333 ALA A CA 1
ATOM 2353 C C . ALA A 1 333 ? 17.450 14.375 3.551 1.00 80.69 333 ALA A C 1
ATOM 2355 O O . ALA A 1 333 ? 16.496 14.990 3.082 1.00 80.69 333 ALA A O 1
ATOM 2356 N N . ASP A 1 334 ? 17.276 13.348 4.391 1.00 79.81 334 ASP A N 1
ATOM 2357 C CA . ASP A 1 334 ? 15.955 12.810 4.752 1.00 79.81 334 ASP A CA 1
ATOM 2358 C C . ASP A 1 334 ? 15.236 13.634 5.836 1.00 79.81 334 ASP A C 1
ATOM 2360 O O . ASP A 1 334 ? 14.027 13.499 6.050 1.00 79.81 334 ASP A O 1
ATOM 2364 N N . THR A 1 335 ? 15.974 14.486 6.554 1.00 65.94 335 THR A N 1
ATOM 2365 C CA . THR A 1 335 ? 15.462 15.211 7.724 1.00 65.94 335 THR A CA 1
ATOM 2366 C C . THR A 1 335 ? 14.335 16.171 7.330 1.00 65.94 335 THR A C 1
ATOM 2368 O O . THR A 1 335 ? 14.553 17.124 6.589 1.00 65.94 335 THR A O 1
ATOM 2371 N N . GLY A 1 336 ? 13.126 15.951 7.861 1.00 63.91 336 GLY A N 1
ATOM 2372 C CA . GLY A 1 336 ? 11.960 16.812 7.614 1.00 63.91 336 GLY A CA 1
ATOM 2373 C C . GLY A 1 336 ? 11.217 16.548 6.297 1.00 63.91 336 GLY A C 1
ATOM 2374 O O . GLY A 1 336 ? 10.244 17.240 6.015 1.00 63.91 336 GLY A O 1
ATOM 2375 N N . ALA A 1 337 ? 11.620 15.534 5.523 1.00 66.69 337 ALA A N 1
ATOM 2376 C CA . ALA A 1 337 ? 11.079 15.228 4.197 1.00 66.69 337 ALA A CA 1
ATOM 2377 C C . ALA A 1 337 ? 9.998 14.122 4.199 1.00 66.69 337 ALA A C 1
ATOM 2379 O O . ALA A 1 337 ? 9.828 13.440 3.204 1.00 66.69 337 ALA A O 1
ATOM 2380 N N . GLY A 1 338 ? 9.306 13.840 5.310 1.00 80.50 338 GLY A N 1
ATOM 2381 C CA . GLY A 1 338 ? 8.275 12.780 5.328 1.00 80.50 338 GLY A CA 1
ATOM 2382 C C . GLY A 1 338 ? 8.791 11.370 4.975 1.00 80.50 338 GLY A C 1
ATOM 2383 O O . GLY A 1 338 ? 8.029 10.542 4.464 1.00 80.50 338 GLY A O 1
ATOM 2384 N N . VAL A 1 339 ? 10.081 11.120 5.238 1.00 90.38 339 VAL A N 1
ATOM 2385 C CA . VAL A 1 339 ? 10.761 9.827 5.091 1.00 90.38 339 VAL A CA 1
ATOM 2386 C C . VAL A 1 339 ? 10.847 9.142 6.454 1.00 90.38 339 VAL A C 1
ATOM 2388 O O . VAL A 1 339 ? 11.283 9.737 7.440 1.00 90.38 339 VAL A O 1
ATOM 2391 N N . PHE A 1 340 ? 10.446 7.878 6.508 1.00 91.38 340 PHE A N 1
ATOM 2392 C CA . PHE A 1 340 ? 10.463 7.038 7.696 1.00 91.38 340 PHE A CA 1
ATOM 2393 C C . PHE A 1 340 ? 11.523 5.944 7.558 1.00 91.38 340 PHE A C 1
ATOM 2395 O O . PHE A 1 340 ? 11.735 5.396 6.478 1.00 91.38 340 PHE A O 1
ATOM 2402 N N . LEU A 1 341 ? 12.170 5.583 8.666 1.00 91.00 341 LEU A N 1
ATOM 2403 C CA . LEU A 1 341 ? 13.026 4.402 8.678 1.00 91.00 341 LEU A CA 1
ATOM 2404 C C . LEU A 1 341 ? 12.152 3.150 8.537 1.00 91.00 341 LEU A C 1
ATOM 2406 O O . LEU A 1 341 ? 11.172 2.980 9.266 1.00 91.00 341 LEU A O 1
ATOM 2410 N N . LEU A 1 342 ? 12.527 2.279 7.612 1.00 89.88 342 LEU A N 1
ATOM 2411 C CA . LEU A 1 342 ? 11.930 0.972 7.412 1.00 89.88 342 LEU A CA 1
ATOM 2412 C C . LEU A 1 342 ? 12.248 0.100 8.623 1.00 89.88 342 LEU A C 1
ATOM 2414 O O . LEU A 1 342 ? 13.408 -0.138 8.958 1.00 89.88 342 LEU A O 1
ATOM 2418 N N . LYS A 1 343 ? 11.192 -0.372 9.283 1.00 88.06 343 LYS A N 1
ATOM 2419 C CA . LYS A 1 343 ? 11.269 -1.340 10.372 1.00 88.06 343 LYS A CA 1
ATOM 2420 C C . LYS A 1 343 ? 10.415 -2.543 10.019 1.00 88.06 343 LYS A C 1
ATOM 2422 O O . LYS A 1 343 ? 9.263 -2.406 9.624 1.00 88.06 343 LYS A O 1
ATOM 2427 N N . ASP A 1 344 ? 10.994 -3.718 10.171 1.00 86.06 344 ASP A N 1
ATOM 2428 C CA . ASP A 1 344 ? 10.398 -5.003 9.809 1.00 86.06 344 ASP A CA 1
ATOM 2429 C C . ASP A 1 344 ? 10.594 -6.066 10.900 1.00 86.06 344 ASP A C 1
ATOM 2431 O O . ASP A 1 344 ? 10.337 -7.249 10.685 1.00 86.06 344 ASP A O 1
ATOM 2435 N N . SER A 1 345 ? 11.036 -5.642 12.086 1.00 87.38 345 SER A N 1
ATOM 2436 C CA . SER A 1 345 ? 11.332 -6.514 13.224 1.00 87.38 345 SER A CA 1
ATOM 2437 C C . SER A 1 345 ? 10.085 -7.122 13.874 1.00 87.38 345 SER A C 1
ATOM 2439 O O . SER A 1 345 ? 10.206 -8.026 14.703 1.00 87.38 345 SER A O 1
ATOM 2441 N N . SER A 1 346 ? 8.890 -6.643 13.520 1.00 91.31 346 SER A N 1
ATOM 2442 C CA . SER A 1 346 ? 7.607 -7.157 13.993 1.00 91.31 346 SER A CA 1
ATOM 2443 C C . SER A 1 346 ? 6.513 -6.997 12.934 1.00 91.31 346 SER A C 1
ATOM 2445 O O . SER A 1 346 ? 6.631 -6.200 12.000 1.00 91.31 346 SER A O 1
ATOM 2447 N N . ASN A 1 347 ? 5.411 -7.733 13.106 1.00 92.50 347 ASN A N 1
ATOM 2448 C CA . ASN A 1 347 ? 4.233 -7.573 12.253 1.00 92.50 347 ASN A CA 1
ATOM 2449 C C . ASN A 1 347 ? 3.625 -6.172 12.366 1.00 92.50 347 ASN A C 1
ATOM 2451 O O . ASN A 1 347 ? 3.173 -5.642 11.360 1.00 92.50 347 ASN A O 1
ATOM 2455 N N . ASP A 1 348 ? 3.645 -5.564 13.555 1.00 91.56 348 ASP A N 1
ATOM 2456 C CA . ASP A 1 348 ? 3.086 -4.227 13.774 1.00 91.56 348 ASP A CA 1
ATOM 2457 C C . ASP A 1 348 ? 3.841 -3.163 12.967 1.00 91.56 348 ASP A C 1
ATOM 2459 O O . ASP A 1 348 ? 3.221 -2.275 12.386 1.00 91.56 348 ASP A O 1
ATOM 2463 N N . GLU A 1 349 ? 5.172 -3.260 12.884 1.00 92.94 349 GLU A N 1
ATOM 2464 C CA . GLU A 1 349 ? 5.983 -2.334 12.083 1.00 92.94 349 GLU A CA 1
ATOM 2465 C C . GLU A 1 349 ? 5.761 -2.553 10.574 1.00 92.94 349 GLU A C 1
ATOM 2467 O O . GLU A 1 349 ? 5.579 -1.583 9.836 1.00 92.94 349 GLU A O 1
ATOM 2472 N N . LEU A 1 350 ? 5.661 -3.810 10.114 1.00 93.81 350 LEU A N 1
ATOM 2473 C CA . LEU A 1 350 ? 5.324 -4.131 8.717 1.00 93.81 350 LEU A CA 1
ATOM 2474 C C . LEU A 1 350 ? 3.915 -3.663 8.327 1.00 93.81 350 LEU A C 1
ATOM 2476 O O . LEU A 1 350 ? 3.715 -3.129 7.231 1.00 93.81 350 LEU A O 1
ATOM 2480 N N . GLN A 1 351 ? 2.937 -3.851 9.214 1.00 94.12 351 GLN A N 1
ATOM 2481 C CA . GLN A 1 351 ? 1.570 -3.396 8.994 1.00 94.12 351 GLN A CA 1
ATOM 2482 C C . GLN A 1 351 ? 1.528 -1.870 8.947 1.00 94.12 351 GLN A C 1
ATOM 2484 O O . GLN A 1 351 ? 1.048 -1.303 7.973 1.00 94.12 351 GLN A O 1
ATOM 2489 N N . LYS A 1 352 ? 2.147 -1.195 9.920 1.00 93.12 352 LYS A N 1
ATOM 2490 C CA . LYS A 1 352 ? 2.239 0.267 9.953 1.00 93.12 352 LYS A CA 1
ATOM 2491 C C . LYS A 1 352 ? 2.910 0.840 8.706 1.00 93.12 352 LYS A C 1
ATOM 2493 O O . LYS A 1 352 ? 2.464 1.868 8.198 1.00 93.12 352 LYS A O 1
ATOM 2498 N N . MET A 1 353 ? 3.972 0.200 8.212 1.00 94.94 353 MET A N 1
ATOM 2499 C CA . MET A 1 353 ? 4.609 0.581 6.950 1.00 94.94 353 MET A CA 1
ATOM 2500 C C . MET A 1 353 ? 3.623 0.464 5.783 1.00 94.94 353 MET A C 1
ATOM 2502 O O . MET A 1 353 ? 3.497 1.398 4.992 1.00 94.94 353 MET A O 1
ATOM 2506 N N . THR A 1 354 ? 2.891 -0.649 5.704 1.00 95.62 354 THR A N 1
ATOM 2507 C CA . THR A 1 354 ? 1.880 -0.893 4.663 1.00 95.62 354 THR A CA 1
ATOM 2508 C C . THR A 1 354 ? 0.758 0.152 4.705 1.00 95.62 354 THR A C 1
ATOM 2510 O O . THR A 1 354 ? 0.431 0.740 3.674 1.00 95.62 354 THR A O 1
ATOM 2513 N N . ASP A 1 355 ? 0.214 0.444 5.885 1.00 93.94 355 ASP A N 1
ATOM 2514 C CA . ASP A 1 355 ? -0.863 1.426 6.081 1.00 93.94 355 ASP A CA 1
ATOM 2515 C C . ASP A 1 355 ? -0.383 2.849 5.753 1.00 93.94 355 ASP A C 1
ATOM 2517 O O . ASP A 1 355 ? -1.061 3.624 5.075 1.00 93.94 355 ASP A O 1
ATOM 2521 N N . THR A 1 356 ? 0.840 3.192 6.170 1.00 93.94 356 THR A N 1
ATOM 2522 C CA . THR A 1 356 ? 1.438 4.506 5.892 1.00 93.94 356 THR A CA 1
ATOM 2523 C C . THR A 1 356 ? 1.674 4.696 4.399 1.00 93.94 356 THR A C 1
ATOM 2525 O O . THR A 1 356 ? 1.340 5.753 3.871 1.00 93.94 356 THR A O 1
ATOM 2528 N N . LEU A 1 357 ? 2.170 3.679 3.686 1.00 96.12 357 LEU A N 1
ATOM 2529 C CA . LEU A 1 357 ? 2.299 3.723 2.225 1.00 96.12 357 LEU A CA 1
ATOM 2530 C C . LEU A 1 357 ? 0.935 3.914 1.536 1.00 96.12 357 LEU A C 1
ATOM 2532 O O . LEU A 1 357 ? 0.854 4.580 0.504 1.00 96.12 357 LEU A O 1
ATOM 2536 N N . ASN A 1 358 ? -0.151 3.401 2.116 1.00 96.12 358 ASN A N 1
ATOM 2537 C CA . ASN A 1 358 ? -1.512 3.665 1.649 1.00 96.12 358 ASN A CA 1
ATOM 2538 C C . ASN A 1 358 ? -2.074 5.024 2.104 1.00 96.12 358 ASN A C 1
ATOM 2540 O O . ASN A 1 358 ? -3.155 5.395 1.660 1.00 96.12 358 ASN A O 1
ATOM 2544 N N . THR A 1 359 ? -1.370 5.801 2.926 1.00 92.19 359 THR A N 1
ATOM 2545 C CA . THR A 1 359 ? -1.866 7.069 3.478 1.00 92.19 359 THR A CA 1
ATOM 2546 C C . THR A 1 359 ? -1.295 8.275 2.747 1.00 92.19 359 THR A C 1
ATOM 2548 O O . THR A 1 359 ? -0.084 8.449 2.650 1.00 92.19 359 THR A O 1
ATOM 2551 N N . VAL A 1 360 ? -2.165 9.169 2.277 1.00 88.12 360 VAL A N 1
ATOM 2552 C CA . VAL A 1 360 ? -1.791 10.433 1.630 1.00 88.12 360 VAL A CA 1
ATOM 2553 C C . VAL A 1 360 ? -2.548 11.569 2.310 1.00 88.12 360 VAL A C 1
ATOM 2555 O O . VAL A 1 360 ? -3.772 11.534 2.397 1.00 88.12 360 VAL A O 1
ATOM 2558 N N . ASN A 1 361 ? -1.833 12.580 2.816 1.00 86.56 361 ASN A N 1
ATOM 2559 C CA . ASN A 1 361 ? -2.420 13.752 3.486 1.00 86.56 361 ASN A CA 1
ATOM 2560 C C . ASN A 1 361 ? -3.364 13.366 4.641 1.00 86.56 361 ASN A C 1
ATOM 2562 O O . ASN A 1 361 ? -4.439 13.936 4.803 1.00 86.56 361 ASN A O 1
ATOM 2566 N N . GLY A 1 362 ? -2.975 12.346 5.414 1.00 85.88 362 GLY A N 1
ATOM 2567 C CA . GLY A 1 362 ? -3.759 11.815 6.534 1.00 85.88 362 GLY A CA 1
ATOM 2568 C C . GLY A 1 362 ? -4.955 10.942 6.139 1.00 85.88 362 GLY A C 1
ATOM 2569 O O . GLY A 1 362 ? -5.649 10.459 7.025 1.00 85.88 362 GLY A O 1
ATOM 2570 N N . THR A 1 363 ? -5.194 10.718 4.843 1.00 89.94 363 THR A N 1
ATOM 2571 C CA . THR A 1 363 ? -6.272 9.850 4.347 1.00 89.94 363 THR A CA 1
ATOM 2572 C C . THR A 1 363 ? -5.696 8.537 3.831 1.00 89.94 363 THR A C 1
ATOM 2574 O O . THR A 1 363 ? -4.897 8.534 2.894 1.00 89.94 363 THR A O 1
ATOM 2577 N N . GLU A 1 364 ? -6.097 7.420 4.432 1.00 91.56 364 GLU A N 1
ATOM 2578 C CA . GLU A 1 364 ? -5.685 6.084 4.000 1.00 91.56 364 GLU A CA 1
ATOM 2579 C C . GLU A 1 364 ? -6.553 5.561 2.846 1.00 91.56 364 GLU A C 1
ATOM 2581 O O . GLU A 1 364 ? -7.783 5.631 2.880 1.00 91.56 364 GLU A O 1
ATOM 2586 N N . LYS A 1 365 ? -5.898 4.996 1.829 1.00 92.75 365 LYS A N 1
ATOM 2587 C CA . LYS A 1 365 ? -6.512 4.223 0.749 1.00 92.75 365 LYS A CA 1
ATOM 2588 C C . LYS A 1 365 ? -6.908 2.839 1.274 1.00 92.75 365 LYS A C 1
ATOM 2590 O O . LYS A 1 365 ? -6.048 2.021 1.591 1.00 92.75 365 LYS A O 1
ATOM 2595 N N . MET A 1 366 ? -8.205 2.556 1.313 1.00 90.25 366 MET A N 1
ATOM 2596 C CA . MET A 1 366 ? -8.766 1.296 1.820 1.00 90.25 366 MET A CA 1
ATOM 2597 C C . MET A 1 366 ? -9.497 0.528 0.710 1.00 90.25 366 MET A C 1
ATOM 2599 O O . MET A 1 366 ? -9.735 1.062 -0.373 1.00 90.25 366 MET A O 1
ATOM 2603 N N . LYS A 1 367 ? -9.916 -0.717 0.979 1.00 89.25 367 LYS A N 1
ATOM 2604 C CA . LYS A 1 367 ? -10.737 -1.520 0.047 1.00 89.25 367 LYS A CA 1
ATOM 2605 C C . LYS A 1 367 ? -10.126 -1.583 -1.366 1.00 89.25 367 LYS A C 1
ATOM 2607 O O . LYS A 1 367 ? -8.962 -1.939 -1.515 1.00 89.25 367 LYS A O 1
ATOM 2612 N N . ALA A 1 368 ? -10.914 -1.249 -2.391 1.00 88.81 368 ALA A N 1
ATOM 2613 C CA . ALA A 1 368 ? -10.514 -1.262 -3.794 1.00 88.81 368 ALA A CA 1
ATOM 2614 C C . ALA A 1 368 ? -9.455 -0.199 -4.136 1.00 88.81 368 ALA A C 1
ATOM 2616 O O . ALA A 1 368 ? -8.747 -0.355 -5.128 1.00 88.81 368 ALA A O 1
ATOM 2617 N N . ASP A 1 369 ? -9.320 0.846 -3.313 1.00 91.38 369 ASP A N 1
ATOM 2618 C CA . ASP A 1 369 ? -8.333 1.908 -3.518 1.00 91.38 369 ASP A CA 1
ATOM 2619 C C . ASP A 1 369 ? -6.958 1.542 -2.941 1.00 91.38 369 ASP A C 1
ATOM 2621 O O . ASP A 1 369 ? -5.961 2.191 -3.270 1.00 91.38 369 ASP A O 1
ATOM 2625 N N . ARG A 1 370 ? -6.882 0.506 -2.090 1.00 92.69 370 ARG A N 1
ATOM 2626 C CA . ARG A 1 370 ? -5.636 0.065 -1.454 1.00 92.69 370 ARG A CA 1
ATOM 2627 C C . ARG A 1 370 ? -4.630 -0.402 -2.507 1.00 92.69 370 ARG A C 1
ATOM 2629 O O . ARG A 1 370 ? -4.934 -1.226 -3.374 1.00 92.69 370 ARG A O 1
ATOM 2636 N N . VAL A 1 371 ? -3.407 0.112 -2.404 1.00 94.44 371 VAL A N 1
ATOM 2637 C CA . VAL A 1 371 ? -2.324 -0.155 -3.359 1.00 94.44 371 VAL A CA 1
ATOM 2638 C C . VAL A 1 371 ? -1.276 -1.090 -2.772 1.00 94.44 371 VAL A C 1
ATOM 2640 O O . VAL A 1 371 ? -0.808 -1.981 -3.475 1.00 94.44 371 VAL A O 1
ATOM 2643 N N . TRP A 1 372 ? -0.917 -0.897 -1.505 1.00 96.75 372 TRP A N 1
ATOM 2644 C CA . TRP A 1 372 ? 0.132 -1.657 -0.834 1.00 96.75 372 TRP A CA 1
ATOM 2645 C C . TRP A 1 372 ? -0.451 -2.733 0.076 1.00 96.75 372 TRP A C 1
ATOM 2647 O O . TRP A 1 372 ? -1.403 -2.482 0.814 1.00 96.75 372 TRP A O 1
ATOM 2657 N N . TYR A 1 373 ? 0.153 -3.918 0.037 1.00 96.25 373 TYR A N 1
ATOM 2658 C CA . TYR A 1 373 ? -0.255 -5.102 0.784 1.00 96.25 373 TYR A CA 1
ATOM 2659 C C . TYR A 1 373 ? 0.966 -5.771 1.419 1.00 96.25 373 TYR A C 1
ATOM 2661 O O . TYR A 1 373 ? 2.035 -5.821 0.810 1.00 96.25 373 TYR A O 1
ATOM 2669 N N . THR A 1 374 ? 0.803 -6.354 2.607 1.00 96.19 374 THR A N 1
ATOM 2670 C CA . THR A 1 374 ? 1.853 -7.155 3.258 1.00 96.19 374 THR A CA 1
ATOM 2671 C C . THR A 1 374 ? 2.142 -8.414 2.437 1.00 96.19 374 THR A C 1
ATOM 2673 O O . THR A 1 374 ? 1.211 -9.101 2.006 1.00 96.19 374 THR A O 1
ATOM 2676 N N . THR A 1 375 ? 3.410 -8.775 2.249 1.00 95.69 375 THR A N 1
ATOM 2677 C CA . THR A 1 375 ? 3.823 -9.908 1.395 1.00 95.69 375 THR A CA 1
ATOM 2678 C C . THR A 1 375 ? 4.523 -11.007 2.192 1.00 95.69 375 THR A C 1
ATOM 2680 O O . THR A 1 375 ? 4.864 -10.823 3.362 1.00 95.69 375 THR A O 1
ATOM 2683 N N . LEU A 1 376 ? 4.711 -12.171 1.570 1.00 95.50 376 LEU A N 1
ATOM 2684 C CA . LEU A 1 376 ? 5.567 -13.241 2.081 1.00 95.50 376 LEU A CA 1
ATOM 2685 C C . LEU A 1 376 ? 7.048 -12.960 1.776 1.00 95.50 376 LEU A C 1
ATOM 2687 O O . LEU A 1 376 ? 7.384 -12.306 0.791 1.00 95.50 376 LEU A O 1
ATOM 2691 N N . SER A 1 377 ? 7.955 -13.520 2.577 1.00 93.00 377 SER A N 1
ATOM 2692 C CA . SER A 1 377 ? 9.408 -13.446 2.333 1.00 93.00 377 SER A CA 1
ATOM 2693 C C . SER A 1 377 ? 9.843 -14.097 1.013 1.00 93.00 377 SER A C 1
ATOM 2695 O O . SER A 1 377 ? 10.868 -13.725 0.444 1.00 93.00 377 SER A O 1
ATOM 2697 N N . SER A 1 378 ? 9.050 -15.049 0.516 1.00 91.62 378 SER A N 1
ATOM 2698 C CA . SER A 1 378 ? 9.242 -15.736 -0.761 1.00 91.62 378 SER A CA 1
ATOM 2699 C C . SER A 1 378 ? 8.748 -14.942 -1.973 1.00 91.62 378 SER A C 1
ATOM 2701 O O . SER A 1 378 ? 9.025 -15.335 -3.105 1.00 91.62 378 SER A O 1
ATOM 2703 N N . GLU A 1 379 ? 8.014 -13.846 -1.767 1.00 92.44 379 GLU A N 1
ATOM 2704 C CA . GLU A 1 379 ? 7.599 -12.957 -2.851 1.00 92.44 379 GLU A CA 1
ATOM 2705 C C . GLU A 1 379 ? 8.744 -12.037 -3.278 1.00 92.44 379 GLU A C 1
ATOM 2707 O O . GLU A 1 379 ? 9.738 -11.862 -2.573 1.00 92.44 379 GLU A O 1
ATOM 2712 N N . GLY A 1 380 ? 8.587 -11.405 -4.444 1.00 88.75 380 GLY A N 1
ATOM 2713 C CA . GLY A 1 380 ? 9.632 -10.573 -5.032 1.00 88.75 380 GLY A CA 1
ATOM 2714 C C . GLY A 1 380 ? 10.090 -9.419 -4.137 1.00 88.75 380 GLY A C 1
ATOM 2715 O O . GLY A 1 380 ? 11.233 -9.010 -4.254 1.00 88.75 380 GLY A O 1
ATOM 2716 N N . THR A 1 381 ? 9.247 -8.885 -3.253 1.00 92.19 381 THR A N 1
ATOM 2717 C CA . THR A 1 381 ? 9.620 -7.799 -2.327 1.00 92.19 381 THR A CA 1
ATOM 2718 C C . THR A 1 381 ? 10.228 -8.311 -1.013 1.00 92.19 381 THR A C 1
ATOM 2720 O O . THR A 1 381 ? 10.464 -7.534 -0.088 1.00 92.19 381 THR A O 1
ATOM 2723 N N . HIS A 1 382 ? 10.484 -9.616 -0.902 1.00 91.69 382 HIS A N 1
ATOM 2724 C CA . HIS A 1 382 ? 11.129 -10.258 0.242 1.00 91.69 382 HIS A CA 1
ATOM 2725 C C . HIS A 1 382 ? 10.454 -9.962 1.587 1.00 91.69 382 HIS A C 1
ATOM 2727 O O . HIS A 1 382 ? 11.131 -9.781 2.595 1.00 91.69 382 HIS A O 1
ATOM 2733 N N . GLY A 1 383 ? 9.119 -9.886 1.618 1.00 92.56 383 GLY A N 1
ATOM 2734 C CA . GLY A 1 383 ? 8.331 -9.563 2.811 1.00 92.56 383 GLY A CA 1
ATOM 2735 C C . GLY A 1 383 ? 8.090 -8.065 3.033 1.00 92.56 383 GLY A C 1
ATOM 2736 O O . GLY A 1 383 ? 7.517 -7.701 4.057 1.00 92.56 383 GLY A O 1
ATOM 2737 N N . LEU A 1 384 ? 8.560 -7.182 2.139 1.00 94.62 384 LEU A N 1
ATOM 2738 C CA . LEU A 1 384 ? 8.181 -5.763 2.144 1.00 94.62 384 LEU A CA 1
ATOM 2739 C C . LEU A 1 384 ? 6.818 -5.573 1.492 1.00 94.62 384 LEU A C 1
ATOM 2741 O O . LEU A 1 384 ? 6.412 -6.413 0.682 1.00 94.62 384 LEU A O 1
ATOM 2745 N N . PRO A 1 385 ? 6.119 -4.468 1.788 1.00 96.38 385 PRO A N 1
ATOM 2746 C CA . PRO A 1 385 ? 4.871 -4.150 1.116 1.00 96.38 385 PRO A CA 1
ATOM 2747 C C . PRO A 1 385 ? 5.008 -4.240 -0.412 1.00 96.38 385 PRO A C 1
ATOM 2749 O O . PRO A 1 385 ? 5.986 -3.773 -0.986 1.00 96.38 385 PRO A O 1
ATOM 2752 N N . GLY A 1 386 ? 4.032 -4.859 -1.070 1.00 95.25 386 GLY A N 1
ATOM 2753 C CA . GLY A 1 386 ? 3.980 -5.019 -2.526 1.00 95.25 386 GLY A CA 1
ATOM 2754 C C . GLY A 1 386 ? 2.574 -4.761 -3.063 1.00 95.25 386 GLY A C 1
ATOM 2755 O O . GLY A 1 386 ? 1.643 -4.551 -2.288 1.00 95.25 386 GLY A O 1
ATOM 2756 N N . TRP A 1 387 ? 2.402 -4.775 -4.386 1.00 93.81 387 TRP A N 1
ATOM 2757 C CA . TRP A 1 387 ? 1.121 -4.399 -5.011 1.00 93.81 387 TRP A CA 1
ATOM 2758 C C . TRP A 1 387 ? 0.166 -5.556 -5.281 1.00 93.81 387 TRP A C 1
ATOM 2760 O O . TRP A 1 387 ? -1.013 -5.325 -5.543 1.00 93.81 387 TRP A O 1
ATOM 2770 N N . THR A 1 388 ? 0.654 -6.797 -5.247 1.00 91.75 388 THR A N 1
ATOM 2771 C CA . THR A 1 388 ? -0.192 -7.966 -5.494 1.00 91.75 388 THR A CA 1
ATOM 2772 C C . THR A 1 388 ? -1.220 -8.074 -4.373 1.00 91.75 388 THR A C 1
ATOM 2774 O O . THR A 1 388 ? -0.866 -8.352 -3.222 1.00 91.75 388 THR A O 1
ATOM 2777 N N . ALA A 1 389 ? -2.486 -7.837 -4.710 1.00 93.00 389 ALA A N 1
ATOM 2778 C CA . ALA A 1 389 ? -3.586 -7.968 -3.771 1.00 93.00 389 ALA A CA 1
ATOM 2779 C C . ALA A 1 389 ? -3.768 -9.443 -3.357 1.00 93.00 389 ALA A C 1
ATOM 2781 O O . ALA A 1 389 ? -3.621 -10.336 -4.199 1.00 93.00 389 ALA A O 1
ATOM 2782 N N . PRO A 1 390 ? -4.086 -9.723 -2.082 1.00 95.31 390 PRO A N 1
ATOM 2783 C CA . PRO A 1 390 ? -4.513 -11.048 -1.663 1.00 95.31 390 PRO A CA 1
ATOM 2784 C C . PRO A 1 390 ? -5.884 -11.378 -2.265 1.00 95.31 390 PRO A C 1
ATOM 2786 O O . PRO A 1 390 ? -6.645 -10.494 -2.659 1.00 95.31 390 PRO A O 1
ATOM 2789 N N . VAL A 1 391 ? -6.238 -12.662 -2.278 1.00 96.19 391 VAL A N 1
ATOM 2790 C CA . VAL A 1 391 ? -7.613 -13.080 -2.561 1.00 96.19 391 VAL A CA 1
ATOM 2791 C C . VAL A 1 391 ? -8.505 -12.610 -1.413 1.00 96.19 391 VAL A C 1
ATOM 2793 O O . VAL A 1 391 ? -8.354 -13.051 -0.273 1.00 96.19 391 VAL A O 1
ATOM 2796 N N . THR A 1 392 ? -9.426 -11.697 -1.702 1.00 95.25 392 THR A N 1
ATOM 2797 C CA . THR A 1 392 ? -10.309 -11.109 -0.691 1.00 95.25 392 THR A CA 1
ATOM 2798 C C . THR A 1 392 ? -11.587 -11.923 -0.520 1.00 95.25 392 THR A C 1
ATOM 2800 O O . THR A 1 392 ? -12.262 -12.247 -1.496 1.00 95.25 392 THR A O 1
ATOM 2803 N N . VAL A 1 393 ? -11.958 -12.192 0.732 1.00 95.88 393 VAL A N 1
ATOM 2804 C CA . VAL A 1 393 ? -13.253 -12.765 1.116 1.00 95.88 393 VAL A CA 1
ATOM 2805 C C . VAL A 1 393 ? -13.911 -11.825 2.114 1.00 95.88 393 VAL A C 1
ATOM 2807 O O . VAL A 1 393 ? -13.346 -11.569 3.169 1.00 95.88 393 VAL A O 1
ATOM 2810 N N . GLU A 1 394 ? -15.094 -11.304 1.810 1.00 96.06 394 GLU A N 1
ATOM 2811 C CA . GLU A 1 394 ? -15.826 -10.433 2.734 1.00 96.06 394 GLU A CA 1
ATOM 2812 C C . GLU A 1 394 ? -16.937 -11.206 3.444 1.00 96.06 394 GLU A C 1
ATOM 2814 O O . GLU A 1 394 ? -17.703 -11.937 2.817 1.00 96.06 394 GLU A O 1
ATOM 2819 N N . VAL A 1 395 ? -17.020 -11.040 4.763 1.00 95.62 395 VAL A N 1
ATOM 2820 C CA . VAL A 1 395 ? -18.064 -11.625 5.604 1.00 95.62 395 VAL A CA 1
ATOM 2821 C C . VAL A 1 395 ? -18.612 -10.583 6.566 1.00 95.62 395 VAL A C 1
ATOM 2823 O O . VAL A 1 395 ? -17.898 -9.682 7.001 1.00 95.62 395 VAL A O 1
ATOM 2826 N N . THR A 1 396 ? -19.884 -10.711 6.932 1.00 94.31 396 THR A N 1
ATOM 2827 C CA . THR A 1 396 ? -20.531 -9.802 7.882 1.00 94.31 396 THR A CA 1
ATOM 2828 C C . THR A 1 396 ? -20.791 -10.505 9.205 1.00 94.31 396 THR A C 1
ATOM 2830 O O . THR A 1 396 ? -21.472 -11.526 9.249 1.00 94.31 396 THR A O 1
ATOM 2833 N N . LEU A 1 397 ? -20.287 -9.924 10.288 1.00 91.25 397 LEU A N 1
ATOM 2834 C CA . LEU A 1 397 ? -20.526 -10.352 11.659 1.00 91.25 397 LEU A CA 1
ATOM 2835 C C . LEU A 1 397 ? -21.545 -9.407 12.295 1.00 91.25 397 LEU A C 1
ATOM 2837 O O . LEU A 1 397 ? -21.343 -8.193 12.338 1.00 91.25 397 LEU A O 1
ATOM 2841 N N . ASP A 1 398 ? -22.646 -9.971 12.783 1.00 84.94 398 ASP A N 1
ATOM 2842 C CA . ASP A 1 398 ? -23.714 -9.227 13.445 1.00 84.94 398 ASP A CA 1
ATOM 2843 C C . ASP A 1 398 ? -23.678 -9.481 14.960 1.00 84.94 398 ASP A C 1
ATOM 2845 O O . ASP A 1 398 ? -24.088 -10.565 15.377 1.00 84.94 398 ASP A O 1
ATOM 2849 N N . PRO A 1 399 ? -23.219 -8.516 15.785 1.00 75.88 399 PRO A N 1
ATOM 2850 C CA . PRO A 1 399 ? -23.172 -8.669 17.241 1.00 75.88 399 PRO A CA 1
ATOM 2851 C C . PRO A 1 399 ? -24.545 -8.861 17.908 1.00 75.88 399 PRO A C 1
ATOM 2853 O O . PRO A 1 399 ? -24.601 -9.222 19.083 1.00 75.88 399 PRO A O 1
ATOM 2856 N N . SER A 1 400 ? -25.647 -8.556 17.207 1.00 66.69 400 SER A N 1
ATOM 2857 C CA . SER A 1 400 ? -27.015 -8.666 17.734 1.00 66.69 400 SER A CA 1
ATOM 2858 C C . SER A 1 400 ? -27.621 -10.061 17.568 1.00 66.69 400 SER A C 1
ATOM 2860 O O . SER A 1 400 ? -28.537 -10.418 18.305 1.00 66.69 400 SER A O 1
ATOM 2862 N N . ALA A 1 401 ? -27.076 -10.886 16.667 1.00 59.31 401 ALA A N 1
ATOM 2863 C CA . ALA A 1 401 ? -27.504 -12.268 16.431 1.00 59.31 401 ALA A CA 1
ATOM 2864 C C . ALA A 1 401 ? -26.958 -13.260 17.487 1.00 59.31 401 ALA A C 1
ATOM 2866 O O . ALA A 1 401 ? -26.823 -14.457 17.231 1.00 59.31 401 ALA A O 1
ATOM 2867 N N . ALA A 1 402 ? -26.599 -12.743 18.660 1.00 58.50 402 ALA A N 1
ATOM 2868 C CA . ALA A 1 402 ? -25.852 -13.416 19.706 1.00 58.50 402 ALA A CA 1
ATOM 2869 C C . ALA A 1 402 ? -26.702 -14.337 20.584 1.00 58.50 402 ALA A C 1
ATOM 2871 O O . ALA A 1 402 ? -27.809 -13.986 20.991 1.00 58.50 402 ALA A O 1
ATOM 2872 N N . ASP A 1 403 ? -26.111 -15.458 20.995 1.00 54.38 403 ASP A N 1
ATOM 2873 C CA . ASP A 1 403 ? -26.609 -16.263 22.108 1.00 54.38 403 ASP A CA 1
ATOM 2874 C C . ASP A 1 403 ? -25.906 -15.801 23.393 1.00 54.38 403 ASP A C 1
ATOM 2876 O O . ASP A 1 403 ? -24.801 -16.246 23.730 1.00 54.38 403 ASP A O 1
ATOM 2880 N N . ALA A 1 404 ? -26.542 -14.863 24.101 1.00 49.16 404 ALA A N 1
ATOM 2881 C CA . ALA A 1 404 ? -26.035 -14.299 25.352 1.00 49.16 404 ALA A CA 1
ATOM 2882 C C . ALA A 1 404 ? -25.807 -15.358 26.452 1.00 49.16 404 ALA A C 1
ATOM 2884 O O . ALA A 1 404 ? -25.058 -15.094 27.388 1.00 49.16 404 ALA A O 1
ATOM 2885 N N . GLY A 1 405 ? -26.404 -16.554 26.337 1.00 46.84 405 GLY A N 1
ATOM 2886 C CA . GLY A 1 405 ? -26.204 -17.667 27.270 1.00 46.84 405 GLY A CA 1
ATOM 2887 C C . GLY A 1 405 ? -24.917 -18.468 27.038 1.00 46.84 405 GLY A C 1
ATOM 2888 O O . GLY A 1 405 ? -24.482 -19.181 27.938 1.00 46.84 405 GLY A O 1
ATOM 2889 N N . ASN A 1 406 ? -24.282 -18.330 25.866 1.00 53.66 406 ASN A N 1
ATOM 2890 C CA . ASN A 1 406 ? -23.091 -19.093 25.465 1.00 53.66 406 ASN A CA 1
ATOM 2891 C C . ASN A 1 406 ? -21.860 -18.220 25.149 1.00 53.66 406 ASN A C 1
ATOM 2893 O O . ASN A 1 406 ? -20.832 -18.735 24.695 1.00 53.66 406 ASN A O 1
ATOM 2897 N N . ASN A 1 407 ? -21.935 -16.906 25.398 1.00 59.62 407 ASN A N 1
ATOM 2898 C CA . ASN A 1 407 ? -20.873 -15.936 25.104 1.00 59.62 407 ASN A CA 1
ATOM 2899 C C . ASN A 1 407 ? -20.406 -15.979 23.634 1.00 59.62 407 ASN A C 1
ATOM 2901 O O . ASN A 1 407 ? -19.211 -15.863 23.372 1.00 59.62 407 ASN A O 1
ATOM 2905 N N . VAL A 1 408 ? -21.315 -16.202 22.675 1.00 60.88 408 VAL A N 1
ATOM 2906 C CA . VAL A 1 408 ? -21.026 -16.166 21.228 1.00 60.88 408 VAL A CA 1
ATOM 2907 C C . VAL A 1 408 ? -21.852 -15.054 20.600 1.00 60.88 408 VAL A C 1
ATOM 2909 O O . VAL A 1 408 ? -23.080 -15.096 20.676 1.00 60.88 408 VAL A O 1
ATOM 2912 N N . TRP A 1 409 ? -21.192 -14.073 19.975 1.00 65.31 409 TRP A N 1
ATOM 2913 C CA . TRP A 1 409 ? -21.866 -12.829 19.595 1.00 65.31 409 TRP A CA 1
ATOM 2914 C C . TRP A 1 409 ? -22.123 -12.622 18.111 1.00 65.31 409 TRP A C 1
ATOM 2916 O O . TRP A 1 409 ? -23.046 -11.900 17.768 1.00 65.31 409 TRP A O 1
ATOM 2926 N N . GLY A 1 410 ? -21.383 -13.282 17.228 1.00 77.75 410 GLY A N 1
ATOM 2927 C CA . GLY A 1 410 ? -21.669 -13.258 15.797 1.00 77.75 410 GLY A CA 1
ATOM 2928 C C . GLY A 1 410 ? -20.937 -14.384 15.094 1.00 77.75 410 GLY A C 1
ATOM 2929 O O . GLY A 1 410 ? -19.847 -14.768 15.513 1.00 77.75 410 GLY A O 1
ATOM 2930 N N . ASN A 1 411 ? -21.527 -14.939 14.043 1.00 87.25 411 ASN A N 1
ATOM 2931 C CA . ASN A 1 411 ? -20.841 -15.901 13.194 1.00 87.25 411 ASN A CA 1
ATOM 2932 C C . ASN A 1 411 ? -21.154 -15.640 11.726 1.00 87.25 411 ASN A C 1
ATOM 2934 O O . ASN A 1 411 ? -22.234 -15.157 11.393 1.00 87.25 411 ASN A O 1
ATOM 2938 N N . ALA A 1 412 ? -20.195 -15.963 10.871 1.00 91.38 412 ALA A N 1
ATOM 2939 C CA . ALA A 1 412 ? -20.353 -15.873 9.434 1.00 91.38 412 ALA A CA 1
ATOM 2940 C C . ALA A 1 412 ? -19.702 -17.078 8.764 1.00 91.38 412 ALA A C 1
ATOM 2942 O O . ALA A 1 412 ? -18.629 -17.523 9.176 1.00 91.38 412 ALA A O 1
ATOM 2943 N N . VAL A 1 413 ? -20.356 -17.597 7.728 1.00 92.75 413 VAL A N 1
ATOM 2944 C CA . VAL A 1 413 ? -19.773 -18.613 6.850 1.00 92.75 413 VAL A CA 1
ATOM 2945 C C . VAL A 1 413 ? -18.715 -17.943 5.983 1.00 92.75 413 VAL A C 1
ATOM 2947 O O . VAL A 1 413 ? -18.964 -16.884 5.412 1.00 92.75 413 VAL A O 1
ATOM 2950 N N . VAL A 1 414 ? -17.548 -18.569 5.873 1.00 94.12 414 VAL A N 1
ATOM 2951 C CA . VAL A 1 414 ? -16.465 -18.127 4.992 1.00 94.12 414 VAL A CA 1
ATOM 2952 C C . VAL A 1 414 ? -16.308 -19.176 3.898 1.00 94.12 414 VAL A C 1
ATOM 2954 O O . VAL A 1 414 ? -16.240 -20.374 4.166 1.00 94.12 414 VAL A O 1
ATOM 2957 N N . SER A 1 415 ? -16.232 -18.728 2.651 1.00 92.62 415 SER A N 1
ATOM 2958 C CA . SER A 1 415 ? -16.021 -19.590 1.486 1.00 92.62 415 SER A CA 1
ATOM 2959 C C . SER A 1 415 ? -14.838 -19.096 0.663 1.00 92.62 415 SER A C 1
ATOM 2961 O O . SER A 1 415 ? -14.603 -17.894 0.592 1.00 92.62 415 SER A O 1
ATOM 2963 N N . GLY A 1 416 ? -14.123 -20.009 0.001 1.00 92.00 416 GLY A N 1
ATOM 2964 C CA . GLY A 1 416 ? -13.007 -19.660 -0.889 1.00 92.00 416 GLY A CA 1
ATOM 2965 C C . GLY A 1 416 ? -11.635 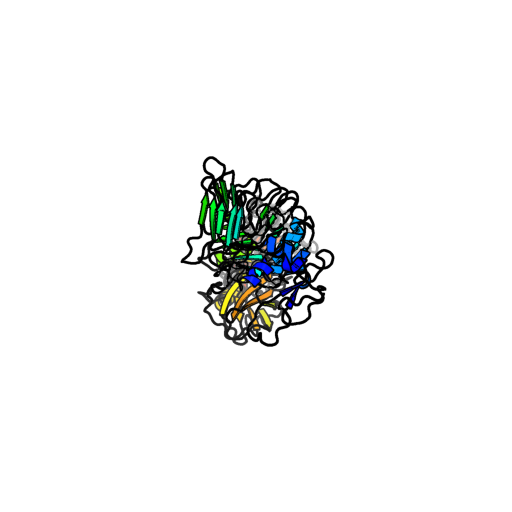-19.580 -0.212 1.00 92.00 416 GLY A C 1
ATOM 2966 O O . GLY A 1 416 ? -10.651 -19.315 -0.893 1.00 92.00 416 GLY A O 1
ATOM 2967 N N . VAL A 1 417 ? -11.552 -19.860 1.093 1.00 95.06 417 VAL A N 1
ATOM 2968 C CA . VAL A 1 417 ? -10.285 -20.017 1.824 1.00 95.06 417 VAL A CA 1
ATOM 2969 C C . VAL A 1 417 ? -9.979 -21.515 1.971 1.00 95.06 417 VAL A C 1
ATOM 2971 O O . VAL A 1 417 ? -10.821 -22.240 2.505 1.00 95.06 417 VAL A O 1
ATOM 2974 N N . PRO A 1 418 ? -8.822 -22.013 1.495 1.00 93.25 418 PRO A N 1
ATOM 2975 C CA . PRO A 1 418 ? -8.446 -23.420 1.644 1.00 93.25 418 PRO A CA 1
ATOM 2976 C C . PRO A 1 418 ? -8.303 -23.858 3.111 1.00 93.25 418 PRO A C 1
ATOM 2978 O O . PRO A 1 418 ? -7.930 -23.068 3.974 1.00 93.25 418 PRO A O 1
ATOM 2981 N N . SER A 1 419 ? -8.529 -25.142 3.395 1.00 90.69 419 SER A N 1
ATOM 2982 C CA . SER A 1 419 ? -8.213 -25.735 4.704 1.00 90.69 419 SER A CA 1
ATOM 2983 C C . SER A 1 419 ? -6.701 -25.802 4.940 1.00 90.69 419 SER A C 1
ATOM 2985 O O . SER A 1 419 ? -5.934 -25.961 3.988 1.00 90.69 419 SER A O 1
ATOM 2987 N N . GLY A 1 420 ? -6.265 -25.765 6.201 1.00 89.62 420 GLY A N 1
ATOM 2988 C CA . GLY A 1 420 ? -4.844 -25.867 6.551 1.00 89.62 420 GLY A CA 1
ATOM 2989 C C . GLY A 1 420 ? -4.010 -24.636 6.173 1.00 89.62 420 GLY A C 1
ATOM 2990 O O . GLY A 1 420 ? -2.791 -24.736 6.051 1.00 89.62 420 GLY A O 1
ATOM 2991 N N . THR A 1 421 ? -4.644 -23.480 5.964 1.00 95.12 421 THR A N 1
ATOM 2992 C CA . THR A 1 421 ? -3.941 -22.207 5.754 1.00 95.12 421 THR A CA 1
ATOM 2993 C C . THR A 1 421 ? -3.144 -21.792 6.984 1.00 95.12 421 THR A C 1
ATOM 2995 O O . THR A 1 421 ? -3.505 -22.112 8.119 1.00 95.12 421 THR A O 1
ATOM 2998 N N . LEU A 1 422 ? -2.091 -21.015 6.761 1.00 97.12 422 LEU A N 1
ATOM 2999 C CA . LEU A 1 422 ? -1.260 -20.457 7.814 1.00 97.12 422 LEU A CA 1
ATOM 3000 C C . LEU A 1 422 ? -1.743 -19.051 8.183 1.00 97.12 422 LEU A C 1
ATOM 3002 O O . LEU A 1 422 ? -1.929 -18.211 7.304 1.00 97.12 422 LEU A O 1
ATOM 3006 N N . LEU A 1 423 ? -1.936 -18.794 9.476 1.00 97.44 423 LEU A N 1
ATOM 3007 C CA . LEU A 1 423 ? -2.299 -17.480 10.002 1.00 97.44 423 LEU A CA 1
ATOM 3008 C C . LEU A 1 423 ? -1.098 -16.529 9.928 1.00 97.44 423 LEU A C 1
ATOM 3010 O O . LEU A 1 423 ? -0.008 -16.851 10.406 1.00 97.44 423 LEU A O 1
ATOM 3014 N N . ARG A 1 424 ? -1.316 -15.352 9.338 1.00 96.88 424 ARG A N 1
ATOM 3015 C CA . ARG A 1 424 ? -0.295 -14.313 9.143 1.00 96.88 424 ARG A CA 1
ATOM 3016 C C . ARG A 1 424 ? -0.476 -13.145 10.102 1.00 96.88 424 ARG A C 1
ATOM 3018 O O . ARG A 1 424 ? 0.492 -12.699 10.711 1.00 96.88 424 ARG A O 1
ATOM 3025 N N . GLY A 1 425 ? -1.708 -12.661 10.232 1.00 95.81 425 GLY A N 1
ATOM 3026 C CA . GLY A 1 425 ? -2.012 -11.437 10.963 1.00 95.81 425 GLY A CA 1
ATOM 3027 C C . GLY A 1 425 ? -3.500 -11.273 11.238 1.00 95.81 425 GLY A C 1
ATOM 3028 O O . GLY A 1 425 ? -4.343 -11.824 10.532 1.00 95.81 425 GLY A O 1
ATOM 3029 N N . ILE A 1 426 ? -3.811 -10.508 12.283 1.00 96.00 426 ILE A N 1
ATOM 3030 C CA . ILE A 1 426 ? -5.156 -10.007 12.557 1.00 96.00 426 ILE A CA 1
ATOM 3031 C C . ILE A 1 426 ? -5.006 -8.529 12.887 1.00 96.00 426 ILE A C 1
ATOM 3033 O O . ILE A 1 426 ? -4.363 -8.183 13.878 1.00 96.00 426 ILE A O 1
ATOM 3037 N N . HIS A 1 427 ? -5.585 -7.664 12.067 1.00 93.06 427 HIS A N 1
ATOM 3038 C CA . HIS A 1 427 ? -5.483 -6.219 12.235 1.00 93.06 427 HIS A CA 1
ATOM 3039 C C . HIS A 1 427 ? -6.808 -5.538 11.893 1.00 93.06 427 HIS A C 1
ATOM 3041 O O . HIS A 1 427 ? -7.748 -6.169 11.419 1.00 93.06 427 HIS A O 1
ATOM 3047 N N . GLN A 1 428 ? -6.915 -4.249 12.188 1.00 92.25 428 GLN A N 1
ATOM 3048 C CA . GLN A 1 428 ? -8.087 -3.455 11.845 1.00 92.25 428 GLN A CA 1
ATOM 3049 C C . GLN A 1 428 ? -7.764 -2.557 10.658 1.00 92.25 428 GLN A C 1
ATOM 3051 O O . GLN A 1 428 ? -6.741 -1.885 10.661 1.00 92.25 428 GLN A O 1
ATOM 3056 N N . GLU A 1 429 ? -8.680 -2.486 9.696 1.00 89.44 429 GLU A N 1
ATOM 3057 C CA . GLU A 1 429 ? -8.673 -1.414 8.699 1.00 89.44 429 GLU A CA 1
ATOM 3058 C C . GLU A 1 429 ? -9.054 -0.099 9.401 1.00 89.44 429 GLU A C 1
ATOM 3060 O O . GLU A 1 429 ? -10.065 -0.084 10.115 1.00 89.44 429 GLU A O 1
ATOM 3065 N N . ASN A 1 430 ? -8.316 1.005 9.207 1.00 83.31 430 ASN A N 1
ATOM 3066 C CA . ASN A 1 430 ? -8.481 2.266 9.968 1.00 83.31 430 ASN A CA 1
ATOM 3067 C C . ASN A 1 430 ? -9.789 3.047 9.680 1.00 83.31 430 ASN A C 1
ATOM 3069 O O . ASN A 1 430 ? -9.862 4.266 9.799 1.00 83.31 430 ASN A O 1
ATOM 3073 N N . SER A 1 431 ? -10.852 2.334 9.323 1.00 71.50 431 SER A N 1
ATOM 3074 C CA . SER A 1 431 ? -12.236 2.780 9.162 1.00 71.50 431 SER A CA 1
ATOM 3075 C C . SER A 1 431 ? -12.938 3.197 10.464 1.00 71.50 431 SER A C 1
ATOM 3077 O O . SER A 1 431 ? -13.988 3.830 10.404 1.00 71.50 431 SER A O 1
ATOM 3079 N N . SER A 1 432 ? -12.386 2.848 11.633 1.00 79.38 432 SER A N 1
ATOM 3080 C CA . SER A 1 432 ? -12.980 3.126 12.947 1.00 79.38 432 SER A CA 1
ATOM 3081 C C . SER A 1 432 ? -11.973 3.790 13.885 1.00 79.38 432 SER A C 1
ATOM 3083 O O . SER A 1 432 ? -10.798 3.424 13.917 1.00 79.38 432 SER A O 1
ATOM 3085 N N . SER A 1 433 ? -12.451 4.740 14.695 1.00 77.88 433 SER A N 1
ATOM 3086 C CA . SER A 1 433 ? -11.678 5.358 15.780 1.00 77.88 433 SER A CA 1
ATOM 3087 C C . SER A 1 433 ? -11.525 4.443 16.999 1.00 77.88 433 SER A C 1
ATOM 3089 O O . SER A 1 433 ? -10.758 4.751 17.914 1.00 77.88 433 SER A O 1
ATOM 3091 N N . ALA A 1 434 ? -12.264 3.329 17.052 1.00 85.12 434 ALA A N 1
ATOM 3092 C CA . ALA A 1 434 ? -12.151 2.363 18.130 1.00 85.12 434 ALA A CA 1
ATOM 3093 C C . ALA A 1 434 ? -10.797 1.648 18.055 1.00 85.12 434 ALA A C 1
ATOM 3095 O O . ALA A 1 434 ? -10.423 1.087 17.022 1.00 85.12 434 ALA A O 1
ATOM 3096 N N . LYS A 1 435 ? -10.074 1.623 19.181 1.00 90.25 435 LYS A N 1
ATOM 3097 C CA . LYS A 1 435 ? -8.838 0.839 19.303 1.00 90.25 435 LYS A CA 1
ATOM 3098 C C . LYS A 1 435 ? -9.136 -0.642 19.052 1.00 90.25 435 LYS A C 1
ATOM 3100 O O . LYS A 1 435 ? -10.242 -1.117 19.309 1.00 90.25 435 LYS A O 1
ATOM 3105 N N . PHE A 1 436 ? -8.145 -1.380 18.569 1.00 93.56 436 PHE A N 1
ATOM 3106 C CA . PHE A 1 436 ? -8.236 -2.820 18.350 1.00 93.56 436 PHE A CA 1
ATOM 3107 C C . PHE A 1 436 ? -7.063 -3.524 19.016 1.00 93.56 436 PHE A C 1
ATOM 3109 O O . PHE A 1 436 ? -5.923 -3.083 18.893 1.00 93.56 436 PHE A O 1
ATOM 3116 N N . SER A 1 437 ? -7.353 -4.617 19.707 1.00 93.56 437 SER A N 1
ATOM 3117 C CA . SER A 1 437 ? -6.370 -5.568 20.198 1.00 93.56 437 SER A CA 1
ATOM 3118 C C . SER A 1 437 ? -6.939 -6.973 20.002 1.00 93.56 437 SER A C 1
ATOM 3120 O O . SER A 1 437 ? -7.935 -7.301 20.663 1.00 93.56 437 SER A O 1
ATOM 3122 N N . PRO A 1 438 ? -6.344 -7.815 19.135 1.00 94.69 438 PRO A N 1
ATOM 3123 C CA . PRO A 1 438 ? -6.717 -9.220 19.078 1.00 94.69 438 PRO A CA 1
ATOM 3124 C C . PRO A 1 438 ? -6.427 -9.834 20.449 1.00 94.69 438 PRO A C 1
ATOM 3126 O O . PRO A 1 438 ? -5.310 -9.768 20.958 1.00 94.69 438 PRO A O 1
ATOM 3129 N N . THR A 1 439 ? -7.475 -10.332 21.097 1.00 96.00 439 THR A N 1
ATOM 3130 C CA . THR A 1 439 ? -7.425 -10.814 22.480 1.00 96.00 439 THR A CA 1
ATOM 3131 C C . THR A 1 439 ? -7.867 -12.267 22.512 1.00 96.00 439 THR A C 1
ATOM 3133 O O . THR A 1 439 ? -8.792 -12.637 21.798 1.00 96.00 439 THR A O 1
ATOM 3136 N N . ALA A 1 440 ? -7.231 -13.104 23.333 1.00 96.25 440 ALA A N 1
ATOM 3137 C CA . ALA A 1 440 ? -7.615 -14.508 23.455 1.00 96.25 440 ALA A CA 1
ATOM 3138 C C . ALA A 1 440 ? -9.094 -14.659 23.852 1.00 96.25 440 ALA A C 1
ATOM 3140 O O . ALA A 1 440 ? -9.602 -13.928 24.712 1.00 96.25 440 ALA A O 1
ATOM 3141 N N . VAL A 1 441 ? -9.773 -15.656 23.280 1.00 93.50 441 VAL A N 1
ATOM 3142 C CA . VAL A 1 441 ? -11.214 -15.889 23.480 1.00 93.50 441 VAL A CA 1
ATOM 3143 C C . VAL A 1 441 ? -11.552 -16.038 24.963 1.00 93.50 441 VAL A C 1
ATOM 3145 O O . VAL A 1 441 ? -12.536 -15.474 25.442 1.00 93.50 441 VAL A O 1
ATOM 3148 N N . ASN A 1 442 ? -10.725 -16.760 25.722 1.00 92.94 442 ASN A N 1
ATOM 3149 C CA . ASN A 1 442 ? -10.962 -16.981 27.150 1.00 92.94 442 ASN A CA 1
ATOM 3150 C C . ASN A 1 442 ? -10.817 -15.702 27.985 1.00 92.94 442 ASN A C 1
ATOM 3152 O O . ASN A 1 442 ? -11.564 -15.531 28.944 1.00 92.94 442 ASN A O 1
ATOM 3156 N N . THR A 1 443 ? -9.917 -14.792 27.605 1.00 95.31 443 THR A N 1
ATOM 3157 C CA . THR A 1 443 ? -9.741 -13.497 28.281 1.00 95.31 443 THR A CA 1
ATOM 3158 C C . THR A 1 443 ? -10.928 -12.576 28.029 1.00 95.31 443 THR A C 1
ATOM 3160 O O . THR A 1 443 ? -11.406 -11.907 28.944 1.00 95.31 443 THR A O 1
ATOM 3163 N N . VAL A 1 444 ? -11.438 -12.560 26.798 1.00 93.06 444 VAL A N 1
ATOM 3164 C CA . VAL A 1 444 ? -12.646 -11.804 26.458 1.00 93.06 444 VAL A CA 1
ATOM 3165 C C . VAL A 1 444 ? -13.850 -12.355 27.231 1.00 93.06 444 VAL A C 1
ATOM 3167 O O . VAL A 1 444 ? -14.574 -11.597 27.872 1.00 93.06 444 VAL A O 1
ATOM 3170 N N . LYS A 1 445 ? -14.010 -13.684 27.283 1.00 91.19 445 LYS A N 1
ATOM 3171 C CA . LYS A 1 445 ? -15.073 -14.341 28.062 1.00 91.19 445 LYS A CA 1
ATOM 3172 C C . LYS A 1 445 ? -14.973 -14.074 29.564 1.00 91.19 445 LYS A C 1
ATOM 3174 O O . LYS A 1 445 ? -15.995 -13.808 30.187 1.00 91.19 445 LYS A O 1
ATOM 3179 N N . SER A 1 446 ? -13.776 -14.120 30.154 1.00 92.25 446 SER A N 1
ATOM 3180 C CA . SER A 1 446 ? -13.602 -13.867 31.593 1.00 92.25 446 SER A CA 1
ATOM 3181 C C . SER A 1 446 ? -13.936 -12.429 31.988 1.00 92.25 446 SER A C 1
ATOM 3183 O O . SER A 1 446 ? -14.302 -12.184 33.131 1.00 92.25 446 SER A O 1
ATOM 3185 N N . ASN A 1 447 ? -13.822 -11.485 31.050 1.00 94.19 447 ASN A N 1
ATOM 3186 C CA . ASN A 1 447 ? -14.104 -10.067 31.268 1.00 94.19 447 ASN A CA 1
ATOM 3187 C C . ASN A 1 447 ? -15.432 -9.607 30.648 1.00 94.19 447 ASN A C 1
ATOM 3189 O O . ASN A 1 447 ? -15.701 -8.406 30.609 1.00 94.19 447 ASN A O 1
ATOM 3193 N N . PHE A 1 448 ? -16.281 -10.544 30.207 1.00 91.69 448 PHE A N 1
ATOM 3194 C CA . PHE A 1 448 ? -17.569 -10.283 29.555 1.00 91.69 448 PHE A CA 1
ATOM 3195 C C . PHE A 1 448 ? -18.409 -9.236 30.300 1.00 91.69 448 PHE A C 1
ATOM 3197 O O . PHE A 1 448 ? -18.930 -8.310 29.676 1.00 91.69 448 PHE A O 1
ATOM 3204 N N . SER A 1 449 ? -18.501 -9.390 31.626 1.00 93.06 449 SER A N 1
ATOM 3205 C CA . SER A 1 449 ? -19.296 -8.554 32.536 1.00 93.06 449 SER A CA 1
ATOM 3206 C C . SER A 1 449 ? -18.494 -7.452 33.233 1.00 93.06 449 SER A C 1
ATOM 3208 O O . SER A 1 449 ? -19.062 -6.713 34.032 1.00 93.06 449 SER A O 1
ATOM 3210 N N . THR A 1 450 ? -17.187 -7.380 32.978 1.00 95.88 450 THR A N 1
ATOM 3211 C CA . THR A 1 450 ? -16.255 -6.474 33.665 1.00 95.88 450 THR A CA 1
ATOM 3212 C C . THR A 1 450 ? -15.919 -5.268 32.805 1.00 95.88 450 THR A C 1
ATOM 3214 O O . THR A 1 450 ? -15.840 -4.157 33.320 1.00 95.88 450 THR A O 1
ATOM 3217 N N . TYR A 1 451 ? -15.703 -5.478 31.503 1.00 95.62 451 TYR A N 1
ATOM 3218 C CA . TYR A 1 451 ? -15.247 -4.404 30.630 1.00 95.62 451 TYR A CA 1
ATOM 3219 C C . TYR A 1 451 ? -16.291 -3.297 30.474 1.00 95.62 451 TYR A C 1
ATOM 3221 O O . TYR A 1 451 ? -17.444 -3.567 30.127 1.00 95.62 451 TYR A O 1
ATOM 3229 N N . GLY A 1 452 ? -15.848 -2.053 30.661 1.00 95.31 452 GLY A N 1
ATOM 3230 C CA . GLY A 1 452 ? -16.563 -0.860 30.216 1.00 95.31 452 GLY A CA 1
ATOM 3231 C C . GLY A 1 452 ? -16.477 -0.695 28.697 1.00 95.31 452 GLY A C 1
ATOM 3232 O O . GLY A 1 452 ? -15.821 -1.478 28.003 1.00 95.31 452 GLY A O 1
ATOM 3233 N N . THR A 1 453 ? -17.132 0.323 28.139 1.00 93.56 453 THR A N 1
ATOM 3234 C CA . THR A 1 453 ? -17.200 0.518 26.677 1.00 93.56 453 THR A CA 1
ATOM 3235 C C . THR A 1 453 ? -15.818 0.642 26.020 1.00 93.56 453 THR A C 1
ATOM 3237 O O . THR A 1 453 ? -15.637 0.147 24.904 1.00 93.56 453 THR A O 1
ATOM 3240 N N . ILE A 1 454 ? -14.817 1.208 26.711 1.00 94.12 454 ILE A N 1
ATOM 3241 C CA . ILE A 1 454 ? -13.448 1.368 26.192 1.00 94.12 454 ILE A CA 1
ATOM 3242 C C . ILE A 1 454 ? -12.779 0.007 25.980 1.00 94.12 454 ILE A C 1
ATOM 3244 O O . ILE A 1 454 ? -12.341 -0.308 24.868 1.00 94.12 454 ILE A O 1
ATOM 3248 N N . ASN A 1 455 ? -12.697 -0.821 27.025 1.00 95.81 455 ASN A N 1
ATOM 3249 C CA . ASN A 1 455 ? -12.051 -2.128 26.920 1.00 95.81 455 ASN A CA 1
ATOM 3250 C C . ASN A 1 455 ? -12.909 -3.139 26.159 1.00 95.81 455 ASN A C 1
ATOM 3252 O O . ASN A 1 455 ? -12.352 -3.995 25.474 1.00 95.81 455 ASN A O 1
ATOM 3256 N N . ALA A 1 456 ? -14.234 -3.003 26.185 1.00 92.94 456 ALA A N 1
ATOM 3257 C CA . ALA A 1 456 ? -15.124 -3.801 25.355 1.00 92.94 456 ALA A CA 1
ATOM 3258 C C . ALA A 1 456 ? -14.901 -3.531 23.862 1.00 92.94 456 ALA A C 1
ATOM 3260 O O . ALA A 1 456 ? -14.855 -4.469 23.071 1.00 92.94 456 ALA A O 1
ATOM 3261 N N . GLY A 1 457 ? -14.740 -2.261 23.472 1.00 91.44 457 GLY A N 1
ATOM 3262 C CA . GLY A 1 457 ? -14.419 -1.862 22.101 1.00 91.44 457 GLY A CA 1
ATOM 3263 C C . GLY A 1 457 ? -13.001 -2.249 21.679 1.00 91.44 457 GLY A C 1
ATOM 3264 O O . GLY A 1 457 ? -12.781 -2.608 20.524 1.00 91.44 457 GLY A O 1
ATOM 3265 N N . LYS A 1 458 ? -12.041 -2.197 22.608 1.00 94.94 458 LYS A N 1
ATOM 3266 C CA . LYS A 1 458 ? -10.635 -2.526 22.350 1.00 94.94 458 LYS A CA 1
ATOM 3267 C C . LYS A 1 458 ? -10.395 -4.023 22.162 1.00 94.94 458 LYS A C 1
ATOM 3269 O O . LYS A 1 458 ? -9.701 -4.406 21.224 1.00 94.94 458 LYS A O 1
ATOM 3274 N N . ASN A 1 459 ? -10.906 -4.846 23.073 1.00 94.56 459 ASN A N 1
ATOM 3275 C CA . ASN A 1 459 ? -10.544 -6.256 23.181 1.00 94.56 459 ASN A CA 1
ATOM 3276 C C . ASN A 1 459 ? -11.599 -7.122 22.487 1.00 94.56 459 ASN A C 1
ATOM 3278 O O . ASN A 1 459 ? -12.661 -7.394 23.046 1.00 94.56 459 ASN A O 1
ATOM 3282 N N . LEU A 1 460 ? -11.296 -7.563 21.268 1.00 93.31 460 LEU A N 1
ATOM 3283 C CA . LEU A 1 460 ? -12.150 -8.462 20.492 1.00 93.31 460 LEU A CA 1
ATOM 3284 C C . LEU A 1 460 ? -11.391 -9.760 20.212 1.00 93.31 460 LEU A C 1
ATOM 3286 O O . LEU A 1 460 ? -10.170 -9.742 20.035 1.00 93.31 460 LEU A O 1
ATOM 3290 N N . ALA A 1 461 ? -12.117 -10.872 20.140 1.00 94.75 461 ALA A N 1
ATOM 3291 C CA . ALA A 1 461 ? -11.560 -12.160 19.750 1.00 94.75 461 ALA A CA 1
ATOM 3292 C C . ALA A 1 461 ? -12.300 -12.741 18.550 1.00 94.75 461 ALA A C 1
ATOM 3294 O O . ALA A 1 461 ? -13.516 -12.594 18.408 1.00 94.75 461 ALA A O 1
ATOM 3295 N N . LEU A 1 462 ? -11.559 -13.465 17.726 1.00 95.12 462 LEU A N 1
ATOM 3296 C CA . LEU A 1 462 ? -12.071 -14.257 16.627 1.00 95.12 462 LEU A CA 1
ATOM 3297 C C . LEU A 1 462 ? -11.658 -15.715 16.823 1.00 95.12 462 LEU A C 1
ATOM 3299 O O . LEU A 1 462 ? -10.549 -16.014 17.275 1.00 95.12 462 LEU A O 1
ATOM 3303 N N . SER A 1 463 ? -12.547 -16.626 16.445 1.00 95.00 463 SER A N 1
ATOM 3304 C CA . SER A 1 463 ? -12.216 -18.038 16.270 1.00 95.00 463 SER A CA 1
ATOM 3305 C C . SER A 1 463 ? -12.594 -18.516 14.873 1.00 95.00 463 SER A C 1
ATOM 3307 O O . SER A 1 463 ? -13.495 -17.962 14.238 1.00 95.00 463 SER A O 1
ATOM 3309 N N . ALA A 1 464 ? -11.879 -19.528 14.389 1.00 94.94 464 ALA A N 1
ATOM 3310 C CA . ALA A 1 464 ? -12.019 -20.066 13.044 1.00 94.94 464 ALA A CA 1
ATOM 3311 C C . ALA A 1 464 ? -12.544 -21.510 13.042 1.00 94.94 464 ALA A C 1
ATOM 3313 O O . ALA A 1 464 ? -12.257 -22.316 13.937 1.00 94.94 464 ALA A O 1
ATOM 3314 N N . GLY A 1 465 ? -13.316 -21.822 12.004 1.00 91.94 465 GLY A N 1
ATOM 3315 C CA . GLY A 1 465 ? -13.855 -23.143 11.715 1.00 91.94 465 GLY A CA 1
ATOM 3316 C C . GLY A 1 465 ? -15.018 -23.563 12.619 1.00 91.94 465 GLY A C 1
ATOM 3317 O O . GLY A 1 465 ? -15.465 -22.864 13.536 1.00 91.94 465 GLY A O 1
ATOM 3318 N N . THR A 1 466 ? -15.529 -24.765 12.366 1.00 84.56 466 THR A N 1
ATOM 3319 C CA . THR A 1 466 ? -16.605 -25.374 13.170 1.00 84.56 466 THR A CA 1
ATOM 3320 C C . THR A 1 466 ? -16.140 -25.754 14.578 1.00 84.56 466 THR A C 1
ATOM 3322 O O . THR A 1 466 ? -16.936 -25.714 15.515 1.00 84.56 466 THR A O 1
ATOM 3325 N N . GLY A 1 467 ? -14.842 -26.034 14.743 1.00 86.50 467 GLY A N 1
ATOM 3326 C CA . GLY A 1 467 ? -14.200 -26.313 16.030 1.00 86.50 467 GLY A CA 1
ATOM 3327 C C . GLY A 1 467 ? -13.917 -25.085 16.904 1.00 86.50 467 GLY A C 1
ATOM 3328 O O . GLY A 1 467 ? -13.461 -25.264 18.028 1.00 86.50 467 GLY A O 1
ATOM 3329 N N . ASN A 1 468 ? -14.189 -23.858 16.428 1.00 89.44 468 ASN A N 1
ATOM 3330 C CA . ASN A 1 468 ? -13.901 -22.604 17.141 1.00 89.44 468 ASN A CA 1
ATOM 3331 C C . ASN A 1 468 ? -12.439 -22.497 17.616 1.00 89.44 468 ASN A C 1
ATOM 3333 O O . ASN A 1 468 ? -12.182 -22.146 18.770 1.00 89.44 468 ASN A O 1
ATOM 3337 N N . GLN A 1 469 ? -11.479 -22.785 16.735 1.00 94.31 469 GLN A N 1
ATOM 3338 C CA . GLN A 1 469 ? -10.060 -22.595 17.036 1.00 94.31 469 GLN A CA 1
ATOM 3339 C C . GLN A 1 469 ? -9.802 -21.109 17.321 1.00 94.31 469 GLN A C 1
ATOM 3341 O O . GLN A 1 469 ? -10.050 -20.277 16.453 1.00 94.31 469 GLN A O 1
ATOM 3346 N N . ASP A 1 470 ? -9.330 -20.767 18.523 1.00 95.56 470 ASP A N 1
ATOM 3347 C CA . ASP A 1 470 ? -8.972 -19.388 18.879 1.00 95.56 470 ASP A CA 1
ATOM 3348 C C . ASP A 1 470 ? -7.806 -18.918 18.000 1.00 95.56 470 ASP A C 1
ATOM 3350 O O . ASP A 1 470 ? -6.713 -19.480 18.078 1.00 95.56 470 ASP A O 1
ATOM 3354 N N . ILE A 1 471 ? -8.054 -17.918 17.151 1.00 96.50 471 ILE A N 1
ATOM 3355 C CA . ILE A 1 471 ? -7.028 -17.317 16.288 1.00 96.50 471 ILE A CA 1
ATOM 3356 C C . ILE A 1 471 ? -6.496 -16.000 16.863 1.00 96.50 471 ILE A C 1
ATOM 3358 O O . ILE A 1 471 ? -5.388 -15.596 16.528 1.00 96.50 471 ILE A O 1
ATOM 3362 N N . SER A 1 472 ? -7.245 -15.343 17.753 1.00 96.00 472 SER A N 1
ATOM 3363 C CA . SER A 1 472 ? -6.829 -14.088 18.391 1.00 96.00 472 SER A CA 1
ATOM 3364 C C . SER A 1 472 ? -5.885 -14.289 19.574 1.00 96.00 472 SER A C 1
ATOM 3366 O O . SER A 1 472 ? -5.125 -13.385 19.899 1.00 96.00 472 SER A O 1
ATOM 3368 N N . GLY A 1 473 ? -5.911 -15.462 20.208 1.00 93.81 473 GLY A N 1
ATOM 3369 C CA . GLY A 1 473 ? -4.980 -15.849 21.269 1.00 93.81 473 GLY A CA 1
ATOM 3370 C C . GLY A 1 473 ? -3.660 -16.451 20.777 1.00 93.81 473 GLY A C 1
ATOM 3371 O O . GLY A 1 473 ? -2.811 -16.797 21.599 1.00 93.81 473 GLY A O 1
ATOM 3372 N N . VAL A 1 474 ? -3.476 -16.613 19.462 1.00 92.69 474 VAL A N 1
ATOM 3373 C CA . VAL A 1 474 ? -2.260 -17.206 18.890 1.00 92.69 474 VAL A CA 1
ATOM 3374 C C . VAL A 1 474 ? -1.106 -16.209 18.960 1.00 92.69 474 VAL A C 1
ATOM 3376 O O . VAL A 1 474 ? -1.212 -15.076 18.498 1.00 92.69 474 VAL A O 1
ATOM 3379 N N . THR A 1 475 ? 0.030 -16.654 19.492 1.00 89.81 475 THR A N 1
ATOM 3380 C CA . THR A 1 475 ? 1.277 -15.883 19.526 1.00 89.81 475 THR A CA 1
ATOM 3381 C C . THR A 1 475 ? 2.270 -16.392 18.479 1.00 89.81 475 THR A C 1
ATOM 3383 O O . THR A 1 475 ? 2.153 -17.511 17.982 1.00 89.81 475 THR A O 1
ATOM 3386 N N . GLY A 1 476 ? 3.258 -15.565 18.122 1.00 87.12 476 GLY A N 1
ATOM 3387 C CA . GLY A 1 476 ? 4.324 -15.962 17.191 1.00 87.12 476 GLY A CA 1
ATOM 3388 C C . GLY A 1 476 ? 3.906 -16.056 15.718 1.00 87.12 476 GLY A C 1
ATOM 3389 O O . GLY A 1 476 ? 4.637 -16.644 14.923 1.00 87.12 476 GLY A O 1
ATOM 3390 N N . ILE A 1 477 ? 2.759 -15.481 15.340 1.00 93.31 477 ILE A N 1
ATOM 3391 C CA . ILE A 1 477 ? 2.358 -15.352 13.932 1.00 93.31 477 ILE A CA 1
ATOM 3392 C C . ILE A 1 477 ? 3.288 -14.388 13.188 1.00 93.31 477 ILE A C 1
ATOM 3394 O O . ILE A 1 477 ? 3.868 -13.479 13.785 1.00 93.31 477 ILE A O 1
ATOM 3398 N N . SER A 1 478 ? 3.410 -14.548 11.872 1.00 95.50 478 SER A N 1
ATOM 3399 C CA . SER A 1 478 ? 4.260 -13.694 11.041 1.00 95.50 478 SER A CA 1
ATOM 3400 C C . SER A 1 478 ? 3.572 -13.342 9.730 1.00 95.50 478 SER A C 1
ATOM 3402 O O . SER A 1 478 ? 3.120 -14.229 9.006 1.00 95.50 478 SER A O 1
ATOM 3404 N N . LEU A 1 479 ? 3.571 -12.052 9.389 1.00 96.19 479 LEU A N 1
ATOM 3405 C CA . LEU A 1 479 ? 3.082 -11.568 8.100 1.00 96.19 479 LEU A CA 1
ATOM 3406 C C . LEU A 1 479 ? 3.938 -12.085 6.937 1.00 96.19 479 LEU A C 1
ATOM 3408 O O . LEU A 1 479 ? 3.395 -12.431 5.887 1.00 96.19 479 LEU A O 1
ATOM 3412 N N . ALA A 1 480 ? 5.257 -12.167 7.130 1.00 94.69 480 ALA A N 1
ATOM 3413 C CA . ALA A 1 480 ? 6.206 -12.547 6.084 1.00 94.69 480 ALA A CA 1
ATOM 3414 C C . ALA A 1 480 ? 6.542 -14.048 6.070 1.00 94.69 480 ALA A C 1
ATOM 3416 O O . ALA A 1 480 ? 6.732 -14.616 4.997 1.00 94.69 480 ALA A O 1
ATOM 3417 N N . ASN A 1 481 ? 6.611 -14.694 7.241 1.00 95.00 481 ASN A N 1
ATOM 3418 C CA . ASN A 1 481 ? 7.041 -16.090 7.405 1.00 95.00 481 ASN A CA 1
ATOM 3419 C C . ASN A 1 481 ? 6.043 -16.893 8.264 1.00 95.00 481 ASN A C 1
ATOM 3421 O O . ASN A 1 481 ? 6.395 -17.337 9.362 1.00 95.00 481 ASN A O 1
ATOM 3425 N N . PRO A 1 482 ? 4.778 -17.036 7.835 1.00 96.12 482 PRO A N 1
ATOM 3426 C CA . PRO A 1 482 ? 3.754 -17.678 8.648 1.00 96.12 482 PRO A CA 1
ATOM 3427 C C . PRO A 1 482 ? 4.057 -19.163 8.874 1.00 96.12 482 PRO A C 1
ATOM 3429 O O . PRO A 1 482 ? 4.572 -19.850 7.995 1.00 96.12 482 PRO A O 1
ATOM 3432 N N . SER A 1 483 ? 3.708 -19.663 10.059 1.00 94.69 483 SER A N 1
ATOM 3433 C CA . SER A 1 483 ? 3.954 -21.055 10.470 1.00 94.69 483 SER A CA 1
ATOM 3434 C C . SER A 1 483 ? 2.787 -21.679 11.241 1.00 94.69 483 SER A C 1
ATOM 3436 O O . SER A 1 483 ? 2.681 -22.901 11.326 1.00 94.69 483 SER A O 1
ATOM 3438 N N . THR A 1 484 ? 1.875 -20.866 11.777 1.00 95.19 484 THR A N 1
ATOM 3439 C CA . THR A 1 484 ? 0.735 -21.345 12.560 1.00 95.19 484 THR A CA 1
ATOM 3440 C C . THR A 1 484 ? -0.397 -21.813 11.655 1.00 95.19 484 THR A C 1
ATOM 3442 O O . THR A 1 484 ? -1.054 -21.002 11.009 1.00 95.19 484 THR A O 1
ATOM 3445 N N . THR A 1 485 ? -0.675 -23.114 11.639 1.00 94.88 485 THR A N 1
ATOM 3446 C CA . THR A 1 485 ? -1.798 -23.680 10.882 1.00 94.88 485 THR A CA 1
ATOM 3447 C C . THR A 1 485 ? -3.141 -23.427 11.567 1.00 94.88 485 THR A C 1
ATOM 3449 O O . THR A 1 485 ? -3.314 -23.683 12.762 1.00 94.88 485 THR A O 1
ATOM 3452 N N . VAL A 1 486 ? -4.120 -22.991 10.780 1.00 94.19 486 VAL A N 1
ATOM 3453 C CA . VAL A 1 486 ? -5.539 -22.998 11.143 1.00 94.19 486 VAL A CA 1
ATOM 3454 C C . VAL A 1 486 ? -6.204 -24.141 10.391 1.00 94.19 486 VAL A C 1
ATOM 3456 O O . VAL A 1 486 ? -6.062 -24.259 9.174 1.00 94.19 486 VAL A O 1
ATOM 3459 N N . THR A 1 487 ? -6.901 -25.009 11.125 1.00 91.88 487 THR A N 1
ATOM 3460 C CA . THR A 1 487 ? -7.434 -26.270 10.577 1.00 91.88 487 THR A CA 1
ATOM 3461 C C . THR A 1 487 ? -8.385 -26.012 9.410 1.00 91.88 487 THR A C 1
ATOM 3463 O O . THR A 1 487 ? -8.277 -26.632 8.353 1.00 91.88 487 THR A O 1
ATOM 3466 N N . ASP A 1 488 ? -9.299 -25.066 9.598 1.00 91.12 488 ASP A N 1
ATOM 3467 C CA . ASP A 1 488 ? -10.333 -24.708 8.642 1.00 91.12 488 ASP A CA 1
ATOM 3468 C C . ASP A 1 488 ? -10.837 -23.288 8.933 1.00 91.12 488 ASP A C 1
ATOM 3470 O O . ASP A 1 488 ? -10.888 -22.864 10.089 1.00 91.12 488 ASP A O 1
ATOM 3474 N N . PHE A 1 489 ? -11.228 -22.575 7.879 1.00 93.38 489 PHE A N 1
ATOM 3475 C CA . PHE A 1 489 ? -11.809 -21.240 7.954 1.00 93.38 489 PHE A CA 1
ATOM 3476 C C . PHE A 1 489 ? -13.288 -21.193 7.589 1.00 93.38 489 PHE A C 1
ATOM 3478 O O . PHE A 1 489 ? -13.821 -20.098 7.609 1.00 93.38 489 PHE A O 1
ATOM 3485 N N . SER A 1 490 ? -13.977 -22.318 7.335 1.00 93.50 490 SER A N 1
ATOM 3486 C CA . SER A 1 490 ? -15.389 -22.366 6.887 1.00 93.50 490 SER A CA 1
ATOM 3487 C C . SER A 1 490 ? -16.378 -21.506 7.686 1.00 93.50 490 SER A C 1
ATOM 3489 O O . SER A 1 490 ? -17.461 -21.171 7.198 1.00 93.50 490 SER A O 1
ATOM 3491 N N . ARG A 1 491 ? -16.012 -21.120 8.910 1.00 92.50 491 ARG A N 1
ATOM 3492 C CA . ARG A 1 491 ? -16.733 -20.162 9.737 1.00 92.50 491 ARG A CA 1
ATOM 3493 C C . ARG A 1 491 ? -15.768 -19.235 10.468 1.00 92.50 491 ARG A C 1
ATOM 3495 O O . ARG A 1 491 ? -14.716 -19.676 10.925 1.00 92.50 491 ARG A O 1
ATOM 3502 N N . LEU A 1 492 ? -16.182 -17.989 10.659 1.00 94.44 492 LEU A N 1
ATOM 3503 C CA . LEU A 1 492 ? -15.564 -17.044 11.584 1.00 94.44 492 LEU A CA 1
ATOM 3504 C C . LEU A 1 492 ? -16.562 -16.710 12.698 1.00 94.44 492 LEU A C 1
ATOM 3506 O O . LEU A 1 492 ? -17.722 -16.411 12.409 1.00 94.44 492 LEU A O 1
ATOM 3510 N N . THR A 1 493 ? -16.122 -16.756 13.954 1.00 92.31 493 THR A N 1
ATOM 3511 C CA . THR A 1 493 ? -16.949 -16.455 15.133 1.00 92.31 493 THR A CA 1
ATOM 3512 C C . THR A 1 493 ? -16.355 -15.280 15.906 1.00 92.31 493 THR A C 1
ATOM 3514 O O . THR A 1 493 ? -15.166 -15.287 16.209 1.00 92.31 493 THR A O 1
ATOM 3517 N N . LEU A 1 494 ? -17.183 -14.295 16.257 1.00 92.44 494 LEU A N 1
ATOM 3518 C CA . LEU A 1 494 ? -16.817 -13.104 17.025 1.00 92.44 494 LEU A CA 1
ATOM 3519 C C . LEU A 1 494 ? -17.141 -13.255 18.512 1.00 92.44 494 LEU A C 1
ATOM 3521 O O . LEU A 1 494 ? -18.254 -13.646 18.882 1.00 92.44 494 LEU A O 1
ATOM 3525 N N . TYR A 1 495 ? -16.188 -12.834 19.343 1.00 91.44 495 TYR A N 1
ATOM 3526 C CA . TYR A 1 495 ? -16.357 -12.614 20.773 1.00 91.44 495 TYR A CA 1
ATOM 3527 C C . TYR A 1 495 ? -15.990 -11.161 21.128 1.00 91.44 495 TYR A C 1
ATOM 3529 O O . TYR A 1 495 ? -14.939 -10.676 20.714 1.00 91.44 495 TYR A O 1
ATOM 3537 N N . ASN A 1 496 ? -16.828 -10.461 21.893 1.00 89.25 496 ASN A N 1
ATOM 3538 C CA . ASN A 1 496 ? -16.607 -9.086 22.369 1.00 89.25 496 ASN A CA 1
ATOM 3539 C C . ASN A 1 496 ? -16.910 -8.967 23.881 1.00 89.25 496 ASN A C 1
ATOM 3541 O O . ASN A 1 496 ? -16.654 -9.906 24.607 1.00 89.25 496 ASN A O 1
ATOM 3545 N N . ALA A 1 497 ? -17.354 -7.844 24.437 1.00 90.44 497 ALA A N 1
ATOM 3546 C CA . ALA A 1 497 ? -17.829 -7.800 25.831 1.00 90.44 497 ALA A CA 1
ATOM 3547 C C . ALA A 1 497 ? -19.261 -7.273 25.872 1.00 90.44 497 ALA A C 1
ATOM 3549 O O . ALA A 1 497 ? -19.726 -6.668 24.903 1.00 90.44 497 ALA A O 1
ATOM 3550 N N . ALA A 1 498 ? -19.976 -7.472 26.980 1.00 89.75 498 ALA A N 1
ATOM 3551 C CA . ALA A 1 498 ? -21.383 -7.085 27.074 1.00 89.75 498 ALA A CA 1
ATOM 3552 C C . ALA A 1 498 ? -21.593 -5.581 26.820 1.00 89.75 498 ALA A C 1
ATOM 3554 O O . ALA A 1 498 ? -22.582 -5.191 26.190 1.00 89.75 498 ALA A O 1
ATOM 3555 N N . ALA A 1 499 ? -20.628 -4.756 27.240 1.00 92.00 499 ALA A N 1
ATOM 3556 C CA . ALA A 1 499 ? -20.600 -3.310 27.038 1.00 92.00 499 ALA A CA 1
ATOM 3557 C C . ALA A 1 499 ? -20.154 -2.869 25.628 1.00 92.00 499 ALA A C 1
ATOM 3559 O O . ALA A 1 499 ? -20.097 -1.670 25.371 1.00 92.00 499 ALA A O 1
ATOM 3560 N N . TYR A 1 500 ? -19.835 -3.789 24.705 1.00 90.56 500 TYR A N 1
ATOM 3561 C CA . TYR A 1 500 ? -19.344 -3.433 23.367 1.00 90.56 500 TYR A CA 1
ATOM 3562 C C . TYR A 1 500 ? -20.344 -2.543 22.630 1.00 90.56 500 TYR A C 1
ATOM 3564 O O . TYR A 1 500 ? -21.480 -2.950 22.377 1.00 90.56 500 TYR A O 1
ATOM 3572 N N . MET A 1 501 ? -19.898 -1.343 22.269 1.00 87.56 501 MET A N 1
ATOM 3573 C CA . MET A 1 501 ? -20.694 -0.343 21.575 1.00 87.56 501 MET A CA 1
ATOM 3574 C C . MET A 1 501 ? -19.810 0.373 20.555 1.00 87.56 501 MET A C 1
ATOM 3576 O O . MET A 1 501 ? -19.060 1.280 20.905 1.00 87.56 501 MET A O 1
ATOM 3580 N N . ASP A 1 502 ? -19.894 -0.047 19.296 1.00 88.19 502 ASP A N 1
ATOM 3581 C CA . ASP A 1 502 ? -19.335 0.689 18.162 1.00 88.19 502 ASP A CA 1
ATOM 3582 C C . ASP A 1 502 ? -20.485 1.083 17.236 1.00 88.19 502 ASP A C 1
ATOM 3584 O O . ASP A 1 502 ? -21.108 0.232 16.599 1.00 88.19 502 ASP A O 1
ATOM 3588 N N . THR A 1 503 ? -20.798 2.374 17.202 1.00 88.69 503 THR A N 1
ATOM 3589 C CA . THR A 1 503 ? -21.925 2.924 16.442 1.00 88.69 503 THR A CA 1
ATOM 3590 C C . THR A 1 503 ? -21.582 3.199 14.980 1.00 88.69 503 THR A C 1
ATOM 3592 O O . THR A 1 503 ? -22.494 3.402 14.181 1.00 88.69 503 THR A O 1
ATOM 3595 N N . ALA A 1 504 ? -20.298 3.201 14.612 1.00 88.38 504 ALA A N 1
ATOM 3596 C CA . ALA A 1 504 ? -19.848 3.376 13.232 1.00 88.38 504 ALA A CA 1
ATOM 3597 C C . ALA A 1 504 ? -19.699 2.029 12.506 1.00 88.38 504 ALA A C 1
ATOM 3599 O O . ALA A 1 504 ? -19.799 1.968 11.279 1.00 88.38 504 ALA A O 1
ATOM 3600 N N . GLY A 1 505 ? -19.502 0.947 13.266 1.00 88.88 505 GLY A N 1
ATOM 3601 C CA . GLY A 1 505 ? -19.058 -0.331 12.723 1.00 88.88 505 GLY A CA 1
ATOM 3602 C C . GLY A 1 505 ? -17.567 -0.292 12.382 1.00 88.88 505 GLY A C 1
ATOM 3603 O O . GLY A 1 505 ? -16.919 0.753 12.412 1.00 88.88 505 GLY A O 1
ATOM 3604 N N . ARG A 1 506 ? -16.994 -1.457 12.077 1.00 92.38 506 ARG A N 1
ATOM 3605 C CA . ARG A 1 506 ? -15.556 -1.583 11.790 1.00 92.38 506 ARG A CA 1
ATOM 3606 C C . ARG A 1 506 ? -15.256 -2.842 10.993 1.00 92.38 506 ARG A C 1
ATOM 3608 O O . ARG A 1 506 ? -16.016 -3.807 11.046 1.00 92.38 506 ARG A O 1
ATOM 3615 N N . THR A 1 507 ? -14.112 -2.857 10.320 1.00 94.25 507 THR A N 1
ATOM 3616 C CA . THR A 1 507 ? -13.626 -4.038 9.596 1.00 94.25 507 THR A CA 1
ATOM 3617 C C . THR A 1 507 ? -12.373 -4.583 10.263 1.00 94.25 507 THR A C 1
ATOM 3619 O O . THR A 1 507 ? -11.383 -3.867 10.416 1.00 94.25 507 THR A O 1
ATOM 3622 N N . ILE A 1 508 ? -12.411 -5.863 10.631 1.00 95.69 508 ILE A N 1
ATOM 3623 C CA . ILE A 1 508 ? -11.235 -6.614 11.072 1.00 95.69 508 ILE A CA 1
ATOM 3624 C C . ILE A 1 508 ? -10.737 -7.454 9.898 1.00 95.69 508 ILE A C 1
ATOM 3626 O O . ILE A 1 508 ? -11.516 -8.149 9.248 1.00 95.69 508 ILE A O 1
ATOM 3630 N N . LEU A 1 509 ? -9.447 -7.370 9.613 1.00 95.88 509 LEU A N 1
ATOM 3631 C CA . LEU A 1 509 ? -8.763 -8.095 8.555 1.00 95.88 509 LEU A CA 1
ATOM 3632 C C . LEU A 1 509 ? -8.041 -9.293 9.173 1.00 95.88 509 LEU A C 1
ATOM 3634 O O . LEU A 1 509 ? -7.261 -9.139 10.113 1.00 95.88 509 LEU A O 1
ATOM 3638 N N . VAL A 1 510 ? -8.332 -10.490 8.664 1.00 97.25 510 VAL A N 1
ATOM 3639 C CA . VAL A 1 510 ? -7.626 -11.727 9.022 1.00 97.25 510 VAL A CA 1
ATOM 3640 C C . VAL A 1 510 ? -6.814 -12.173 7.811 1.00 97.25 510 VAL A C 1
ATOM 3642 O O . VAL A 1 510 ? -7.376 -12.610 6.804 1.00 97.25 510 VAL A O 1
ATOM 3645 N N . ASP A 1 511 ? -5.493 -12.063 7.920 1.00 97.12 511 ASP A N 1
ATOM 3646 C CA . ASP A 1 511 ? -4.549 -12.438 6.874 1.00 97.12 511 ASP A CA 1
ATOM 3647 C C . ASP A 1 511 ? -4.123 -13.890 7.029 1.00 97.12 511 ASP A C 1
ATOM 3649 O O . ASP A 1 511 ? -3.642 -14.309 8.088 1.00 97.12 511 ASP A O 1
ATOM 3653 N N . VAL A 1 512 ? -4.219 -14.649 5.940 1.00 97.38 512 VAL A N 1
ATOM 3654 C CA . VAL A 1 512 ? -3.773 -16.044 5.893 1.00 97.38 512 VAL A CA 1
ATOM 3655 C C . VAL A 1 512 ? -3.061 -16.350 4.579 1.00 97.38 512 VAL A C 1
ATOM 3657 O O . VAL A 1 512 ? -3.135 -15.585 3.615 1.00 97.38 512 VAL A O 1
ATOM 3660 N N . SER A 1 513 ? -2.349 -17.471 4.515 1.00 96.94 513 SER A N 1
ATOM 3661 C CA . SER A 1 513 ? -1.774 -17.968 3.263 1.00 96.94 513 SER A CA 1
ATOM 3662 C C . SER A 1 513 ? -1.906 -19.475 3.098 1.00 96.94 513 SER A C 1
ATOM 3664 O O . SER A 1 513 ? -1.970 -20.237 4.061 1.00 96.94 513 SER A O 1
ATOM 3666 N N . SER A 1 514 ? -1.925 -19.908 1.841 1.00 95.62 514 SER A N 1
ATOM 3667 C CA . SER A 1 514 ? -1.765 -21.303 1.438 1.00 95.62 514 SER A CA 1
ATOM 3668 C C . SER A 1 514 ? -0.690 -21.354 0.358 1.00 95.62 514 SER A C 1
ATOM 3670 O O . SER A 1 514 ? -0.868 -20.802 -0.729 1.00 95.62 514 SER A O 1
ATOM 3672 N N . GLY A 1 515 ? 0.464 -21.943 0.678 1.00 91.50 515 GLY A N 1
ATOM 3673 C CA . GLY A 1 515 ? 1.649 -21.841 -0.174 1.00 91.50 515 GLY A CA 1
ATOM 3674 C C . GLY A 1 515 ? 2.053 -20.378 -0.390 1.00 91.50 515 GLY A C 1
ATOM 3675 O O . GLY A 1 515 ? 2.262 -19.643 0.573 1.00 91.50 515 GLY A O 1
ATOM 3676 N N . THR A 1 516 ? 2.141 -19.956 -1.652 1.00 89.81 516 THR A N 1
ATOM 3677 C CA . THR A 1 516 ? 2.461 -18.573 -2.048 1.00 89.81 516 THR A CA 1
ATOM 3678 C C . THR A 1 516 ? 1.226 -17.687 -2.229 1.00 89.81 516 THR A C 1
ATOM 3680 O O . THR A 1 516 ? 1.362 -16.484 -2.441 1.00 89.81 516 THR A O 1
ATOM 3683 N N . THR A 1 517 ? 0.012 -18.242 -2.146 1.00 95.31 517 THR A N 1
ATOM 3684 C CA . THR A 1 517 ? -1.226 -17.469 -2.284 1.00 95.31 517 THR A CA 1
ATOM 3685 C C . THR A 1 517 ? -1.636 -16.882 -0.938 1.00 95.31 517 THR A C 1
ATOM 3687 O O . THR A 1 517 ? -1.814 -17.610 0.042 1.00 95.31 517 THR A O 1
ATOM 3690 N N . ARG A 1 518 ? -1.819 -15.560 -0.901 1.00 96.94 518 ARG A N 1
ATOM 3691 C CA . ARG A 1 518 ? -2.348 -14.822 0.252 1.00 96.94 518 ARG A CA 1
ATOM 3692 C C . ARG A 1 518 ? -3.864 -14.664 0.141 1.00 96.94 518 ARG A C 1
ATOM 3694 O O . ARG A 1 518 ? -4.376 -14.412 -0.949 1.00 96.94 518 ARG A O 1
ATOM 3701 N N . TYR A 1 519 ? -4.551 -14.755 1.274 1.00 97.44 519 TYR A N 1
ATOM 3702 C CA . TYR A 1 519 ? -5.978 -14.477 1.409 1.00 97.44 519 TYR A CA 1
ATOM 3703 C C . TYR A 1 519 ? -6.186 -13.453 2.524 1.00 97.44 519 TYR A C 1
ATOM 3705 O O . TYR A 1 519 ? -5.476 -13.473 3.530 1.00 97.44 519 TYR A O 1
ATOM 3713 N N . GLU A 1 520 ? -7.176 -12.587 2.349 1.00 97.06 520 GLU A N 1
ATOM 3714 C CA . GLU A 1 520 ? -7.608 -11.625 3.360 1.00 97.06 520 GLU A CA 1
ATOM 3715 C C . GLU A 1 520 ? -9.105 -11.804 3.596 1.00 97.06 520 GLU A C 1
ATOM 3717 O O . GLU A 1 520 ? -9.923 -11.563 2.703 1.00 97.06 520 GLU A O 1
ATOM 3722 N N . ILE A 1 521 ? -9.466 -12.221 4.808 1.00 97.50 521 ILE A N 1
ATOM 3723 C CA . ILE A 1 521 ? -10.860 -12.279 5.236 1.00 97.50 521 ILE A CA 1
ATOM 3724 C C . ILE A 1 521 ? -11.207 -10.921 5.846 1.00 97.50 521 ILE A C 1
ATOM 3726 O O . ILE A 1 521 ? -10.708 -10.557 6.912 1.00 97.50 521 ILE A O 1
ATOM 3730 N N . ARG A 1 522 ? -12.073 -10.173 5.167 1.00 96.56 522 ARG A N 1
ATOM 3731 C CA . ARG A 1 522 ? -12.618 -8.889 5.608 1.00 96.56 522 ARG A CA 1
ATOM 3732 C C . ARG A 1 522 ? -13.856 -9.141 6.458 1.00 96.56 522 ARG A C 1
ATOM 3734 O O . ARG A 1 522 ? -14.950 -9.350 5.937 1.00 96.56 522 ARG A O 1
ATOM 3741 N N . ALA A 1 523 ? -13.677 -9.150 7.771 1.00 95.94 523 ALA A N 1
ATOM 3742 C CA . ALA A 1 523 ? -14.737 -9.370 8.740 1.00 95.94 523 ALA A CA 1
ATOM 3743 C C . ALA A 1 523 ? -15.391 -8.034 9.126 1.00 95.94 523 ALA A C 1
ATOM 3745 O O . ALA A 1 523 ? -14.918 -7.315 10.010 1.00 95.94 523 ALA A O 1
ATOM 3746 N N . VAL A 1 524 ? -16.479 -7.692 8.437 1.00 94.81 524 VAL A N 1
ATOM 3747 C CA . VAL A 1 524 ? -17.249 -6.463 8.660 1.00 94.81 524 VAL A CA 1
ATOM 3748 C C . VAL A 1 524 ? -18.150 -6.647 9.877 1.00 94.81 524 VAL A C 1
ATOM 3750 O O . VAL A 1 524 ? -19.111 -7.416 9.836 1.00 94.81 524 VAL A O 1
ATOM 3753 N N . ILE A 1 525 ? -17.856 -5.937 10.962 1.00 92.62 525 ILE A N 1
ATOM 3754 C CA . ILE A 1 525 ? -18.668 -5.921 12.178 1.00 92.62 525 ILE A CA 1
ATOM 3755 C C . ILE A 1 525 ? -19.725 -4.829 12.033 1.00 92.62 525 ILE A C 1
ATOM 3757 O O . ILE A 1 525 ? -19.395 -3.649 11.875 1.00 92.62 525 ILE A O 1
ATOM 3761 N N . LYS A 1 526 ? -21.003 -5.222 12.083 1.00 90.44 526 LYS A N 1
ATOM 3762 C CA . LYS A 1 526 ? -22.111 -4.270 11.962 1.00 90.44 526 LYS A CA 1
ATOM 3763 C C . LYS A 1 526 ? -22.122 -3.252 13.114 1.00 90.44 526 LYS A C 1
ATOM 3765 O O . LYS A 1 526 ? -21.812 -3.625 14.248 1.00 90.44 526 LYS A O 1
ATOM 3770 N N . PRO A 1 527 ? -22.561 -2.009 12.846 1.00 89.88 527 PRO A N 1
ATOM 3771 C CA . PRO A 1 527 ? -22.820 -1.026 13.888 1.00 89.88 527 PRO A CA 1
ATOM 3772 C C . PRO A 1 527 ? -23.794 -1.539 14.951 1.00 89.88 527 PRO A C 1
ATOM 3774 O O . PRO A 1 527 ? -24.813 -2.155 14.630 1.00 89.88 527 PRO A O 1
ATOM 3777 N N . VAL A 1 528 ? -23.521 -1.216 16.212 1.00 86.69 528 VAL A N 1
ATOM 3778 C CA . VAL A 1 528 ? -24.454 -1.400 17.327 1.00 86.69 528 VAL A CA 1
ATOM 3779 C C . VAL A 1 528 ? -25.123 -0.057 17.597 1.00 86.69 528 VAL A C 1
ATOM 3781 O O . VAL A 1 528 ? -24.489 0.867 18.097 1.00 86.69 528 VAL A O 1
ATOM 3784 N N . THR A 1 529 ? -26.401 0.077 17.242 1.00 83.81 529 THR A N 1
ATOM 3785 C CA . THR A 1 529 ? -27.107 1.372 17.282 1.00 83.81 529 THR A CA 1
ATOM 3786 C C . THR A 1 529 ? -27.586 1.767 18.675 1.00 83.81 529 THR A C 1
ATOM 3788 O O . THR A 1 529 ? -27.730 2.951 18.962 1.00 83.81 529 THR A O 1
ATOM 3791 N N . SER A 1 530 ? -27.874 0.792 19.539 1.00 85.06 530 SER A N 1
ATOM 3792 C CA . SER A 1 530 ? -28.392 1.041 20.886 1.00 85.06 530 SER A CA 1
ATOM 3793 C C . SER A 1 530 ? -28.248 -0.178 21.794 1.00 85.06 530 SER A C 1
ATOM 3795 O O . SER A 1 530 ? -28.283 -1.318 21.330 1.00 85.06 530 SER A O 1
ATOM 3797 N N . LYS A 1 531 ? -28.184 0.071 23.105 1.00 85.94 531 LYS A N 1
ATOM 3798 C CA . LYS A 1 531 ? -28.354 -0.922 24.174 1.00 85.94 531 LYS A CA 1
ATOM 3799 C C . LYS A 1 531 ? -29.313 -0.368 25.224 1.00 85.94 531 LYS A C 1
ATOM 3801 O O . LYS A 1 531 ? -29.382 0.844 25.417 1.00 85.94 531 LYS A O 1
ATOM 3806 N N . THR A 1 532 ? -30.023 -1.257 25.909 1.00 88.00 532 THR A N 1
ATOM 3807 C CA . THR A 1 532 ? -30.993 -0.889 26.948 1.00 88.00 532 THR A CA 1
ATOM 3808 C C . THR A 1 532 ? -30.345 -0.942 28.322 1.00 88.00 532 THR A C 1
ATOM 3810 O O . THR A 1 532 ? -29.886 -1.999 28.727 1.00 88.00 532 THR A O 1
ATOM 3813 N N . VAL A 1 533 ? -30.342 0.162 29.068 1.00 91.00 533 VAL A N 1
ATOM 3814 C CA . VAL A 1 533 ? -29.921 0.165 30.478 1.00 91.00 533 VAL A CA 1
ATOM 3815 C C . VAL A 1 533 ? -31.138 -0.105 31.364 1.00 91.00 533 VAL A C 1
ATOM 3817 O O . VAL A 1 533 ? -32.075 0.686 31.384 1.00 91.00 533 VAL A O 1
ATOM 3820 N N . SER A 1 534 ? -31.121 -1.221 32.092 1.00 92.06 534 SER A N 1
ATOM 3821 C CA . SER A 1 534 ? -32.158 -1.601 33.058 1.00 92.06 534 SER A CA 1
ATOM 3822 C C . SER A 1 534 ? -31.697 -1.374 34.498 1.00 92.06 534 SER A C 1
ATOM 3824 O O . SER A 1 534 ? -30.763 -2.030 34.962 1.00 92.06 534 SER A O 1
ATOM 3826 N N . LEU A 1 535 ? -32.381 -0.475 35.203 1.00 92.50 535 LEU A N 1
ATOM 3827 C CA . LEU A 1 535 ? -32.261 -0.250 36.644 1.00 92.50 535 LEU A CA 1
ATOM 3828 C C . LEU A 1 535 ? -33.578 -0.629 37.309 1.00 92.50 535 LEU A C 1
ATOM 3830 O O . LEU A 1 535 ? -34.628 -0.122 36.916 1.00 92.50 535 LEU A O 1
ATOM 3834 N N . VAL A 1 536 ? -33.525 -1.505 38.309 1.00 93.88 536 VAL A N 1
ATOM 3835 C CA . VAL A 1 536 ? -34.722 -1.977 39.014 1.00 93.88 536 VAL A CA 1
ATOM 3836 C C . VAL A 1 536 ? -34.695 -1.500 40.456 1.00 93.88 536 VAL A C 1
ATOM 3838 O O . VAL A 1 536 ? -33.719 -1.734 41.167 1.00 93.88 536 VAL A O 1
ATOM 3841 N N . PHE A 1 537 ? -35.785 -0.862 40.877 1.00 92.81 537 PHE A N 1
ATOM 3842 C CA . PHE A 1 537 ? -36.015 -0.430 42.252 1.00 92.81 537 PHE A CA 1
ATOM 3843 C C . PHE A 1 537 ? -36.970 -1.400 42.945 1.00 92.81 537 PHE A C 1
ATOM 3845 O O . PHE A 1 537 ? -37.979 -1.794 42.360 1.00 92.81 537 PHE A O 1
ATOM 3852 N N . SER A 1 538 ? -36.667 -1.792 44.185 1.00 93.19 538 SER A N 1
ATOM 3853 C CA . SER A 1 538 ? -37.490 -2.761 44.925 1.00 93.19 538 SER A CA 1
ATOM 3854 C C . SER A 1 538 ? -38.887 -2.244 45.273 1.00 93.19 538 SER A C 1
ATOM 3856 O O . SER A 1 538 ? -39.814 -3.043 45.381 1.00 93.19 538 SER A O 1
ATOM 3858 N N . LEU A 1 539 ? -39.033 -0.933 45.481 1.00 92.19 539 LEU A N 1
ATOM 3859 C CA . LEU A 1 539 ? -40.287 -0.266 45.831 1.00 92.19 539 LEU A CA 1
ATOM 3860 C C . LEU A 1 539 ? -40.186 1.250 45.618 1.00 92.19 539 LEU A C 1
ATOM 3862 O O . LEU A 1 539 ? -39.089 1.796 45.495 1.00 92.19 539 LEU A O 1
ATOM 3866 N N . ASN A 1 540 ? -41.340 1.920 45.643 1.00 90.31 540 ASN A N 1
ATOM 3867 C CA . ASN A 1 540 ? -41.432 3.371 45.795 1.00 90.31 540 ASN A CA 1
ATOM 3868 C C . ASN A 1 540 ? -41.576 3.693 47.293 1.00 90.31 540 ASN A C 1
ATOM 3870 O O . ASN A 1 540 ? -42.590 3.307 47.877 1.00 90.31 540 ASN A O 1
ATOM 3874 N N . PRO A 1 541 ? -40.589 4.346 47.929 1.00 92.19 541 PRO A N 1
ATOM 3875 C CA . PRO A 1 541 ? -40.575 4.511 49.380 1.00 92.19 541 PRO A CA 1
ATOM 3876 C C . PRO A 1 541 ? -41.555 5.587 49.853 1.00 92.19 541 PRO A C 1
ATOM 3878 O O . PRO A 1 541 ? -41.686 6.642 49.232 1.00 92.19 541 PRO A O 1
ATOM 3881 N N . THR A 1 542 ? -42.187 5.345 51.001 1.00 93.31 542 THR A N 1
ATOM 3882 C CA . THR A 1 542 ? -42.975 6.334 51.751 1.00 93.31 542 THR A CA 1
ATOM 3883 C C . THR A 1 542 ? -42.227 6.768 53.009 1.00 93.31 542 THR A C 1
ATOM 3885 O O . THR A 1 542 ? -41.404 6.019 53.538 1.00 93.31 542 THR A O 1
ATOM 3888 N N . ILE A 1 543 ? -42.480 7.989 53.484 1.00 94.31 543 ILE A N 1
ATOM 3889 C CA . ILE A 1 543 ? -41.874 8.523 54.707 1.00 94.31 543 ILE A CA 1
ATOM 3890 C C . ILE A 1 543 ? -42.917 9.291 55.518 1.00 94.31 543 ILE A C 1
ATOM 3892 O O . ILE A 1 543 ? -43.432 10.316 55.075 1.00 94.31 543 ILE A O 1
ATOM 3896 N N . ASP A 1 544 ? -43.191 8.797 56.722 1.00 93.88 544 ASP A N 1
ATOM 3897 C CA . ASP A 1 544 ? -44.160 9.409 57.626 1.00 93.88 544 ASP A CA 1
ATOM 3898 C C . ASP A 1 544 ? -43.445 10.398 58.546 1.00 93.88 544 ASP A C 1
ATOM 3900 O O . ASP A 1 544 ? -42.541 10.038 59.310 1.00 93.88 544 ASP A O 1
ATOM 3904 N N . LEU A 1 545 ? -43.830 11.670 58.466 1.00 92.50 545 LEU A N 1
ATOM 3905 C CA . LEU A 1 545 ? -43.302 12.714 59.338 1.00 92.50 545 LEU A CA 1
ATOM 3906 C C . LEU A 1 545 ? -44.133 12.755 60.622 1.00 92.50 545 LEU A C 1
ATOM 3908 O O . LEU A 1 545 ? -45.357 12.824 60.574 1.00 92.50 545 LEU A O 1
ATOM 3912 N N . ALA A 1 546 ? -43.461 12.797 61.773 1.00 90.88 546 ALA A N 1
ATOM 3913 C CA . ALA A 1 546 ? -44.099 13.026 63.071 1.00 90.88 546 ALA A CA 1
ATOM 3914 C C . ALA A 1 546 ? -43.562 14.314 63.728 1.00 90.88 546 ALA A C 1
ATOM 3916 O O . ALA A 1 546 ? -42.755 14.229 64.667 1.00 90.88 546 ALA A O 1
ATOM 3917 N N . PRO A 1 547 ? -43.936 15.510 63.222 1.00 85.12 547 PRO A N 1
ATOM 3918 C CA . PRO A 1 547 ? -43.610 16.781 63.869 1.00 85.12 547 PRO A CA 1
ATOM 3919 C C . PRO A 1 547 ? -44.076 16.809 65.331 1.00 85.12 547 PRO A C 1
ATOM 3921 O O . PRO A 1 547 ? -44.999 16.099 65.724 1.00 85.12 547 PRO A O 1
ATOM 3924 N N . GLY A 1 548 ? -43.394 17.580 66.173 1.00 82.56 548 GLY A N 1
ATOM 3925 C CA . GLY A 1 548 ? -43.632 17.641 67.618 1.00 82.56 548 GLY A CA 1
ATOM 3926 C C . GLY A 1 548 ? -43.021 16.488 68.427 1.00 82.56 548 GLY A C 1
ATOM 3927 O O . GLY A 1 548 ? -42.668 16.698 69.585 1.00 82.56 548 GLY A O 1
ATOM 3928 N N . MET A 1 549 ? -42.829 15.303 67.831 1.00 82.88 549 MET A N 1
ATOM 3929 C CA . MET A 1 549 ? -42.182 14.153 68.490 1.00 82.88 549 MET A CA 1
ATOM 3930 C C . MET A 1 549 ? -40.761 13.894 67.989 1.00 82.88 549 MET A C 1
ATOM 3932 O O . MET A 1 549 ? -39.864 13.629 68.787 1.00 82.88 549 MET A O 1
ATOM 3936 N N . ASN A 1 550 ? -40.546 13.987 66.675 1.00 86.19 550 ASN A N 1
ATOM 3937 C CA . ASN A 1 550 ? -39.278 13.657 66.031 1.00 86.19 550 ASN A CA 1
ATOM 3938 C C . ASN A 1 550 ? -38.771 14.827 65.183 1.00 86.19 550 ASN A C 1
ATOM 3940 O O . ASN A 1 550 ? -39.552 15.600 64.637 1.00 86.19 550 ASN A O 1
ATOM 3944 N N . ARG A 1 551 ? -37.444 14.922 65.036 1.00 88.94 551 ARG A N 1
ATOM 3945 C CA . ARG A 1 551 ? -36.768 15.865 64.115 1.00 88.94 551 ARG A CA 1
ATOM 3946 C C . ARG A 1 551 ? -36.290 15.202 62.822 1.00 88.94 551 ARG A C 1
ATOM 3948 O O . ARG A 1 551 ? -35.618 15.825 62.002 1.00 88.94 551 ARG A O 1
ATOM 3955 N N . ARG A 1 552 ? -36.556 13.904 62.696 1.00 92.25 552 ARG A N 1
ATOM 3956 C CA . ARG A 1 552 ? -36.136 13.060 61.590 1.00 92.25 552 ARG A CA 1
ATOM 3957 C C . ARG A 1 552 ? -37.107 11.906 61.427 1.00 92.25 552 ARG A C 1
ATOM 3959 O O . ARG A 1 552 ? -37.489 11.289 62.419 1.00 92.25 552 ARG A O 1
ATOM 3966 N N . SER A 1 553 ? -37.371 11.585 60.172 1.00 94.88 553 SER A N 1
ATOM 3967 C CA . SER A 1 553 ? -37.973 10.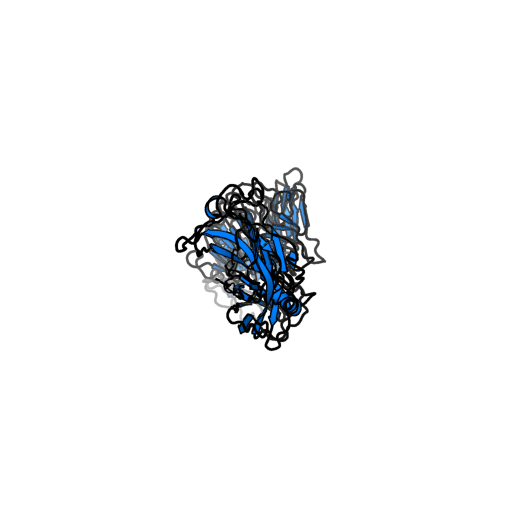327 59.756 1.00 94.88 553 SER A CA 1
ATOM 3968 C C . SER A 1 553 ? -37.096 9.685 58.692 1.00 94.88 553 SER A C 1
ATOM 3970 O O . SER A 1 553 ? -36.322 10.363 58.009 1.00 94.88 553 SER A O 1
ATOM 3972 N N . ASP A 1 554 ? -37.237 8.378 58.548 1.00 93.94 554 ASP A N 1
ATOM 3973 C CA . ASP A 1 554 ? -36.555 7.568 57.550 1.00 93.94 554 ASP A CA 1
ATOM 3974 C C . ASP A 1 554 ? -37.614 6.765 56.789 1.00 93.94 554 ASP A C 1
ATOM 3976 O O . ASP A 1 554 ? -38.613 6.349 57.380 1.00 93.94 554 ASP A O 1
ATOM 3980 N N . SER A 1 555 ? -37.399 6.553 55.496 1.00 94.44 555 SER A N 1
ATOM 3981 C CA . SER A 1 555 ? -38.260 5.719 54.666 1.00 94.44 555 SER A CA 1
ATOM 3982 C C . SER A 1 555 ? -38.004 4.226 54.881 1.00 94.44 555 SER A C 1
ATOM 3984 O O . SER A 1 555 ? -37.050 3.819 55.557 1.00 94.44 555 SER A O 1
ATOM 3986 N N . ASP A 1 556 ? -38.814 3.406 54.213 1.00 91.56 556 ASP A N 1
ATOM 3987 C CA . ASP A 1 556 ? -38.477 2.007 53.949 1.00 91.56 556 ASP A CA 1
ATOM 3988 C C . ASP A 1 556 ? -37.169 1.875 53.153 1.00 91.56 556 ASP A C 1
ATOM 3990 O O . ASP A 1 556 ? -36.748 2.800 52.446 1.00 91.56 556 ASP A O 1
ATOM 3994 N N . ASP A 1 557 ? -36.528 0.709 53.278 1.00 91.06 557 ASP A N 1
ATOM 3995 C CA . ASP A 1 557 ? -35.307 0.380 52.545 1.00 91.06 557 ASP A CA 1
ATOM 3996 C C . ASP A 1 557 ? -35.614 0.130 51.061 1.00 91.06 557 ASP A C 1
ATOM 3998 O O . ASP A 1 557 ? -36.480 -0.671 50.701 1.00 91.06 557 ASP A O 1
ATOM 4002 N N . VAL A 1 558 ? -34.860 0.800 50.195 1.00 91.25 558 VAL A N 1
ATOM 4003 C CA . VAL A 1 558 ? -34.902 0.679 48.740 1.00 91.25 558 VAL A CA 1
ATOM 4004 C C . VAL A 1 558 ? -33.651 -0.046 48.272 1.00 91.25 558 VAL A C 1
ATOM 4006 O O . VAL A 1 558 ? -32.534 0.337 48.612 1.00 91.25 558 VAL A O 1
ATOM 4009 N N . SER A 1 559 ? -33.835 -1.072 47.449 1.00 90.94 559 SER A N 1
ATOM 4010 C CA . SER A 1 559 ? -32.764 -1.707 46.689 1.00 90.94 559 SER A CA 1
ATOM 4011 C C . SER A 1 559 ? -32.780 -1.176 45.267 1.00 90.94 559 SER A C 1
ATOM 4013 O O . SER A 1 559 ? -33.835 -1.197 44.632 1.00 90.94 559 SER A O 1
ATOM 4015 N N . VAL A 1 560 ? -31.628 -0.744 44.757 1.00 92.06 560 VAL A N 1
ATOM 4016 C CA . VAL A 1 560 ? -31.439 -0.453 43.334 1.00 92.06 560 VAL A CA 1
ATOM 4017 C C . VAL A 1 560 ? -30.477 -1.473 42.741 1.00 92.06 560 VAL A C 1
ATOM 4019 O O . VAL A 1 560 ? -29.379 -1.674 43.255 1.00 92.06 560 VAL A O 1
ATOM 4022 N N . SER A 1 561 ? -30.918 -2.152 41.683 1.00 93.56 561 SER A N 1
ATOM 4023 C CA . SER A 1 561 ? -30.191 -3.260 41.056 1.00 93.56 561 SER A CA 1
ATOM 4024 C C . SER A 1 561 ? -29.858 -2.952 39.598 1.00 93.56 561 SER A C 1
ATOM 4026 O O . SER A 1 561 ? -30.724 -2.522 38.828 1.00 93.56 561 SER A O 1
ATOM 4028 N N . ASN A 1 562 ? -28.606 -3.198 39.212 1.00 95.06 562 ASN A N 1
ATOM 4029 C CA . ASN A 1 562 ? -28.160 -3.220 37.826 1.00 95.06 562 ASN A CA 1
ATOM 4030 C C . ASN A 1 562 ? -28.529 -4.567 37.189 1.00 95.06 562 ASN A C 1
ATOM 4032 O O . ASN A 1 562 ? -27.801 -5.543 37.323 1.00 95.06 562 ASN A O 1
ATOM 4036 N N . GLU A 1 563 ? -29.617 -4.628 36.424 1.00 93.38 563 GLU A N 1
ATOM 4037 C CA . GLU A 1 563 ? -30.024 -5.873 35.755 1.00 93.38 563 GLU A CA 1
ATOM 4038 C C . GLU A 1 563 ? -29.322 -6.111 34.411 1.00 93.38 563 GLU A C 1
ATOM 4040 O O . GLU A 1 563 ? -29.662 -7.040 33.672 1.00 93.38 563 GLU A O 1
ATOM 4045 N N . ASN A 1 564 ? -28.325 -5.303 34.070 1.00 93.19 564 ASN A N 1
ATOM 4046 C CA . ASN A 1 564 ? -27.608 -5.439 32.813 1.00 93.19 564 ASN A CA 1
ATOM 4047 C C . ASN A 1 564 ? -26.458 -6.447 32.935 1.00 93.19 564 ASN A C 1
ATOM 4049 O O . ASN A 1 564 ? -25.899 -6.621 34.017 1.00 93.19 564 ASN A O 1
ATOM 4053 N N . PRO A 1 565 ? -26.052 -7.081 31.820 1.00 91.38 565 PRO A N 1
ATOM 4054 C CA . PRO A 1 565 ? -24.855 -7.916 31.774 1.00 91.38 565 PRO A CA 1
ATOM 4055 C C . PRO A 1 565 ? -23.541 -7.111 31.793 1.00 91.38 565 PRO A C 1
ATOM 4057 O O . PRO A 1 565 ? -22.475 -7.714 31.743 1.00 91.38 565 PRO A O 1
ATOM 4060 N N . TYR A 1 566 ? -23.595 -5.781 31.853 1.00 92.88 566 TYR A N 1
ATOM 4061 C CA . TYR A 1 566 ? -22.445 -4.875 31.823 1.00 92.88 566 TYR A CA 1
ATOM 4062 C C . TYR A 1 566 ? -22.464 -3.896 32.999 1.00 92.88 566 TYR A C 1
ATOM 4064 O O . TYR A 1 566 ? -23.531 -3.644 33.574 1.00 92.88 566 TYR A O 1
ATOM 4072 N N . PRO A 1 567 ? -21.301 -3.316 33.331 1.00 96.69 567 PRO A N 1
ATOM 4073 C CA . PRO A 1 567 ? -21.212 -2.302 34.364 1.00 96.69 567 PRO A CA 1
ATOM 4074 C C . PRO A 1 567 ? -21.913 -1.003 33.958 1.00 96.69 567 PRO A C 1
ATOM 4076 O O . PRO A 1 567 ? -21.926 -0.615 32.783 1.00 96.69 567 PRO A O 1
ATOM 4079 N N . ILE A 1 568 ? -22.481 -0.317 34.946 1.00 96.62 568 ILE A N 1
ATOM 4080 C CA . ILE A 1 568 ? -23.149 0.972 34.770 1.00 96.62 568 ILE A CA 1
ATOM 4081 C C . ILE A 1 568 ? -22.610 2.003 35.751 1.00 96.62 568 ILE A C 1
ATOM 4083 O O . ILE A 1 568 ? -22.198 1.681 36.865 1.00 96.62 568 ILE A O 1
ATOM 4087 N N . VAL A 1 569 ? -22.687 3.257 35.332 1.00 96.25 569 VAL A N 1
ATOM 4088 C CA . VAL A 1 569 ? -22.498 4.423 36.190 1.00 96.25 569 VAL A CA 1
ATOM 4089 C C . VAL A 1 569 ? -23.775 5.238 36.176 1.00 96.25 569 VAL A C 1
ATOM 4091 O O . VAL A 1 569 ? -24.514 5.237 35.188 1.00 96.25 569 VAL A O 1
ATOM 4094 N N . GLY A 1 570 ? -24.065 5.925 37.266 1.00 92.81 570 GLY A N 1
ATOM 4095 C CA . GLY A 1 570 ? -25.254 6.746 37.347 1.00 92.81 570 GLY A CA 1
ATOM 4096 C C . GLY A 1 570 ? -25.211 7.748 38.477 1.00 92.81 570 GLY A C 1
ATOM 4097 O O . GLY A 1 570 ? -24.216 7.890 39.187 1.00 92.81 570 GLY A O 1
ATOM 4098 N N . ARG A 1 571 ? -26.310 8.480 38.608 1.00 91.44 571 ARG A N 1
ATOM 4099 C CA . ARG A 1 571 ? -26.485 9.494 39.643 1.00 91.44 571 ARG A CA 1
ATOM 4100 C C . ARG A 1 571 ? -27.946 9.723 39.965 1.00 91.44 571 ARG A C 1
ATOM 4102 O O . ARG A 1 571 ? -28.828 9.456 39.144 1.00 91.44 571 ARG A O 1
ATOM 4109 N N . ILE A 1 572 ? -28.161 10.294 41.140 1.00 89.00 572 ILE A N 1
ATOM 4110 C CA . ILE A 1 572 ? -29.425 10.908 41.535 1.00 89.00 572 ILE A CA 1
ATOM 4111 C C . ILE A 1 572 ? -29.206 12.415 41.468 1.00 89.00 572 ILE A C 1
ATOM 4113 O O . ILE A 1 572 ? -28.352 12.926 42.181 1.00 89.00 572 ILE A O 1
ATOM 4117 N N . SER A 1 573 ? -29.908 13.110 40.574 1.00 81.94 573 SER A N 1
ATOM 4118 C CA . SER A 1 573 ? -29.504 14.464 40.152 1.00 81.94 573 SER A CA 1
ATOM 4119 C C . SER A 1 573 ? -30.528 15.559 40.418 1.00 81.94 573 SER A C 1
ATOM 4121 O O . SER A 1 573 ? -30.234 16.730 40.204 1.00 81.94 573 SER A O 1
ATOM 4123 N N . SER A 1 574 ? -31.761 15.217 40.794 1.00 85.06 574 SER A N 1
ATOM 4124 C CA . SER A 1 574 ? -32.754 16.236 41.134 1.00 85.06 574 SER A CA 1
ATOM 4125 C C . SER A 1 574 ? -33.892 15.696 41.982 1.00 85.06 574 SER A C 1
ATOM 4127 O O . SER A 1 574 ? -34.226 14.507 41.955 1.00 85.06 574 SER A O 1
ATOM 4129 N N . VAL A 1 575 ? -34.491 16.630 42.714 1.00 89.00 575 VAL A N 1
ATOM 4130 C CA . VAL A 1 575 ? -35.681 16.443 43.535 1.00 89.00 575 VAL A CA 1
ATOM 4131 C C . VAL A 1 575 ? -36.659 17.540 43.146 1.00 89.00 575 VAL A C 1
ATOM 4133 O O . VAL A 1 575 ? -36.351 18.722 43.300 1.00 89.00 575 VAL A O 1
ATOM 4136 N N . THR A 1 576 ? -37.836 17.158 42.663 1.00 90.19 576 THR A N 1
ATOM 4137 C CA . THR A 1 576 ? -38.911 18.100 42.333 1.00 90.19 576 THR A CA 1
ATOM 4138 C C . THR A 1 576 ? -40.108 17.825 43.226 1.00 90.19 576 THR A C 1
ATOM 4140 O O . THR A 1 576 ? -40.560 16.690 43.333 1.00 90.19 576 THR A O 1
ATOM 4143 N N . THR A 1 577 ? -40.623 18.849 43.902 1.00 91.19 577 THR A N 1
ATOM 4144 C CA . THR A 1 577 ? -41.850 18.730 44.703 1.00 91.19 577 THR A CA 1
ATOM 4145 C C . THR A 1 577 ? -43.044 18.441 43.802 1.00 91.19 577 THR A C 1
ATOM 4147 O O . THR A 1 577 ? -43.242 19.149 42.816 1.00 91.19 577 THR A O 1
ATOM 4150 N N . MET A 1 578 ? -43.871 17.469 44.172 1.00 93.00 578 MET A N 1
ATOM 4151 C CA . MET A 1 578 ? -45.122 17.188 43.473 1.00 93.00 578 MET A CA 1
ATOM 4152 C C . MET A 1 578 ? -46.173 18.257 43.797 1.00 93.00 578 MET A C 1
ATOM 4154 O O . MET A 1 578 ? -46.517 18.458 44.959 1.00 93.00 578 MET A O 1
ATOM 4158 N N . ASP A 1 579 ? -46.720 18.911 42.773 1.00 87.19 579 ASP A N 1
ATOM 4159 C CA . ASP A 1 579 ? -47.729 19.967 42.950 1.00 87.19 579 ASP A CA 1
ATOM 4160 C C . ASP A 1 579 ? -49.154 19.421 43.189 1.00 87.19 579 ASP A C 1
ATOM 4162 O O . ASP A 1 579 ? -50.056 20.169 43.552 1.00 87.19 579 ASP A O 1
ATOM 4166 N N . ASN A 1 580 ? -49.377 18.113 43.016 1.00 89.25 580 ASN A N 1
ATOM 4167 C CA . ASN A 1 580 ? -50.675 17.452 43.211 1.00 89.25 580 ASN A CA 1
ATOM 4168 C C . ASN A 1 580 ? -50.905 16.933 44.647 1.00 89.25 580 ASN A C 1
ATOM 4170 O O . ASN A 1 580 ? -51.705 16.016 44.849 1.00 89.25 580 ASN A O 1
ATOM 4174 N N . LYS A 1 581 ? -50.180 17.474 45.629 1.00 91.81 581 LYS A N 1
ATOM 4175 C CA . LYS A 1 581 ? -50.213 17.060 47.039 1.00 91.81 581 LYS A CA 1
ATOM 4176 C C . LYS A 1 581 ? -50.718 18.188 47.942 1.00 91.81 581 LYS A C 1
ATOM 4178 O O . LYS A 1 581 ? -50.700 19.352 47.555 1.00 91.81 581 LYS A O 1
ATOM 4183 N N . GLU A 1 582 ? -51.179 17.845 49.144 1.00 92.19 582 GLU A N 1
ATOM 4184 C CA . GLU A 1 582 ? -51.810 18.787 50.088 1.00 92.19 582 GLU A CA 1
ATOM 4185 C C . GLU A 1 582 ? -50.805 19.722 50.777 1.00 92.19 582 GLU A C 1
ATOM 4187 O O . GLU A 1 582 ? -51.168 20.814 51.222 1.00 92.19 582 GLU A O 1
ATOM 4192 N N . ALA A 1 583 ? -49.543 19.299 50.869 1.00 89.38 583 ALA A N 1
ATOM 4193 C CA . ALA A 1 583 ? -48.438 20.078 51.404 1.00 89.38 583 ALA A CA 1
ATOM 4194 C C . ALA A 1 583 ? -47.243 20.085 50.442 1.00 89.38 583 ALA A C 1
ATOM 4196 O O . ALA A 1 583 ? -46.877 19.062 49.858 1.00 89.38 583 ALA A O 1
ATOM 4197 N N . LYS A 1 584 ? -46.591 21.247 50.330 1.00 91.19 584 LYS A N 1
ATOM 4198 C CA . LYS A 1 584 ? -45.374 21.442 49.537 1.00 91.19 584 LYS A CA 1
ATOM 4199 C C . LYS A 1 584 ? -44.194 21.695 50.467 1.00 91.19 584 LYS A C 1
ATOM 4201 O O . LYS A 1 584 ? -44.035 22.789 50.995 1.00 91.19 584 LYS A O 1
ATOM 4206 N N . LEU A 1 585 ? -43.375 20.667 50.670 1.00 92.56 585 LEU A N 1
ATOM 4207 C CA . LEU A 1 585 ? -42.202 20.728 51.539 1.00 92.56 585 LEU A CA 1
ATOM 4208 C C . LEU A 1 585 ? -40.954 21.037 50.708 1.00 92.56 585 LEU A C 1
ATOM 4210 O O . LEU A 1 585 ? -40.473 20.187 49.958 1.00 92.56 585 LEU A O 1
ATOM 4214 N N . THR A 1 586 ? -40.439 22.260 50.819 1.00 90.88 586 THR A N 1
ATOM 4215 C CA . THR A 1 586 ? -39.309 22.728 49.999 1.00 90.88 586 THR A CA 1
ATOM 4216 C C . THR A 1 586 ? -37.981 22.154 50.511 1.00 90.88 586 THR A C 1
ATOM 4218 O O . THR A 1 586 ? -37.643 22.402 51.672 1.00 90.88 586 THR A O 1
ATOM 4221 N N . PRO A 1 587 ? -37.207 21.413 49.689 1.00 90.69 587 PRO A N 1
ATOM 4222 C CA . PRO A 1 587 ? -35.871 20.972 50.071 1.00 90.69 587 PRO A CA 1
ATOM 4223 C C . PRO A 1 587 ? -34.922 22.161 50.264 1.00 90.69 587 PRO A C 1
ATOM 4225 O O . PRO A 1 587 ? -34.877 23.053 49.419 1.00 90.69 587 PRO A O 1
ATOM 4228 N N . ILE A 1 588 ? -34.143 22.152 51.343 1.00 88.75 588 ILE A N 1
ATOM 4229 C CA . ILE A 1 588 ? -33.122 23.162 51.653 1.00 88.75 588 ILE A CA 1
ATOM 4230 C C . ILE A 1 588 ? -31.745 22.511 51.820 1.00 88.75 588 ILE A C 1
ATOM 4232 O O . ILE A 1 588 ? -31.641 21.319 52.121 1.00 88.75 588 ILE A O 1
ATOM 4236 N N . ALA A 1 589 ? -30.680 23.293 51.634 1.00 85.00 589 ALA A N 1
ATOM 4237 C CA . ALA A 1 589 ? -29.315 22.815 51.814 1.00 85.00 589 ALA A CA 1
ATOM 4238 C C . ALA A 1 589 ? -29.045 22.393 53.269 1.00 85.00 589 ALA A C 1
ATOM 4240 O O . ALA A 1 589 ? -29.457 23.050 54.226 1.00 85.00 589 ALA A O 1
ATOM 4241 N N . ALA A 1 590 ? -28.291 21.304 53.442 1.00 82.31 590 ALA A N 1
ATOM 4242 C CA . ALA A 1 590 ? -27.885 20.839 54.769 1.00 82.31 590 ALA A CA 1
ATOM 4243 C C . ALA A 1 590 ? -26.887 21.793 55.461 1.00 82.31 590 ALA A C 1
ATOM 4245 O O . ALA A 1 590 ? -26.830 21.836 56.690 1.00 82.31 590 ALA A O 1
ATOM 4246 N N . ALA A 1 591 ? -26.104 22.555 54.684 1.00 71.12 591 ALA A N 1
ATOM 4247 C CA . ALA A 1 591 ? -25.111 23.502 55.181 1.00 71.12 591 ALA A CA 1
ATOM 4248 C C . ALA A 1 591 ? -25.627 24.952 55.101 1.00 71.12 591 ALA A C 1
ATOM 4250 O O . ALA A 1 591 ? -25.608 25.560 54.042 1.00 71.12 591 ALA A O 1
ATOM 4251 N N . LEU A 1 592 ? -26.008 25.476 56.271 1.00 60.72 592 LEU A N 1
ATOM 4252 C CA . LEU A 1 592 ? -26.328 26.865 56.639 1.00 60.72 592 LEU A CA 1
ATOM 4253 C C . LEU A 1 592 ? -27.485 27.605 55.916 1.00 60.72 592 LEU A C 1
ATOM 4255 O O . LEU A 1 592 ? -27.520 27.676 54.694 1.00 60.72 592 LEU A O 1
ATOM 4259 N N . PRO A 1 593 ? -28.385 28.257 56.693 1.00 64.19 593 PRO A N 1
ATOM 4260 C CA . PRO A 1 593 ? -28.470 28.218 58.159 1.00 64.19 593 PRO A CA 1
ATOM 4261 C C . PRO A 1 593 ? -29.089 26.908 58.697 1.00 64.19 593 PRO A C 1
ATOM 4263 O O . PRO A 1 593 ? -29.139 26.725 59.908 1.00 64.19 593 PRO A O 1
ATOM 4266 N N . GLY A 1 594 ? -29.484 25.969 57.828 1.00 73.75 594 GLY A N 1
ATOM 4267 C CA . GLY A 1 594 ? -30.219 24.761 58.215 1.00 73.75 594 GLY A CA 1
ATOM 4268 C C . GLY A 1 594 ? -31.720 25.032 58.374 1.00 73.75 594 GLY A C 1
ATOM 4269 O O . GLY A 1 594 ? -32.240 25.989 57.803 1.00 73.75 594 GLY A O 1
ATOM 4270 N N . ILE A 1 595 ? -32.423 24.182 59.129 1.00 86.31 595 ILE A N 1
ATOM 4271 C CA . ILE A 1 595 ? -33.874 24.300 59.360 1.00 86.31 595 ILE A CA 1
ATOM 4272 C C . ILE A 1 595 ? -34.153 25.450 60.334 1.00 86.31 595 ILE A C 1
ATOM 4274 O O . ILE A 1 595 ? -33.653 25.451 61.459 1.00 86.31 595 ILE A O 1
ATOM 4278 N N . ASP A 1 596 ? -34.986 26.404 59.917 1.00 86.81 596 ASP A N 1
ATOM 4279 C CA . ASP A 1 596 ? -35.470 27.495 60.768 1.00 86.81 596 ASP A CA 1
ATOM 4280 C C . ASP A 1 596 ? -36.580 26.983 61.697 1.00 86.81 596 ASP A C 1
ATOM 4282 O O . ASP A 1 596 ? -37.761 26.989 61.351 1.00 86.81 596 ASP A O 1
ATOM 4286 N N . GLU A 1 597 ? -36.194 26.522 62.889 1.00 83.56 597 GLU A N 1
ATOM 4287 C CA . GLU A 1 597 ? -37.123 25.974 63.889 1.00 83.56 597 GLU A CA 1
ATOM 4288 C C . GLU A 1 597 ? -38.109 27.012 64.459 1.00 83.56 597 GLU A C 1
ATOM 4290 O O . GLU A 1 597 ? -38.939 26.650 65.285 1.00 83.56 597 GLU A O 1
ATOM 4295 N N . THR A 1 598 ? -38.049 28.291 64.059 1.00 85.69 598 THR A N 1
ATOM 4296 C CA . THR A 1 598 ? -39.068 29.293 64.434 1.00 85.69 598 THR A CA 1
ATOM 4297 C C . THR A 1 598 ? -40.270 29.309 63.492 1.00 85.69 598 THR A C 1
ATOM 4299 O O . THR A 1 598 ? -41.272 29.965 63.783 1.00 85.69 598 THR A O 1
ATOM 4302 N N . LYS A 1 599 ? -40.183 28.586 62.371 1.00 87.56 599 LYS A N 1
ATOM 4303 C CA . LYS A 1 599 ? -41.222 28.493 61.350 1.00 87.56 599 LYS A CA 1
ATOM 4304 C C . LYS A 1 599 ? -41.899 27.127 61.366 1.00 87.56 599 LYS A C 1
ATOM 4306 O O . LYS A 1 599 ? -41.288 26.105 61.692 1.00 87.56 599 LYS A O 1
ATOM 4311 N N . GLU A 1 600 ? -43.164 27.136 60.960 1.00 88.00 600 GLU A N 1
ATOM 4312 C CA . GLU A 1 600 ? -43.933 25.928 60.666 1.00 88.00 600 GLU A CA 1
ATOM 4313 C C . GLU A 1 600 ? -43.255 25.116 59.549 1.00 88.00 600 GLU A C 1
ATOM 4315 O O . GLU A 1 600 ? -42.552 25.664 58.697 1.00 88.00 600 GLU A O 1
ATOM 4320 N N . LEU A 1 601 ? -43.454 23.799 59.565 1.00 88.81 601 LEU A N 1
ATOM 4321 C CA . LEU A 1 601 ? -42.814 22.807 58.698 1.00 88.81 601 LEU A CA 1
ATOM 4322 C C . LEU A 1 601 ? -42.784 23.190 57.207 1.00 88.81 601 LEU A C 1
ATOM 4324 O O . LEU A 1 601 ? -41.767 23.013 56.536 1.00 88.81 601 LEU A O 1
ATOM 4328 N N . ASP A 1 602 ? -43.892 23.710 56.686 1.00 85.81 602 ASP A N 1
ATOM 4329 C CA . ASP A 1 602 ? -44.048 24.108 55.285 1.00 85.81 602 ASP A CA 1
ATOM 4330 C C . ASP A 1 602 ? -43.222 25.353 54.916 1.00 85.81 602 ASP A C 1
ATOM 4332 O O . ASP A 1 602 ? -42.752 25.476 53.785 1.00 85.81 602 ASP A O 1
ATOM 4336 N N . GLN A 1 603 ? -42.989 26.245 55.880 1.00 87.88 603 GLN A N 1
ATOM 4337 C CA . GLN A 1 603 ? -42.198 27.468 55.731 1.00 87.88 603 GLN A CA 1
ATOM 4338 C C . GLN A 1 603 ? -40.713 27.276 56.070 1.00 87.88 603 GLN A C 1
ATOM 4340 O O . GLN A 1 603 ? -39.864 27.986 55.529 1.00 87.88 603 GLN A O 1
ATOM 4345 N N . ALA A 1 604 ? -40.394 26.353 56.980 1.00 88.38 604 ALA A N 1
ATOM 4346 C CA . ALA A 1 604 ? -39.030 26.061 57.418 1.00 88.38 604 ALA A CA 1
ATOM 4347 C C . ALA A 1 604 ? -38.224 25.274 56.372 1.00 88.38 604 ALA A C 1
ATOM 4349 O O . ALA A 1 604 ? -36.995 25.351 56.358 1.00 88.38 604 ALA A O 1
ATOM 4350 N N . GLY A 1 605 ? -38.912 24.527 55.503 1.00 89.62 605 GLY A N 1
ATOM 4351 C CA . GLY A 1 605 ? -38.289 23.609 54.557 1.00 89.62 605 GLY A CA 1
ATOM 4352 C C . GLY A 1 605 ? -37.780 22.327 55.221 1.00 89.62 605 GLY A C 1
ATOM 4353 O O . GLY A 1 605 ? -37.910 22.110 56.428 1.00 89.62 605 GLY A O 1
ATOM 4354 N N . VAL A 1 606 ? -37.214 21.441 54.404 1.00 92.44 606 VAL A N 1
ATOM 4355 C CA . VAL A 1 606 ? -36.763 20.109 54.830 1.00 92.44 606 VAL A CA 1
ATOM 4356 C C . VAL A 1 606 ? -35.392 19.782 54.262 1.00 92.44 606 VAL A C 1
ATOM 4358 O O . VAL A 1 606 ? -35.080 20.108 53.120 1.00 92.44 606 VAL A O 1
ATOM 4361 N N . ILE A 1 607 ? -34.564 19.098 55.044 1.00 92.38 607 ILE A N 1
ATOM 4362 C CA . ILE A 1 607 ? -33.287 18.569 54.560 1.00 92.38 607 ILE A CA 1
ATOM 4363 C C . ILE A 1 607 ? -33.524 17.120 54.145 1.00 92.38 607 ILE A C 1
ATOM 4365 O O . ILE A 1 607 ? -33.799 16.269 54.994 1.00 92.38 607 ILE A O 1
ATOM 4369 N N . LEU A 1 608 ? -33.408 16.847 52.846 1.00 92.12 608 LEU A N 1
ATOM 4370 C CA . LEU A 1 608 ? -33.515 15.506 52.278 1.00 92.12 608 LEU A CA 1
ATOM 4371 C C . LEU A 1 608 ? -32.127 14.867 52.162 1.00 92.12 608 LEU A C 1
ATOM 4373 O O . LEU A 1 608 ? -31.157 15.516 51.762 1.00 92.12 608 LEU A O 1
ATOM 4377 N N . GLY A 1 609 ? -32.030 13.580 52.474 1.00 91.75 609 GLY A N 1
ATOM 4378 C CA . GLY A 1 609 ? -30.805 12.825 52.264 1.00 91.75 609 GLY A CA 1
ATOM 4379 C C . GLY A 1 609 ? -31.038 11.333 52.101 1.00 91.75 609 GLY A C 1
ATOM 4380 O O . GLY A 1 609 ? -32.161 10.840 52.194 1.00 91.75 609 GLY A O 1
ATOM 4381 N N . ILE A 1 610 ? -29.947 10.627 51.832 1.00 91.88 610 ILE A N 1
ATOM 4382 C CA . ILE A 1 610 ? -29.880 9.175 51.738 1.00 91.88 610 ILE A CA 1
ATOM 4383 C C . ILE A 1 610 ? -28.896 8.664 52.784 1.00 91.88 610 ILE A C 1
ATOM 4385 O O . ILE A 1 610 ? -27.825 9.243 52.983 1.00 91.88 610 ILE A O 1
ATOM 4389 N N . THR A 1 611 ? -29.244 7.563 53.439 1.00 90.69 611 THR A N 1
ATOM 4390 C CA . THR A 1 611 ? -28.316 6.802 54.282 1.00 90.69 611 THR A CA 1
ATOM 4391 C C . THR A 1 611 ? -28.469 5.300 54.031 1.00 90.69 611 THR A C 1
ATOM 4393 O O . THR A 1 611 ? -29.293 4.888 53.212 1.00 90.69 611 THR A O 1
ATOM 4396 N N . GLY A 1 612 ? -27.645 4.476 54.679 1.00 88.50 612 GLY A N 1
ATOM 4397 C CA . GLY A 1 612 ? -27.714 3.023 54.542 1.00 88.50 612 GLY A CA 1
ATOM 4398 C C . GLY A 1 612 ? -28.973 2.428 55.173 1.00 88.50 612 GLY A C 1
ATOM 4399 O O . GLY A 1 612 ? -29.648 3.055 55.990 1.00 88.50 612 GLY A O 1
ATOM 4400 N N . ALA A 1 613 ? -29.293 1.198 54.781 1.00 86.31 613 ALA A N 1
ATOM 4401 C CA . ALA A 1 613 ? -30.484 0.478 55.229 1.00 86.31 613 ALA A CA 1
ATOM 4402 C C . ALA A 1 613 ? -30.484 0.113 56.740 1.00 86.31 613 ALA A C 1
ATOM 4404 O O . ALA A 1 613 ? -29.422 -0.017 57.348 1.00 86.31 613 ALA A O 1
ATOM 4405 N N . LYS A 1 614 ? -31.669 -0.067 57.368 1.00 77.56 614 LYS A N 1
ATOM 4406 C CA . LYS A 1 614 ? -31.867 -0.025 58.855 1.00 77.56 614 LYS A CA 1
ATOM 4407 C C . LYS A 1 614 ? -31.011 -1.019 59.626 1.00 77.56 614 LYS A C 1
ATOM 4409 O O . LYS A 1 614 ? -30.602 -0.743 60.747 1.00 77.56 614 LYS A O 1
ATOM 4414 N N . ASN A 1 615 ? -30.868 -2.210 59.051 1.00 65.31 615 ASN A N 1
ATOM 4415 C CA . ASN A 1 615 ? -30.445 -3.430 59.742 1.00 65.31 615 ASN A CA 1
ATOM 4416 C C . ASN A 1 615 ? -29.397 -4.216 58.945 1.00 65.31 615 ASN A C 1
ATOM 4418 O O . ASN A 1 615 ? -29.056 -5.345 59.294 1.00 65.31 615 ASN A O 1
ATOM 4422 N N . THR A 1 616 ? -28.885 -3.626 57.871 1.00 57.59 616 THR A N 1
ATOM 4423 C CA . THR A 1 616 ? -27.804 -4.179 57.064 1.00 57.59 616 THR A CA 1
ATOM 4424 C C . THR A 1 616 ? -26.630 -3.230 57.178 1.00 57.59 616 THR A C 1
ATOM 4426 O O . THR A 1 616 ? -26.678 -2.115 56.665 1.00 57.59 616 THR A O 1
ATOM 4429 N N . LEU A 1 617 ? -25.556 -3.684 57.826 1.00 51.38 617 LEU A N 1
ATOM 4430 C CA . LEU A 1 617 ? -24.224 -3.120 57.614 1.00 51.38 617 LEU A CA 1
ATOM 4431 C C . LEU A 1 617 ? -23.803 -3.459 56.176 1.00 51.38 617 LEU A C 1
ATOM 4433 O O . LEU A 1 617 ? -22.958 -4.320 55.950 1.00 51.38 617 LEU A O 1
ATOM 4437 N N . GLU A 1 618 ? -24.446 -2.843 55.187 1.00 54.81 618 GLU A N 1
ATOM 4438 C CA . GLU A 1 618 ? -23.905 -2.843 53.837 1.00 54.81 618 GLU A CA 1
ATOM 4439 C C . GLU A 1 618 ? -22.634 -2.004 53.825 1.00 54.81 618 GLU A C 1
ATOM 4441 O O . GLU A 1 618 ? -22.575 -0.904 54.376 1.00 54.81 618 GLU A O 1
ATOM 4446 N N . THR A 1 619 ? -21.604 -2.533 53.175 1.00 60.56 619 THR A N 1
ATOM 4447 C CA . THR A 1 619 ? -20.264 -1.943 53.130 1.00 60.56 619 THR A CA 1
ATOM 4448 C C . THR A 1 619 ? -20.180 -0.674 52.282 1.00 60.56 619 THR A C 1
ATOM 4450 O O . THR A 1 619 ? -19.186 0.040 52.382 1.00 60.56 619 THR A O 1
ATOM 4453 N N . VAL A 1 620 ? -21.189 -0.383 51.452 1.00 81.94 620 VAL A N 1
ATOM 4454 C CA . VAL A 1 620 ? -21.112 0.665 50.420 1.00 81.94 620 VAL A CA 1
ATOM 4455 C C . VAL A 1 620 ? -21.466 2.053 50.973 1.00 81.94 620 VAL A C 1
ATOM 4457 O O . VAL A 1 620 ? -20.598 2.923 51.043 1.00 81.94 620 VAL A O 1
ATOM 4460 N N . ILE A 1 621 ? -22.720 2.270 51.396 1.00 86.75 621 ILE A N 1
ATOM 4461 C CA . ILE A 1 621 ? -23.159 3.531 52.031 1.00 86.75 621 ILE A CA 1
ATOM 4462 C C . ILE A 1 621 ? -22.888 3.489 53.543 1.00 86.75 621 ILE A C 1
ATOM 4464 O O . ILE A 1 621 ? -22.420 4.471 54.123 1.00 86.75 621 ILE A O 1
ATOM 4468 N N . GLY A 1 622 ? -23.141 2.346 54.190 1.00 83.88 622 GLY A N 1
ATOM 4469 C CA . GLY A 1 622 ? -22.999 2.187 55.637 1.00 83.88 622 GLY A CA 1
ATOM 4470 C C . GLY A 1 622 ? -23.800 3.233 56.421 1.00 83.88 622 GLY A C 1
ATOM 4471 O O . GLY A 1 622 ? -24.919 3.579 56.058 1.00 83.88 622 GLY A O 1
ATOM 4472 N N . SER A 1 623 ? -23.212 3.780 57.486 1.00 83.69 623 SER A N 1
ATOM 4473 C CA . SER A 1 623 ? -23.822 4.846 58.296 1.00 83.69 623 SER A CA 1
ATOM 4474 C C . SER A 1 623 ? -23.588 6.260 57.744 1.00 83.69 623 SER A C 1
ATOM 4476 O O . SER A 1 623 ? -23.768 7.235 58.473 1.00 83.69 623 SER A O 1
ATOM 4478 N N . ARG A 1 624 ? -23.098 6.399 56.504 1.00 87.50 624 ARG A N 1
ATOM 4479 C CA . ARG A 1 624 ? -22.863 7.714 55.892 1.00 87.50 624 ARG A CA 1
ATOM 4480 C C . ARG A 1 624 ? -24.198 8.358 55.529 1.00 87.50 624 ARG A C 1
ATOM 4482 O O . ARG A 1 624 ? -25.162 7.671 55.195 1.00 87.50 624 ARG A O 1
ATOM 4489 N N . GLU A 1 625 ? -24.241 9.682 55.582 1.00 89.75 625 GLU A N 1
ATOM 4490 C CA . GLU A 1 625 ? -25.396 10.477 55.168 1.00 89.75 625 GLU A CA 1
ATOM 4491 C C . GLU A 1 625 ? -24.995 11.346 53.980 1.00 89.75 625 GLU A C 1
ATOM 4493 O O . GLU A 1 625 ? -24.079 12.162 54.082 1.00 89.75 625 GLU A O 1
ATOM 4498 N N . TYR A 1 626 ? -25.687 11.160 52.861 1.00 90.06 626 TYR A N 1
ATOM 4499 C CA . TYR A 1 626 ? -25.524 11.954 51.651 1.00 90.06 626 TYR A CA 1
ATOM 4500 C C . TYR A 1 626 ? -26.719 12.887 51.509 1.00 90.06 626 TYR A C 1
ATOM 4502 O O . TYR A 1 626 ? -27.863 12.440 51.443 1.00 90.06 626 TYR A O 1
ATOM 4510 N N . TYR A 1 627 ? -26.460 14.185 51.468 1.00 89.50 627 TYR A N 1
ATOM 4511 C CA . TYR A 1 627 ? -27.500 15.206 51.469 1.00 89.50 627 TYR A CA 1
ATOM 4512 C C . TYR A 1 627 ? -27.764 15.716 50.061 1.00 89.50 627 TYR A C 1
ATOM 4514 O O . TYR A 1 627 ? -26.825 15.938 49.299 1.00 89.50 627 TYR A O 1
ATOM 4522 N N . TYR A 1 628 ? -29.036 15.936 49.743 1.00 89.25 628 TYR A N 1
ATOM 4523 C CA . TYR A 1 628 ? -29.413 16.651 48.533 1.00 89.25 628 TYR A CA 1
ATOM 4524 C C . TYR A 1 628 ? -29.038 18.131 48.669 1.00 89.25 628 TYR A C 1
ATOM 4526 O O . TYR A 1 628 ? -29.340 18.755 49.691 1.00 89.25 628 TYR A O 1
ATOM 4534 N N . ASN A 1 629 ? -28.395 18.697 47.645 1.00 85.06 629 ASN A N 1
ATOM 4535 C CA . ASN A 1 629 ? -28.062 20.117 47.604 1.00 85.06 629 ASN A CA 1
ATOM 4536 C C . ASN A 1 629 ? -28.854 20.845 46.496 1.00 85.06 629 ASN A C 1
ATOM 4538 O O . ASN A 1 629 ? -28.472 20.764 45.323 1.00 85.06 629 ASN A O 1
ATOM 4542 N N . PRO A 1 630 ? -29.929 21.580 46.843 1.00 81.12 630 PRO A N 1
ATOM 4543 C CA . PRO A 1 630 ? -30.744 22.291 45.858 1.00 81.12 630 PRO A CA 1
ATOM 4544 C C . PRO A 1 630 ? -29.991 23.438 45.160 1.00 81.12 630 PRO A C 1
ATOM 4546 O O . PRO A 1 630 ? -30.262 23.710 43.993 1.00 81.12 630 PRO A O 1
ATOM 4549 N N . ASP A 1 631 ? -29.009 24.064 45.820 1.00 73.75 631 ASP A N 1
ATOM 4550 C CA . ASP A 1 631 ? -28.324 25.268 45.319 1.00 73.75 631 ASP A CA 1
ATOM 4551 C C . ASP A 1 631 ? -27.164 24.958 44.356 1.00 73.75 631 ASP A C 1
ATOM 4553 O O . ASP A 1 631 ? -26.660 25.843 43.667 1.00 73.75 631 ASP A O 1
ATOM 4557 N N . SER A 1 632 ? -26.729 23.696 44.280 1.00 66.06 632 SER A N 1
ATOM 4558 C CA . SER A 1 632 ? -25.619 23.243 43.421 1.00 66.06 632 SER A CA 1
ATOM 4559 C C . SER A 1 632 ? -26.091 22.534 42.149 1.00 66.06 632 SER A C 1
ATOM 4561 O O . SER A 1 632 ? -25.408 21.656 41.635 1.00 66.06 632 SER A O 1
ATOM 4563 N N . GLY A 1 633 ? -27.275 22.879 41.638 1.00 65.12 633 GLY A N 1
ATOM 4564 C CA . GLY A 1 633 ? -27.839 22.226 40.451 1.00 65.12 633 GLY A CA 1
ATOM 4565 C C . GLY A 1 633 ? -28.358 20.808 40.713 1.00 65.12 633 GLY A C 1
ATOM 4566 O O . GLY A 1 633 ? -28.467 20.025 39.774 1.00 65.12 633 GLY A O 1
ATOM 4567 N N . GLY A 1 634 ? -28.677 20.484 41.972 1.00 63.97 634 GLY A N 1
ATOM 4568 C CA . GLY A 1 634 ? -29.278 19.207 42.363 1.00 63.97 634 GLY A CA 1
ATOM 4569 C C . GLY A 1 634 ? -28.290 18.072 42.650 1.00 63.97 634 GLY A C 1
ATOM 4570 O O . GLY A 1 634 ? -28.705 16.915 42.706 1.00 63.97 634 GLY A O 1
ATOM 4571 N N . THR A 1 635 ? -27.004 18.378 42.861 1.00 69.00 635 THR A N 1
ATOM 4572 C CA . THR A 1 635 ? -25.983 17.365 43.171 1.00 69.00 635 THR A CA 1
ATOM 4573 C C . THR A 1 635 ? -26.341 16.573 44.425 1.00 69.00 635 THR A C 1
ATOM 4575 O O . THR A 1 635 ? -26.643 17.161 45.471 1.00 69.00 635 THR A O 1
ATOM 4578 N N . TRP A 1 636 ? -26.276 15.243 44.339 1.00 85.62 636 TRP A N 1
ATOM 4579 C CA . TRP A 1 636 ? -26.639 14.366 45.455 1.00 85.62 636 TRP A CA 1
ATOM 4580 C C . TRP A 1 636 ? -25.679 13.190 45.604 1.00 85.62 636 TRP A C 1
ATOM 4582 O O . TRP A 1 636 ? -24.811 13.219 46.480 1.00 85.62 636 TRP A O 1
ATOM 4592 N N . ILE A 1 637 ? -25.810 12.165 44.758 1.00 88.94 637 ILE A N 1
ATOM 4593 C CA . ILE A 1 637 ? -24.908 11.013 44.746 1.00 88.94 637 ILE A CA 1
ATOM 4594 C C . ILE A 1 637 ? -24.602 10.568 43.324 1.00 88.94 637 ILE A C 1
ATOM 4596 O O . ILE A 1 637 ? -25.472 10.593 42.452 1.00 88.94 637 ILE A O 1
ATOM 4600 N N . THR A 1 638 ? -23.388 10.067 43.138 1.00 92.94 638 THR A N 1
ATOM 4601 C CA . THR A 1 638 ? -23.007 9.224 42.006 1.00 92.94 638 THR A CA 1
ATOM 4602 C C . THR A 1 638 ? -22.834 7.787 42.482 1.00 92.94 638 THR A C 1
ATOM 4604 O O . THR A 1 638 ? -22.533 7.534 43.655 1.00 92.94 638 THR A O 1
ATOM 4607 N N . TYR A 1 639 ? -23.049 6.837 41.579 1.00 92.88 639 TYR A N 1
ATOM 4608 C CA . TYR A 1 639 ? -22.846 5.422 41.850 1.00 92.88 639 TYR A CA 1
ATOM 4609 C C . TYR A 1 639 ? -22.228 4.702 40.659 1.00 92.88 639 TYR A C 1
ATOM 4611 O O . TYR A 1 639 ? -22.490 5.028 39.500 1.00 92.88 639 TYR A O 1
ATOM 4619 N N . GLU A 1 640 ? -21.462 3.669 40.972 1.00 95.75 640 GLU A N 1
ATOM 4620 C CA . GLU A 1 640 ? -20.921 2.712 40.018 1.00 95.75 640 GLU A CA 1
ATOM 4621 C C . GLU A 1 640 ? -21.380 1.323 40.449 1.00 95.75 640 GLU A C 1
ATOM 4623 O O . GLU A 1 640 ? -21.299 0.981 41.629 1.00 95.75 640 GLU A O 1
ATOM 4628 N N . MET A 1 641 ? -21.886 0.528 39.510 1.00 95.56 641 MET A N 1
ATOM 4629 C CA . MET A 1 641 ? -22.347 -0.832 39.775 1.00 95.56 641 MET A CA 1
ATOM 4630 C C . MET A 1 641 ? -21.807 -1.785 38.720 1.00 95.56 641 MET A C 1
ATOM 4632 O O . MET A 1 641 ? -22.019 -1.587 37.519 1.00 95.56 641 MET A O 1
ATOM 4636 N N . GLY A 1 642 ? -21.168 -2.858 39.178 1.00 96.25 642 GLY A N 1
ATOM 4637 C CA . GLY A 1 642 ? -20.850 -4.005 38.348 1.00 96.25 642 GLY A CA 1
ATOM 4638 C C . GLY A 1 642 ? -22.112 -4.691 37.820 1.00 96.25 642 GLY A C 1
ATOM 4639 O O . GLY A 1 642 ? -23.251 -4.395 38.198 1.00 96.25 642 GLY A O 1
ATOM 4640 N N . SER A 1 643 ? -21.912 -5.587 36.861 1.00 94.56 643 SER A N 1
ATOM 4641 C CA . SER A 1 643 ? -22.984 -6.385 36.258 1.00 94.56 643 SER A CA 1
ATOM 4642 C C . SER A 1 643 ? -23.731 -7.200 37.316 1.00 94.56 643 SER A C 1
ATOM 4644 O O . SER A 1 643 ? -23.098 -7.904 38.102 1.00 94.56 643 SER A O 1
ATOM 4646 N N . LYS A 1 644 ? -25.069 -7.136 37.311 1.00 93.75 644 LYS A N 1
ATOM 4647 C CA . LYS A 1 644 ? -25.949 -7.850 38.261 1.00 93.75 644 LYS A CA 1
ATOM 4648 C C . LYS A 1 644 ? -25.776 -7.479 39.738 1.00 93.75 644 LYS A C 1
ATOM 4650 O O . LYS A 1 644 ? -26.328 -8.162 40.601 1.00 93.75 644 LYS A O 1
ATOM 4655 N N . ASP A 1 645 ? -25.072 -6.388 40.028 1.00 94.19 645 ASP A N 1
ATOM 4656 C CA . ASP A 1 645 ? -24.914 -5.880 41.386 1.00 94.19 645 ASP A CA 1
ATOM 4657 C C . ASP A 1 645 ? -26.075 -4.985 41.823 1.00 94.19 645 ASP A C 1
ATOM 4659 O O . ASP A 1 645 ? -26.892 -4.523 41.022 1.00 94.19 645 ASP A O 1
ATOM 4663 N N . LYS A 1 646 ? -26.137 -4.731 43.130 1.00 92.75 646 LYS A N 1
ATOM 4664 C CA . LYS A 1 646 ? -27.131 -3.865 43.759 1.00 92.75 646 LYS A CA 1
ATOM 4665 C C . LYS A 1 646 ? -26.573 -3.198 45.007 1.00 92.75 646 LYS A C 1
ATOM 4667 O O . LYS A 1 646 ? -25.663 -3.735 45.636 1.00 92.75 646 LYS A O 1
ATOM 4672 N N . PHE A 1 647 ? -27.179 -2.088 45.407 1.00 91.25 647 PHE A N 1
ATOM 4673 C CA . PHE A 1 647 ? -27.009 -1.535 46.751 1.00 91.25 647 PHE A CA 1
ATOM 4674 C C . PHE A 1 647 ? -28.349 -1.140 47.353 1.00 91.25 647 PHE A C 1
ATOM 4676 O O . PHE A 1 647 ? -29.326 -0.891 46.641 1.00 91.25 647 PHE A O 1
ATOM 4683 N N . ASN A 1 648 ? -28.381 -1.090 48.680 1.00 90.69 648 ASN A N 1
ATOM 4684 C CA . ASN A 1 648 ? -29.544 -0.707 49.452 1.00 90.69 648 ASN A CA 1
ATOM 4685 C C . ASN A 1 648 ? -29.331 0.654 50.111 1.00 90.69 648 ASN A C 1
ATOM 4687 O O . ASN A 1 648 ? -28.245 1.003 50.578 1.00 90.69 648 ASN A O 1
ATOM 4691 N N . PHE A 1 649 ? -30.402 1.428 50.180 1.00 91.56 649 PHE A N 1
ATOM 4692 C CA . PHE A 1 649 ? -30.405 2.736 50.804 1.00 91.56 649 PHE A CA 1
ATOM 4693 C C . PHE A 1 649 ? -31.795 3.071 51.337 1.00 91.56 649 PHE A C 1
ATOM 4695 O O . PHE A 1 649 ? -32.773 2.395 51.041 1.00 91.56 649 PHE A O 1
ATOM 4702 N N . ARG A 1 650 ? -31.892 4.138 52.117 1.00 92.19 650 ARG A N 1
ATOM 4703 C CA . ARG A 1 650 ? -33.160 4.733 52.547 1.00 92.19 650 ARG A CA 1
ATOM 4704 C C . ARG A 1 650 ? -33.100 6.232 52.359 1.00 92.19 650 ARG A C 1
ATOM 4706 O O . ARG A 1 650 ? -32.030 6.828 52.512 1.00 92.19 650 ARG A O 1
ATOM 4713 N N . TYR A 1 651 ? -34.244 6.842 52.101 1.00 94.06 651 TYR A N 1
ATOM 4714 C CA . TYR A 1 651 ? -34.372 8.281 52.237 1.00 94.06 651 TYR A CA 1
ATOM 4715 C C . TYR A 1 651 ? -34.566 8.650 53.698 1.00 94.06 651 TYR A C 1
ATOM 4717 O O . TYR A 1 651 ? -35.190 7.920 54.463 1.00 94.06 651 TYR A O 1
ATOM 4725 N N . PHE A 1 652 ? -34.060 9.809 54.084 1.00 93.81 652 PHE A N 1
ATOM 4726 C CA . PHE A 1 652 ? -34.402 10.426 55.352 1.00 93.81 652 PHE A CA 1
ATOM 4727 C C . PHE A 1 652 ? -34.722 11.895 55.142 1.00 93.81 652 PHE A C 1
ATOM 4729 O O . PHE A 1 652 ? -34.197 12.545 54.235 1.00 93.81 652 PHE A O 1
ATOM 4736 N N . MET A 1 653 ? -35.564 12.425 56.019 1.00 94.81 653 MET A N 1
ATOM 4737 C CA . MET A 1 653 ? -35.893 13.842 56.057 1.00 94.81 653 MET A CA 1
ATOM 4738 C C . MET A 1 653 ? -35.635 14.368 57.456 1.00 94.81 653 MET A C 1
ATOM 4740 O O . MET A 1 653 ? -36.115 13.786 58.427 1.00 94.81 653 MET A O 1
ATOM 4744 N N . LYS A 1 654 ? -34.890 15.470 57.559 1.00 93.19 654 LYS A N 1
ATOM 4745 C CA . LYS A 1 654 ? -34.810 16.286 58.777 1.00 93.19 654 LYS A CA 1
ATOM 4746 C C . LYS A 1 654 ? -35.719 17.496 58.592 1.00 93.19 654 LYS A C 1
ATOM 4748 O O . LYS A 1 654 ? -35.751 18.071 57.502 1.00 93.19 654 LYS A O 1
ATOM 4753 N N . TYR A 1 655 ? -36.472 17.855 59.625 1.00 92.56 655 TYR A N 1
ATOM 4754 C CA . TYR A 1 655 ? -37.558 18.828 59.507 1.00 92.56 655 TYR A CA 1
ATOM 4755 C C . TYR A 1 655 ? -37.868 19.547 60.831 1.00 92.56 655 TYR A C 1
ATOM 4757 O O . TYR A 1 655 ? -37.485 19.074 61.904 1.00 92.56 655 TYR A O 1
ATOM 4765 N N . SER A 1 656 ? -38.555 20.696 60.748 1.00 89.44 656 SER A N 1
ATOM 4766 C CA . SER A 1 656 ? -38.986 21.472 61.922 1.00 89.44 656 SER A CA 1
ATOM 4767 C C . SER A 1 656 ? -40.037 20.690 62.721 1.00 89.44 656 SER A C 1
ATOM 4769 O O . SER A 1 656 ? -40.977 20.161 62.124 1.00 89.44 656 SER A O 1
ATOM 4771 N N . PRO A 1 657 ? -39.936 20.614 64.061 1.00 87.81 657 PRO A N 1
ATOM 4772 C CA . PRO A 1 657 ? -40.974 19.988 64.871 1.00 87.81 657 PRO A CA 1
ATOM 4773 C C . PRO A 1 657 ? -42.254 20.838 64.947 1.00 87.81 657 PRO A C 1
ATOM 4775 O O . PRO A 1 657 ? -43.257 20.335 65.447 1.00 87.81 657 PRO A O 1
ATOM 4778 N N . LEU A 1 658 ? -42.233 22.097 64.492 1.00 87.56 658 LEU A N 1
ATOM 4779 C CA . LEU A 1 658 ? -43.403 22.972 64.485 1.00 87.56 658 LEU A CA 1
ATOM 4780 C C . LEU A 1 658 ? -44.321 22.621 63.312 1.00 87.56 658 LEU A C 1
ATOM 4782 O O . LEU A 1 658 ? -44.009 22.907 62.158 1.00 87.56 658 LEU A O 1
ATOM 4786 N N . TYR A 1 659 ? -45.440 21.975 63.622 1.00 86.56 659 TYR A N 1
ATOM 4787 C CA . TYR A 1 659 ? -46.541 21.769 62.690 1.00 86.56 659 TYR A CA 1
ATOM 4788 C C . TYR A 1 659 ? -47.867 21.810 63.452 1.00 86.56 659 TYR A C 1
ATOM 4790 O O . TYR A 1 659 ? -48.120 20.959 64.309 1.00 86.56 659 TYR A O 1
ATOM 4798 N N . ALA A 1 660 ? -48.715 22.783 63.139 1.00 77.38 660 ALA A N 1
ATOM 4799 C CA . ALA A 1 660 ? -50.060 22.916 63.680 1.00 77.38 660 ALA A CA 1
ATOM 4800 C C . ALA A 1 660 ? -51.098 22.763 62.557 1.00 77.38 660 ALA A C 1
ATOM 4802 O O . ALA A 1 660 ? -51.446 23.719 61.865 1.00 77.38 660 ALA A O 1
ATOM 4803 N N . GLY A 1 661 ? -51.613 21.546 62.369 1.00 81.12 661 GLY A N 1
ATOM 4804 C CA . GLY A 1 661 ? -52.616 21.260 61.344 1.00 81.12 661 GLY A CA 1
ATOM 4805 C C . GLY A 1 661 ? -53.053 19.798 61.305 1.00 81.12 661 GLY A C 1
ATOM 4806 O O . GLY A 1 661 ? -52.545 18.965 62.053 1.00 81.12 661 GLY A O 1
ATOM 4807 N N . GLU A 1 662 ? -54.010 19.499 60.427 1.00 87.81 662 GLU A N 1
ATOM 4808 C CA . GLU A 1 662 ? -54.429 18.126 60.117 1.00 87.81 662 GLU A CA 1
ATOM 4809 C C . GLU A 1 662 ? -53.330 17.368 59.353 1.00 87.81 662 GLU A C 1
ATOM 4811 O O . GLU A 1 662 ? -52.385 17.969 58.834 1.00 87.81 662 GLU A O 1
ATOM 4816 N N . GLU A 1 663 ? -53.440 16.044 59.286 1.00 90.56 663 GLU A N 1
ATOM 4817 C CA . GLU A 1 663 ? -52.547 15.209 58.480 1.00 90.56 663 GLU A CA 1
ATOM 4818 C C . GLU A 1 663 ? -52.627 15.612 56.998 1.00 90.56 663 GLU A C 1
ATOM 4820 O O . GLU A 1 663 ? -53.712 15.851 56.472 1.00 90.56 663 GLU A O 1
ATOM 4825 N N . LYS A 1 664 ? -51.469 15.725 56.337 1.00 92.25 664 LYS A N 1
ATOM 4826 C CA . LYS A 1 664 ? -51.363 16.115 54.926 1.00 92.25 664 LYS A CA 1
ATOM 4827 C C . LYS A 1 664 ? -50.389 15.220 54.184 1.00 92.25 664 LYS A C 1
ATOM 4829 O O . LYS A 1 664 ? -49.337 14.849 54.700 1.00 92.25 664 LYS A O 1
ATOM 4834 N N . THR A 1 665 ? -50.695 14.976 52.920 1.00 93.81 665 THR A N 1
ATOM 4835 C CA . THR A 1 665 ? -49.811 14.293 51.979 1.00 93.81 665 THR A CA 1
ATOM 4836 C C . THR A 1 665 ? -48.846 15.267 51.294 1.00 93.81 665 THR A C 1
ATOM 4838 O O . THR A 1 665 ? -49.204 16.392 50.948 1.00 93.81 665 THR A O 1
ATOM 4841 N N . PHE A 1 666 ? -47.615 14.817 51.049 1.00 94.31 666 PHE A N 1
ATOM 4842 C CA . PHE A 1 666 ? -46.597 15.493 50.232 1.00 94.31 666 PHE A CA 1
ATOM 4843 C C . PHE A 1 666 ? -45.957 14.479 49.267 1.00 94.31 666 PHE A C 1
ATOM 4845 O O . PHE A 1 666 ? -46.314 13.298 49.270 1.00 94.31 666 PHE A O 1
ATOM 4852 N N . GLY A 1 667 ? -45.051 14.916 48.390 1.00 94.19 667 GLY A N 1
ATOM 4853 C CA . GLY A 1 667 ? -44.379 14.010 47.459 1.00 94.19 667 GLY A CA 1
ATOM 4854 C C . GLY A 1 667 ? -43.245 14.657 46.674 1.00 94.19 667 GLY A C 1
ATOM 4855 O O . GLY A 1 667 ? -43.216 15.877 46.499 1.00 94.19 667 GLY A O 1
ATOM 4856 N N . TYR A 1 668 ? -42.333 13.816 46.185 1.00 93.75 668 TYR A N 1
ATOM 4857 C CA . TYR A 1 668 ? -41.188 14.214 45.373 1.00 93.75 668 TYR A CA 1
ATOM 4858 C C . TYR A 1 668 ? -41.027 13.306 44.158 1.00 93.75 668 TYR A C 1
ATOM 4860 O O . TYR A 1 668 ? -41.096 12.084 44.281 1.00 93.75 668 TYR A O 1
ATOM 4868 N N . GLU A 1 669 ? -40.757 13.899 43.000 1.00 92.31 669 GLU A N 1
ATOM 4869 C CA . GLU A 1 669 ? -40.190 13.199 41.852 1.00 92.31 669 GLU A CA 1
ATOM 4870 C C . GLU A 1 669 ? -38.664 13.230 41.966 1.00 92.31 669 GLU A C 1
ATOM 4872 O O . GLU A 1 669 ? -38.058 14.303 42.054 1.00 92.31 669 GLU A O 1
ATOM 4877 N N . ILE A 1 670 ? -38.050 12.046 41.995 1.00 90.50 670 ILE A N 1
ATOM 4878 C CA . ILE A 1 670 ? -36.600 11.878 42.095 1.00 90.50 670 ILE A CA 1
ATOM 4879 C C . ILE A 1 670 ? -36.064 11.429 40.741 1.00 90.50 670 ILE A C 1
ATOM 4881 O O . ILE A 1 670 ? -36.478 10.391 40.221 1.00 90.50 670 ILE A O 1
ATOM 4885 N N . THR A 1 671 ? -35.124 12.188 40.179 1.00 89.12 671 THR A N 1
ATOM 4886 C CA . THR A 1 671 ? -34.525 11.838 38.886 1.00 89.12 671 THR A CA 1
ATOM 4887 C C . THR A 1 671 ? -33.287 10.978 39.080 1.00 89.12 671 THR A C 1
ATOM 4889 O O . THR A 1 671 ? -32.292 11.415 39.663 1.00 89.12 671 THR A O 1
ATOM 4892 N N . TYR A 1 672 ? -33.344 9.775 38.515 1.00 89.75 672 TYR A N 1
ATOM 4893 C CA . TYR A 1 672 ? -32.217 8.863 38.386 1.00 89.75 672 TYR A CA 1
ATOM 4894 C C . TYR A 1 672 ? -31.729 8.851 36.945 1.00 89.75 672 TYR A C 1
ATOM 4896 O O . TYR A 1 672 ? -32.527 8.842 36.008 1.00 89.75 672 TYR A O 1
ATOM 4904 N N . SER A 1 673 ? -30.417 8.795 36.761 1.00 89.81 673 SER A N 1
ATOM 4905 C CA . SER A 1 673 ? -29.816 8.594 35.445 1.00 89.81 673 SER A CA 1
ATOM 4906 C C . SER A 1 673 ? -28.742 7.526 35.521 1.00 89.81 673 SER A C 1
ATOM 4908 O O . SER A 1 673 ? -28.023 7.442 36.514 1.00 89.81 673 SER A O 1
ATOM 4910 N N . ALA A 1 674 ? -28.633 6.717 34.471 1.00 92.88 674 ALA A N 1
ATOM 4911 C CA . ALA A 1 674 ? -27.531 5.786 34.310 1.00 92.88 674 ALA A CA 1
ATOM 4912 C C . ALA A 1 674 ? -27.138 5.611 32.852 1.00 92.88 674 ALA A C 1
ATOM 4914 O O . ALA A 1 674 ? -27.951 5.744 31.936 1.00 92.88 674 ALA A O 1
ATOM 4915 N N . SER A 1 675 ? -25.876 5.263 32.672 1.00 94.81 675 SER A N 1
ATOM 4916 C CA . SER A 1 675 ? -25.254 4.933 31.403 1.00 94.81 675 SER A CA 1
ATOM 4917 C C . SER A 1 675 ? -24.359 3.713 31.573 1.00 94.81 675 SER A C 1
ATOM 4919 O O . SER A 1 675 ? -23.946 3.367 32.680 1.00 94.81 675 SER A O 1
ATOM 4921 N N . ILE A 1 676 ? -24.035 3.058 30.461 1.00 95.38 676 ILE A N 1
ATOM 4922 C CA . ILE A 1 676 ? -23.002 2.018 30.449 1.00 95.38 676 ILE A CA 1
ATOM 4923 C C . ILE A 1 676 ? -21.680 2.662 30.868 1.00 95.38 676 ILE A C 1
ATOM 4925 O O . ILE A 1 676 ? -21.351 3.749 30.391 1.00 95.38 676 ILE A O 1
ATOM 4929 N N . SER A 1 677 ? -20.943 2.003 31.758 1.00 96.69 677 SER A N 1
ATOM 4930 C CA . SER A 1 677 ? -19.648 2.502 32.213 1.00 96.69 677 SER A CA 1
ATOM 4931 C C . SER A 1 677 ? -18.648 2.585 31.059 1.00 96.69 677 SER A C 1
ATOM 4933 O O . SER A 1 677 ? -18.566 1.676 30.227 1.00 96.69 677 SER A O 1
ATOM 4935 N N . THR A 1 678 ? -17.868 3.665 31.012 1.00 96.31 678 THR A N 1
ATOM 4936 C CA . THR A 1 678 ? -16.690 3.771 30.138 1.00 96.31 678 THR A CA 1
ATOM 4937 C C . THR A 1 678 ? -15.569 2.860 30.605 1.00 96.31 678 THR A C 1
ATOM 4939 O O . THR A 1 678 ? -14.926 2.200 29.783 1.00 96.31 678 THR A O 1
ATOM 4942 N N . ASP A 1 679 ? -15.397 2.801 31.922 1.00 97.06 679 ASP A N 1
ATOM 4943 C CA . ASP A 1 679 ? -14.331 2.101 32.617 1.00 97.06 679 ASP A CA 1
ATOM 4944 C C . ASP A 1 679 ? -14.792 0.743 33.140 1.00 97.06 679 ASP A C 1
ATOM 4946 O O . ASP A 1 679 ? -15.989 0.451 33.250 1.00 97.06 679 ASP A O 1
ATOM 4950 N N . ASP A 1 680 ? -13.819 -0.103 33.447 1.00 97.75 680 ASP A N 1
ATOM 4951 C CA . ASP A 1 680 ? -14.076 -1.456 33.915 1.00 97.75 680 ASP A CA 1
ATOM 4952 C C . ASP A 1 680 ? -14.559 -1.445 35.363 1.00 97.75 680 ASP A C 1
ATOM 4954 O O . ASP A 1 680 ? -13.916 -0.868 36.240 1.00 97.75 680 ASP A O 1
ATOM 4958 N N . ILE A 1 681 ? -15.659 -2.149 35.625 1.00 97.50 681 ILE A N 1
ATOM 4959 C CA . ILE A 1 681 ? -16.172 -2.373 36.977 1.00 97.50 681 ILE A CA 1
ATOM 4960 C C . ILE A 1 681 ? -16.486 -3.862 37.092 1.00 97.50 681 ILE A C 1
ATOM 4962 O O . ILE A 1 681 ? -17.344 -4.393 36.385 1.00 97.50 681 ILE A O 1
ATOM 4966 N N . ALA A 1 682 ? -15.754 -4.552 37.964 1.00 95.94 682 ALA A N 1
ATOM 4967 C CA . ALA A 1 682 ? -15.920 -5.986 38.154 1.00 95.94 682 ALA A CA 1
ATOM 4968 C C . ALA A 1 682 ? -17.278 -6.309 38.805 1.00 95.94 682 ALA A C 1
ATOM 4970 O O . ALA A 1 682 ? -17.713 -5.561 39.683 1.00 95.94 682 ALA A O 1
ATOM 4971 N N . PRO A 1 683 ? -17.920 -7.439 38.455 1.00 94.06 683 PRO A N 1
ATOM 4972 C CA . PRO A 1 683 ? -19.058 -7.951 39.216 1.00 94.06 683 PRO A CA 1
ATOM 4973 C C . PRO A 1 683 ? -18.720 -8.101 40.707 1.00 94.06 683 PRO A C 1
ATOM 4975 O O . PRO A 1 683 ? -17.602 -8.482 41.059 1.00 94.06 683 PRO A O 1
ATOM 4978 N N . GLY A 1 684 ? -19.681 -7.818 41.580 1.00 92.31 684 GLY A N 1
ATOM 4979 C CA . GLY A 1 684 ? -19.490 -7.696 43.024 1.00 92.31 684 GLY A CA 1
ATOM 4980 C C . GLY A 1 684 ? -18.985 -6.321 43.478 1.00 92.31 684 GLY A C 1
ATOM 4981 O O . GLY A 1 684 ? -18.697 -6.157 44.665 1.00 92.31 684 GLY A O 1
ATOM 4982 N N . THR A 1 685 ? -18.851 -5.342 42.577 1.00 93.88 685 THR A N 1
ATOM 4983 C CA . THR A 1 685 ? -18.331 -4.004 42.900 1.00 93.88 685 THR A CA 1
ATOM 4984 C C . THR A 1 685 ? -19.452 -2.985 42.863 1.00 93.88 685 THR A C 1
ATOM 4986 O O . THR A 1 685 ? -20.087 -2.778 41.830 1.00 93.88 685 THR A O 1
ATOM 4989 N N . VAL A 1 686 ? -19.648 -2.293 43.983 1.00 93.75 686 VAL A N 1
ATOM 4990 C CA . VAL A 1 686 ? -20.545 -1.143 44.049 1.00 93.75 686 VAL A CA 1
ATOM 4991 C C . VAL A 1 686 ? -19.886 -0.016 44.821 1.00 93.75 686 VAL A C 1
ATOM 4993 O O . VAL A 1 686 ? -19.379 -0.224 45.927 1.00 93.75 686 VAL A O 1
ATOM 4996 N N . THR A 1 687 ? -19.910 1.184 44.251 1.00 92.88 687 THR A N 1
ATOM 4997 C CA . THR A 1 687 ? -19.433 2.403 44.905 1.00 92.88 687 THR A CA 1
ATOM 4998 C C . THR A 1 687 ? -20.542 3.447 44.908 1.00 92.88 687 THR A C 1
ATOM 5000 O O . THR A 1 687 ? -21.338 3.540 43.976 1.00 92.88 687 THR A O 1
ATOM 5003 N N . VAL A 1 688 ? -20.621 4.216 45.995 1.00 91.25 688 VAL A N 1
ATOM 5004 C CA . VAL A 1 688 ? -21.521 5.367 46.121 1.00 91.25 688 VAL A CA 1
ATOM 5005 C C . VAL A 1 688 ? -20.727 6.520 46.717 1.00 91.25 688 VAL A C 1
ATOM 5007 O O . VAL A 1 688 ? -20.081 6.376 47.761 1.00 91.25 688 VAL A O 1
ATOM 5010 N N . ALA A 1 689 ? -20.769 7.671 46.056 1.00 89.94 689 ALA A N 1
ATOM 5011 C CA . ALA A 1 689 ? -20.040 8.865 46.455 1.00 89.94 689 ALA A CA 1
ATOM 5012 C C . ALA A 1 689 ? -20.949 10.096 46.437 1.00 89.94 689 ALA A C 1
ATOM 5014 O O . ALA A 1 689 ? -21.958 10.137 45.736 1.00 89.94 689 ALA A O 1
ATOM 5015 N N . SER A 1 690 ? -20.584 11.113 47.220 1.00 84.25 690 SER A N 1
ATOM 5016 C CA . SER A 1 690 ? -21.218 12.427 47.127 1.00 84.25 690 SER A CA 1
ATOM 5017 C C . SER A 1 690 ? -20.832 13.048 45.795 1.00 84.25 690 SER A C 1
ATOM 5019 O O . SER A 1 690 ? -19.645 13.072 45.463 1.00 84.25 690 SER A O 1
ATOM 5021 N N . GLU A 1 691 ? -21.798 13.604 45.076 1.00 74.00 691 GLU A N 1
ATOM 5022 C CA . GLU A 1 691 ? -21.501 14.382 43.878 1.00 74.00 691 GLU A CA 1
ATOM 5023 C C . GLU A 1 691 ? -20.874 15.709 44.335 1.00 74.00 691 GLU A C 1
ATOM 5025 O O . GLU A 1 691 ? -21.564 16.646 44.732 1.00 74.00 691 GLU A O 1
ATOM 5030 N N . SER A 1 692 ? -19.540 15.768 44.404 1.00 58.94 692 SER A N 1
ATOM 5031 C CA . SER A 1 692 ? -18.849 17.024 44.687 1.00 58.94 692 SER A CA 1
ATOM 5032 C C . SER A 1 692 ? -19.095 17.945 43.503 1.00 58.94 692 SER A C 1
ATOM 5034 O O . SER A 1 692 ? -18.722 17.580 42.389 1.00 58.94 692 SER A O 1
ATOM 5036 N N . GLY A 1 693 ? -19.707 19.109 43.736 1.00 47.81 693 GLY A N 1
ATOM 5037 C CA . GLY A 1 693 ? -19.845 20.158 42.729 1.00 47.81 693 GLY A CA 1
ATOM 5038 C C . GLY A 1 693 ? -18.468 20.513 42.172 1.00 47.81 693 GLY A C 1
ATOM 5039 O O . GLY A 1 693 ? -17.713 21.266 42.782 1.00 47.81 693 GLY A O 1
ATOM 5040 N N . GLY A 1 694 ? -18.108 19.886 41.057 1.00 32.91 694 GLY A N 1
ATOM 5041 C CA . GLY A 1 694 ? -16.836 20.079 40.392 1.00 32.91 694 GLY A CA 1
ATOM 5042 C C . GLY A 1 694 ? -16.908 21.339 39.553 1.00 32.91 694 GLY A C 1
ATOM 5043 O O . GLY A 1 694 ? -17.809 21.497 38.732 1.00 32.91 694 GLY A O 1
ATOM 5044 N N . SER A 1 695 ? -15.935 22.220 39.766 1.00 31.58 695 SER A N 1
ATOM 5045 C CA . SER A 1 695 ? -15.502 23.223 38.798 1.00 31.58 695 SER A CA 1
ATOM 5046 C C . SER A 1 695 ? -15.541 22.652 37.380 1.00 31.58 695 SER A C 1
ATOM 5048 O O . SER A 1 695 ? -14.962 21.592 37.135 1.00 31.58 695 SER A O 1
ATOM 5050 N N . GLY A 1 696 ? -16.231 23.362 36.488 1.00 25.88 696 GLY A N 1
ATOM 5051 C CA . GLY A 1 696 ? -16.465 22.954 35.110 1.00 25.88 696 GLY A CA 1
ATOM 5052 C C . GLY A 1 696 ? -15.194 22.558 34.359 1.00 25.88 696 GLY A C 1
ATOM 5053 O O . GLY A 1 696 ? -14.165 23.233 34.449 1.00 25.88 696 GLY A O 1
ATOM 5054 N N . GLY A 1 697 ? -15.323 21.462 33.617 1.00 24.66 697 GLY A N 1
ATOM 5055 C CA . GLY A 1 697 ? -14.599 21.198 32.379 1.00 24.66 697 GLY A CA 1
ATOM 5056 C C . GLY A 1 697 ? -15.545 21.402 31.208 1.00 24.66 697 GLY A C 1
ATOM 5057 O O . GLY A 1 697 ? -16.741 21.064 31.379 1.00 24.66 697 GLY A O 1
#

Organism: NCBI:txid742737

Foldseek 3Di:
DLDAPDPDDDDDPDDDAAEDDPPSNHDPDHHHDHQLRQQALLNQCVVQVNDQPRQWEHDNVHGTDGDGYDFAALLSLLVCCVPPVVVPAFDDDQPPGAGEAEESSNLSVQLNVLVVPPQAGHHEYEAAYEQQPVSRPGDLVGGHEDQARLNDPSSAHEYEYEYPDLAAHEYESHEYADAAAKENHRHHAANYHYERYEYASYEIEYQQDEHHTSEFAHLHEYAHYEYQEEWEYPQAERHAWEHHYREYEHLGEYAHYEYENYAIEAHHVVYHWAWEPGISEHDYANYEYALYEYEYDPPPRPHDIYYPHAYAHHTRYYPYAYALYEYCDGGPRCPPRNYDYQDAPAPVSQVVSQQSSQDDPNDGQDDPRRQWDAAACPDPVNRHTHRDDAAEWEWEFEQCVDDPVVQFRGKTFTPDDDFFWFWADKAWDPQAPQAEALAWQVVLVVCQQFFFQNQLSHYKWKAADPVRHTPSHDPDHHSHHTDHTDGHRRMMTIGTHLNHADQSWTWMWTWIDDVRHIYIYTYTYDGDNDDDWDKDKPDDWDWDDQFPPDQKIKIAKIKIWGQGSYKKKKFFQAKDKDPPWPATAAAADCPPPHFPLVDAFRVRHKKKWKAAHDPDCDVARGGPIWTFHPVLRGFTKMKIATHGDMGMMMMMIGTHSHHDDDDIDIDIDIDMDMDGGNGTDHHVDMHMDGRDSDDDD